Protein AF-0000000084524361 (afdb_homodimer)

Structure (mmCIF, N/CA/C/O backbone):
data_AF-0000000084524361-model_v1
#
loop_
_entity.id
_entity.type
_entity.pdbx_description
1 polymer '3-hydroxyisobutyrate dehydrogenase'
#
loop_
_atom_site.group_PDB
_atom_site.id
_atom_site.type_symbol
_atom_site.label_atom_id
_atom_site.label_alt_id
_atom_site.label_comp_id
_atom_site.label_asym_id
_atom_site.label_entity_id
_atom_site.label_seq_id
_atom_site.pdbx_PDB_ins_code
_atom_site.Cartn_x
_atom_site.Cartn_y
_atom_site.Cartn_z
_atom_site.occupancy
_atom_site.B_iso_or_equiv
_atom_site.auth_seq_id
_atom_site.auth_comp_id
_atom_site.auth_asym_id
_atom_site.auth_atom_id
_atom_site.pdbx_PDB_model_num
ATOM 1 N N . MET A 1 1 ? -5.477 44.906 -3.029 1 65.88 1 MET A N 1
ATOM 2 C CA . MET A 1 1 ? -4.055 44.781 -2.719 1 65.88 1 MET A CA 1
ATOM 3 C C . MET A 1 1 ? -3.68 43.344 -2.408 1 65.88 1 MET A C 1
ATOM 5 O O . MET A 1 1 ? -4.527 42.562 -1.981 1 65.88 1 MET A O 1
ATOM 9 N N . SER A 1 2 ? -2.488 43 -2.742 1 89.5 2 SER A N 1
ATOM 10 C CA . SER A 1 2 ? -2.045 41.625 -2.498 1 89.5 2 SER A CA 1
ATOM 11 C C . SER A 1 2 ? -1.944 41.312 -1.004 1 89.5 2 SER A C 1
ATOM 13 O O . SER A 1 2 ? -1.554 42.188 -0.223 1 89.5 2 SER A O 1
ATOM 15 N N . LYS A 1 3 ? -2.4 40.219 -0.544 1 96.31 3 LYS A N 1
ATOM 16 C CA . LYS A 1 3 ? -2.406 39.844 0.861 1 96.31 3 LYS A CA 1
ATOM 17 C C . LYS A 1 3 ? -0.987 39.75 1.418 1 96.31 3 LYS A C 1
ATOM 19 O O . LYS A 1 3 ? -0.05 39.406 0.701 1 96.31 3 LYS A O 1
ATOM 24 N N . ARG A 1 4 ? -0.879 40.25 2.619 1 98.31 4 ARG A N 1
ATOM 25 C CA . ARG A 1 4 ? 0.365 40.125 3.369 1 98.31 4 ARG A CA 1
ATOM 26 C C . ARG A 1 4 ? 0.366 38.844 4.207 1 98.31 4 ARG A C 1
ATOM 28 O O . ARG A 1 4 ? -0.544 38.625 5.008 1 98.31 4 ARG A O 1
ATOM 35 N N . ILE A 1 5 ? 1.413 38 3.963 1 98.75 5 ILE A N 1
ATOM 36 C CA . ILE A 1 5 ? 1.459 36.719 4.605 1 98.75 5 ILE A CA 1
ATOM 37 C C . ILE A 1 5 ? 2.721 36.594 5.457 1 98.75 5 ILE A C 1
ATOM 39 O O . ILE A 1 5 ? 3.824 36.875 4.984 1 98.75 5 ILE A O 1
ATOM 43 N N . GLY A 1 6 ? 2.566 36.312 6.758 1 98.81 6 GLY A N 1
ATOM 44 C CA . GLY A 1 6 ? 3.676 35.844 7.562 1 98.81 6 GLY A CA 1
ATOM 45 C C . GLY A 1 6 ? 3.82 34.344 7.523 1 98.81 6 GLY A C 1
ATOM 46 O O . GLY A 1 6 ? 2.871 33.594 7.824 1 98.81 6 GLY A O 1
ATOM 47 N N . PHE A 1 7 ? 4.984 33.781 7.141 1 98.88 7 PHE A N 1
ATOM 48 C CA . PHE A 1 7 ? 5.23 32.344 7.035 1 98.88 7 PHE A CA 1
ATOM 49 C C . PHE A 1 7 ? 6.285 31.906 8.039 1 98.88 7 PHE A C 1
ATOM 51 O O . PHE A 1 7 ? 7.449 32.312 7.945 1 98.88 7 PHE A O 1
ATOM 58 N N . ILE A 1 8 ? 5.848 31.062 8.977 1 98.69 8 ILE A N 1
ATOM 59 C CA . ILE A 1 8 ? 6.699 30.656 10.086 1 98.69 8 ILE A CA 1
ATOM 60 C C . ILE A 1 8 ? 7.082 29.188 9.93 1 98.69 8 ILE A C 1
ATOM 62 O O . ILE A 1 8 ? 6.219 28.312 9.961 1 98.69 8 ILE A O 1
ATOM 66 N N . GLY A 1 9 ? 8.367 28.859 9.891 1 97.94 9 GLY A N 1
ATOM 67 C CA . GLY A 1 9 ? 8.883 27.516 9.688 1 97.94 9 GLY A CA 1
ATOM 68 C C . GLY A 1 9 ? 9.422 27.297 8.281 1 97.94 9 GLY A C 1
ATOM 69 O O . GLY A 1 9 ? 8.656 27.234 7.32 1 97.94 9 GLY A O 1
ATOM 70 N N . LEU A 1 10 ? 10.758 27.109 8.211 1 96.81 10 LEU A N 1
ATOM 71 C CA . LEU A 1 10 ? 11.414 27.047 6.91 1 96.81 10 LEU A CA 1
ATOM 72 C C . LEU A 1 10 ? 12.242 25.766 6.773 1 96.81 10 LEU A C 1
ATOM 74 O O . LEU A 1 10 ? 13.445 25.828 6.516 1 96.81 10 LEU A O 1
ATOM 78 N N . GLY A 1 11 ? 11.57 24.656 6.863 1 93.44 11 GLY A N 1
ATOM 79 C CA . GLY A 1 11 ? 12.164 23.359 6.559 1 93.44 11 GLY A CA 1
ATOM 80 C C . GLY A 1 11 ? 12.008 22.969 5.102 1 93.44 11 GLY A C 1
ATOM 81 O O . GLY A 1 11 ? 11.812 23.812 4.238 1 93.44 11 GLY A O 1
ATOM 82 N N . ASN A 1 12 ? 12.109 21.703 4.863 1 92.25 12 ASN A N 1
ATOM 83 C CA . ASN A 1 12 ? 12.039 21.156 3.512 1 92.25 12 ASN A CA 1
ATOM 84 C C . ASN A 1 12 ? 10.727 21.516 2.828 1 92.25 12 ASN A C 1
ATOM 86 O O . ASN A 1 12 ? 10.688 21.719 1.612 1 92.25 12 ASN A O 1
ATOM 90 N N . MET A 1 13 ? 9.695 21.625 3.637 1 96 13 MET A N 1
ATOM 91 C CA . MET A 1 13 ? 8.375 21.938 3.096 1 96 13 MET A CA 1
ATOM 92 C C . MET A 1 13 ? 8.148 23.453 3.08 1 96 13 MET A C 1
ATOM 94 O O . MET A 1 13 ? 7.672 24 2.086 1 96 13 MET A O 1
ATOM 98 N N . GLY A 1 14 ? 8.539 24.109 4.176 1 97.56 14 GLY A N 1
ATOM 99 C CA . GLY A 1 14 ? 8.227 25.516 4.348 1 97.56 14 GLY A CA 1
ATOM 100 C C . GLY A 1 14 ? 8.883 26.406 3.305 1 97.56 14 GLY A C 1
ATOM 101 O O . GLY A 1 14 ? 8.258 27.344 2.803 1 97.56 14 GLY A O 1
ATOM 102 N N . VAL A 1 15 ? 10.078 26.125 2.936 1 97.31 15 VAL A N 1
ATOM 103 C CA . VAL A 1 15 ? 10.844 26.953 2.018 1 97.31 15 VAL A CA 1
ATOM 104 C C . VAL A 1 15 ? 10.148 27 0.657 1 97.31 15 VAL A C 1
ATOM 106 O O . VAL A 1 15 ? 9.773 28.078 0.181 1 97.31 15 VAL A O 1
ATOM 109 N N . PRO A 1 16 ? 9.938 25.859 0.014 1 98 16 PRO A N 1
ATOM 110 C CA . PRO A 1 16 ? 9.305 25.953 -1.303 1 98 16 PRO A CA 1
ATOM 111 C C . PRO A 1 16 ? 7.875 26.484 -1.234 1 98 16 PRO A C 1
ATOM 113 O O . PRO A 1 16 ? 7.422 27.156 -2.162 1 98 16 PRO A O 1
ATOM 116 N N . MET A 1 17 ? 7.148 26.25 -0.16 1 98.62 17 MET A N 1
ATOM 117 C CA . MET A 1 17 ? 5.789 26.766 -0.012 1 98.62 17 MET A CA 1
ATOM 118 C C . MET A 1 17 ? 5.797 28.297 0.059 1 98.62 17 MET A C 1
ATOM 120 O O . MET A 1 17 ? 5.02 28.953 -0.635 1 98.62 17 MET A O 1
ATOM 124 N N . ALA A 1 18 ? 6.684 28.859 0.838 1 98.62 18 ALA A N 1
ATOM 125 C CA . ALA A 1 18 ? 6.816 30.312 0.956 1 98.62 18 ALA A CA 1
ATOM 126 C C . ALA A 1 18 ? 7.203 30.938 -0.38 1 98.62 18 ALA A C 1
ATOM 128 O O . ALA A 1 18 ? 6.676 31.984 -0.759 1 98.62 18 ALA A O 1
ATOM 129 N N . LEU A 1 19 ? 8.109 30.312 -1.085 1 98.44 19 LEU A N 1
ATOM 130 C CA . LEU A 1 19 ? 8.555 30.797 -2.385 1 98.44 19 LEU A CA 1
ATOM 131 C C . LEU A 1 19 ? 7.398 30.812 -3.383 1 98.44 19 LEU A C 1
ATOM 133 O O . LEU A 1 19 ? 7.258 31.75 -4.16 1 98.44 19 LEU A O 1
ATOM 137 N N . ASN A 1 20 ? 6.578 29.781 -3.365 1 98.75 20 ASN A N 1
ATOM 138 C CA . ASN A 1 20 ? 5.441 29.703 -4.277 1 98.75 20 ASN A CA 1
ATOM 139 C C . ASN A 1 20 ? 4.414 30.797 -3.98 1 98.75 20 ASN A C 1
ATOM 141 O O . ASN A 1 20 ? 3.809 31.359 -4.898 1 98.75 20 ASN A O 1
ATOM 145 N N . LEU A 1 21 ? 4.238 31.062 -2.711 1 98.62 21 LEU A N 1
ATOM 146 C CA . LEU A 1 21 ? 3.355 32.156 -2.342 1 98.62 21 LEU A CA 1
ATOM 147 C C . LEU A 1 21 ? 3.873 33.5 -2.893 1 98.62 21 LEU A C 1
ATOM 149 O O . LEU A 1 21 ? 3.105 34.281 -3.445 1 98.62 21 LEU A O 1
ATOM 153 N N . HIS A 1 22 ? 5.141 33.688 -2.779 1 98.25 22 HIS A N 1
ATOM 154 C CA . HIS A 1 22 ? 5.758 34.906 -3.301 1 98.25 22 HIS A CA 1
ATOM 155 C C . HIS A 1 22 ? 5.609 35 -4.816 1 98.25 22 HIS A C 1
ATOM 157 O O . HIS A 1 22 ? 5.258 36.062 -5.348 1 98.25 22 HIS A O 1
ATOM 163 N N . LYS A 1 23 ? 5.867 33.938 -5.5 1 97.75 23 LYS A N 1
ATOM 164 C CA . LYS A 1 23 ? 5.754 33.875 -6.953 1 97.75 23 LYS A CA 1
ATOM 165 C C . LYS A 1 23 ? 4.332 34.188 -7.41 1 97.75 23 LYS A C 1
ATOM 167 O O . LYS A 1 23 ? 4.129 34.75 -8.477 1 97.75 23 LYS A O 1
ATOM 172 N N . ALA A 1 24 ? 3.406 33.812 -6.574 1 98 24 ALA A N 1
ATOM 173 C CA . ALA A 1 24 ? 1.998 34 -6.914 1 98 24 ALA A CA 1
ATOM 174 C C . ALA A 1 24 ? 1.567 35.438 -6.688 1 98 24 ALA A C 1
ATOM 176 O O . ALA A 1 24 ? 0.435 35.812 -7 1 98 24 ALA A O 1
ATOM 177 N N . GLY A 1 25 ? 2.445 36.25 -6.066 1 97.56 25 GLY A N 1
ATOM 178 C CA . GLY A 1 25 ? 2.164 37.688 -5.992 1 97.56 25 GLY A CA 1
ATOM 179 C C . GLY A 1 25 ? 1.849 38.156 -4.586 1 97.56 25 GLY A C 1
ATOM 180 O O . GLY A 1 25 ? 1.557 39.312 -4.375 1 97.56 25 GLY A O 1
ATOM 181 N N . PHE A 1 26 ? 1.963 37.312 -3.59 1 98.19 26 PHE A N 1
ATOM 182 C CA . PHE A 1 26 ? 1.718 37.719 -2.211 1 98.19 26 PHE A CA 1
ATOM 183 C C . PHE A 1 26 ? 2.947 38.375 -1.619 1 98.19 26 PHE A C 1
ATOM 185 O O . PHE A 1 26 ? 4.07 38.156 -2.07 1 98.19 26 PHE A O 1
ATOM 192 N N . TYR A 1 27 ? 2.713 39.281 -0.687 1 97.75 27 TYR A N 1
ATOM 193 C CA . TYR A 1 27 ? 3.803 39.812 0.123 1 97.75 27 TYR A CA 1
ATOM 194 C C . TYR A 1 27 ? 4.125 38.875 1.284 1 97.75 27 TYR A C 1
ATOM 196 O O . TYR A 1 27 ? 3.371 38.812 2.256 1 97.75 27 TYR A O 1
ATOM 204 N N . VAL A 1 28 ? 5.258 38.219 1.204 1 98.31 28 VAL A N 1
ATOM 205 C CA . VAL A 1 28 ? 5.551 37.156 2.16 1 98.31 28 VAL A CA 1
ATOM 206 C C . VAL A 1 28 ? 6.723 37.562 3.051 1 98.31 28 VAL A C 1
ATOM 208 O O . VAL A 1 28 ? 7.789 37.938 2.553 1 98.31 28 VAL A O 1
ATOM 211 N N . THR A 1 29 ? 6.523 37.594 4.324 1 98.38 29 THR A N 1
ATOM 212 C CA . THR A 1 29 ? 7.57 37.719 5.332 1 98.38 29 THR A CA 1
ATOM 213 C C . THR A 1 29 ? 7.82 36.406 6.02 1 98.38 29 THR A C 1
ATOM 215 O O . THR A 1 29 ? 6.895 35.781 6.551 1 98.38 29 THR A O 1
ATOM 218 N N . VAL A 1 30 ? 9.086 35.938 6.02 1 98.62 30 VAL A N 1
ATOM 219 C CA . VAL A 1 30 ? 9.375 34.594 6.547 1 98.62 30 VAL A CA 1
ATOM 220 C C . VAL A 1 30 ? 10.156 34.719 7.855 1 98.62 30 VAL A C 1
ATOM 222 O O . VAL A 1 30 ? 10.867 35.688 8.07 1 98.62 30 VAL A O 1
ATOM 225 N N . TYR A 1 31 ? 9.969 33.719 8.703 1 97.94 31 TYR A N 1
ATOM 226 C CA . TYR A 1 31 ? 10.68 33.625 9.977 1 97.94 31 TYR A CA 1
ATOM 227 C C . TYR A 1 31 ? 11.023 32.156 10.305 1 97.94 31 TYR A C 1
ATOM 229 O O . TYR A 1 31 ? 10.227 31.266 10.055 1 97.94 31 TYR A O 1
ATOM 237 N N . ASN A 1 32 ? 12.211 32 10.805 1 96.44 32 ASN A N 1
ATOM 238 C CA . ASN A 1 32 ? 12.68 30.75 11.375 1 96.44 32 ASN A CA 1
ATOM 239 C C . ASN A 1 32 ? 13.453 30.969 12.672 1 96.44 32 ASN A C 1
ATOM 241 O O . ASN A 1 32 ? 14.117 32 12.828 1 96.44 32 ASN A O 1
ATOM 245 N N . ARG A 1 33 ? 13.305 30.016 13.562 1 91.44 33 ARG A N 1
ATOM 246 C CA . ARG A 1 33 ? 14.008 30.141 14.828 1 91.44 33 ARG A CA 1
ATOM 247 C C . ARG A 1 33 ? 15.5 30.391 14.609 1 91.44 33 ARG A C 1
ATOM 249 O O . ARG A 1 33 ? 16.109 31.219 15.289 1 91.44 33 ARG A O 1
ATOM 256 N N . THR A 1 34 ? 16 29.578 13.648 1 91 34 THR A N 1
ATOM 257 C CA . THR A 1 34 ? 17.375 29.828 13.227 1 91 34 THR A CA 1
ATOM 258 C C . THR A 1 34 ? 17.422 30.797 12.047 1 91 34 THR A C 1
ATOM 260 O O . THR A 1 34 ? 17.219 30.391 10.898 1 91 34 THR A O 1
ATOM 263 N N . TYR A 1 35 ? 17.828 31.953 12.289 1 90.56 35 TYR A N 1
ATOM 264 C CA . TYR A 1 35 ? 17.75 33.062 11.352 1 90.56 35 TYR A CA 1
ATOM 265 C C . TYR A 1 35 ? 18.516 32.75 10.062 1 90.56 35 TYR A C 1
ATOM 267 O O . TYR A 1 35 ? 18.047 33.062 8.969 1 90.56 35 TYR A O 1
ATOM 275 N N . GLU A 1 36 ? 19.609 32.031 10.195 1 91.06 36 GLU A N 1
ATOM 276 C CA . GLU A 1 36 ? 20.516 31.766 9.078 1 91.06 36 GLU A CA 1
ATOM 277 C C . GLU A 1 36 ? 19.844 30.891 8.023 1 91.06 36 GLU A C 1
ATOM 279 O O . GLU A 1 36 ? 20.172 30.953 6.844 1 91.06 36 GLU A O 1
ATOM 284 N N . LYS A 1 37 ? 18.828 30.156 8.445 1 89.88 37 LYS A N 1
ATOM 285 C CA . LYS A 1 37 ? 18.125 29.281 7.527 1 89.88 37 LYS A CA 1
ATOM 286 C C . LYS A 1 37 ? 17.203 30.078 6.594 1 89.88 37 LYS A C 1
ATOM 288 O O . LYS A 1 37 ? 16.891 29.609 5.496 1 89.88 37 LYS A O 1
ATOM 293 N N . ALA A 1 38 ? 16.891 31.281 7.047 1 93.31 38 ALA A N 1
ATOM 294 C CA . ALA A 1 38 ? 15.945 32.094 6.285 1 93.31 38 ALA A CA 1
ATOM 295 C C . ALA A 1 38 ? 16.672 33.062 5.352 1 93.31 38 ALA A C 1
ATOM 297 O O . ALA A 1 38 ? 16.125 33.469 4.332 1 93.31 38 ALA A O 1
ATOM 298 N N . LEU A 1 39 ? 17.859 33.344 5.602 1 93.12 39 LEU A N 1
ATOM 299 C CA . LEU A 1 39 ? 18.609 34.406 4.949 1 93.12 39 LEU A CA 1
ATOM 300 C C . LEU A 1 39 ? 18.688 34.188 3.445 1 93.12 39 LEU A C 1
ATOM 302 O O . LEU A 1 39 ? 18.531 35.125 2.662 1 93.12 39 LEU A O 1
ATOM 306 N N . PRO A 1 40 ? 18.891 32.938 3.008 1 93.81 40 PRO A N 1
ATOM 307 C CA . PRO A 1 40 ? 19.016 32.719 1.565 1 93.81 40 PRO A CA 1
ATOM 308 C C . PRO A 1 40 ? 17.75 33.062 0.801 1 93.81 40 PRO A C 1
ATOM 310 O O . PRO A 1 40 ? 17.797 33.344 -0.404 1 93.81 40 PRO A O 1
ATOM 313 N N . LEU A 1 41 ? 16.672 33.156 1.475 1 96.44 41 LEU A N 1
ATOM 314 C CA . LEU A 1 41 ? 15.391 33.438 0.813 1 96.44 41 LEU A CA 1
ATOM 315 C C . LEU A 1 41 ? 15.273 34.906 0.416 1 96.44 41 LEU A C 1
ATOM 317 O O . LEU A 1 41 ? 14.422 35.25 -0.407 1 96.44 41 LEU A O 1
ATOM 321 N N . GLN A 1 42 ? 16.094 35.719 0.982 1 94.69 42 GLN A N 1
ATOM 322 C CA . GLN A 1 42 ? 16.141 37.125 0.598 1 94.69 42 GLN A CA 1
ATOM 323 C C . GLN A 1 42 ? 16.5 37.281 -0.874 1 94.69 42 GLN A C 1
ATOM 325 O O . GLN A 1 42 ? 16.031 38.188 -1.543 1 94.69 42 GLN A O 1
ATOM 330 N N . GLU A 1 43 ? 17.344 36.406 -1.276 1 94.88 43 GLU A N 1
ATOM 331 C CA . GLU A 1 43 ? 17.797 36.438 -2.66 1 94.88 43 GLU A CA 1
ATOM 332 C C . GLU A 1 43 ? 16.656 36.156 -3.631 1 94.88 43 GLU A C 1
ATOM 334 O O . GLU A 1 43 ? 16.734 36.5 -4.809 1 94.88 43 GLU A O 1
ATOM 339 N N . HIS A 1 44 ? 15.672 35.594 -3.119 1 94.81 44 HIS A N 1
ATOM 340 C CA . HIS A 1 44 ? 14.531 35.25 -3.961 1 94.81 44 HIS A CA 1
ATOM 341 C C . HIS A 1 44 ? 13.398 36.25 -3.797 1 94.81 44 HIS A C 1
ATOM 343 O O . HIS A 1 44 ? 12.289 36.031 -4.285 1 94.81 44 HIS A O 1
ATOM 349 N N . GLY A 1 45 ? 13.664 37.344 -2.973 1 93.56 45 GLY A N 1
ATOM 350 C CA . GLY A 1 45 ? 12.711 38.438 -2.891 1 93.56 45 GLY A CA 1
ATOM 351 C C . GLY A 1 45 ? 11.82 38.344 -1.66 1 93.56 45 GLY A C 1
ATOM 352 O O . GLY A 1 45 ? 10.953 39.219 -1.465 1 93.56 45 GLY A O 1
ATOM 353 N N . LEU A 1 46 ? 11.992 37.375 -0.835 1 96.5 46 LEU A N 1
ATOM 354 C CA . LEU A 1 46 ? 11.195 37.312 0.381 1 96.5 46 LEU A CA 1
ATOM 355 C C . LEU A 1 46 ? 11.773 38.188 1.473 1 96.5 46 LEU A C 1
ATOM 357 O O . LEU A 1 46 ? 12.984 38.406 1.539 1 96.5 46 LEU A O 1
ATOM 361 N N . GLU A 1 47 ? 10.945 38.75 2.199 1 97.12 47 GLU A N 1
ATOM 362 C CA . GLU A 1 47 ? 11.367 39.5 3.385 1 97.12 47 GLU A CA 1
ATOM 363 C C . GLU A 1 47 ? 11.648 38.562 4.551 1 97.12 47 GLU A C 1
ATOM 365 O O . GLU A 1 47 ? 10.82 37.719 4.891 1 97.12 47 GLU A O 1
ATOM 370 N N . VAL A 1 48 ? 12.828 38.719 5.156 1 97.75 48 VAL A N 1
ATOM 371 C CA . VAL A 1 48 ? 13.203 37.875 6.285 1 97.75 48 VAL A CA 1
ATOM 372 C C . VAL A 1 48 ? 13.094 38.688 7.586 1 97.75 48 VAL A C 1
ATOM 374 O O . VAL A 1 48 ? 13.758 39.688 7.754 1 97.75 48 VAL A O 1
ATOM 377 N N . ALA A 1 49 ? 12.266 38.188 8.43 1 97.5 49 ALA A N 1
ATOM 378 C CA . ALA A 1 49 ? 12.062 38.875 9.711 1 97.5 49 ALA A CA 1
ATOM 379 C C . ALA A 1 49 ? 13.094 38.438 10.742 1 97.5 49 ALA A C 1
ATOM 381 O O . ALA A 1 49 ? 13.484 37.25 10.781 1 97.5 49 ALA A O 1
ATOM 382 N N . GLN A 1 50 ? 13.445 39.281 11.664 1 94.94 50 GLN A N 1
ATOM 383 C CA . GLN A 1 50 ? 14.43 39 12.703 1 94.94 50 GLN A CA 1
ATOM 384 C C . GLN A 1 50 ? 13.75 38.531 13.984 1 94.94 50 GLN A C 1
ATOM 386 O O . GLN A 1 50 ? 14.406 37.969 14.875 1 94.94 50 GLN A O 1
ATOM 391 N N . SER A 1 51 ? 12.484 38.781 14.055 1 96.75 51 SER A N 1
ATOM 392 C CA . SER A 1 51 ? 11.703 38.344 15.203 1 96.75 51 SER A CA 1
ATOM 393 C C . SER A 1 51 ? 10.344 37.812 14.773 1 96.75 51 SER A C 1
ATOM 395 O O . SER A 1 51 ? 9.867 38.125 13.672 1 96.75 51 SER A O 1
ATOM 397 N N . LEU A 1 52 ? 9.758 37.062 15.68 1 98.12 52 LEU A N 1
ATOM 398 C CA . LEU A 1 52 ? 8.422 36.531 15.422 1 98.12 52 LEU A CA 1
ATOM 399 C C . LEU A 1 52 ? 7.414 37.688 15.297 1 98.12 52 LEU A C 1
ATOM 401 O O . LEU A 1 52 ? 6.551 37.656 14.414 1 98.12 52 LEU A O 1
ATOM 405 N N . ASP A 1 53 ? 7.543 38.656 16.109 1 97.69 53 ASP A N 1
ATOM 406 C CA . ASP A 1 53 ? 6.691 39.844 16.094 1 97.69 53 ASP A CA 1
ATOM 407 C C . ASP A 1 53 ? 6.703 40.5 14.719 1 97.69 53 ASP A C 1
ATOM 409 O O . ASP A 1 53 ? 5.648 40.719 14.117 1 97.69 53 ASP A O 1
ATOM 413 N N . ASP A 1 54 ? 7.883 40.719 14.18 1 97.06 54 ASP A N 1
ATOM 414 C CA . ASP A 1 54 ? 8.047 41.344 12.875 1 97.06 54 ASP A CA 1
ATOM 415 C C . ASP A 1 54 ? 7.422 40.5 11.773 1 97.06 54 ASP A C 1
ATOM 417 O O . ASP A 1 54 ? 6.922 41.031 10.773 1 97.06 54 ASP A O 1
ATOM 421 N N . ALA A 1 55 ? 7.426 39.25 11.984 1 98.31 55 ALA A N 1
ATOM 422 C CA . ALA A 1 55 ? 6.973 38.312 10.945 1 98.31 55 ALA A CA 1
ATOM 423 C C . ALA A 1 55 ? 5.445 38.281 10.875 1 98.31 55 ALA A C 1
ATOM 425 O O . ALA A 1 55 ? 4.879 38.031 9.805 1 98.31 55 ALA A O 1
ATOM 426 N N . VAL A 1 56 ? 4.766 38.594 12.039 1 98.56 56 VAL A N 1
ATOM 427 C CA . VAL A 1 56 ? 3.354 38.219 12.047 1 98.56 56 VAL A CA 1
ATOM 428 C C . VAL A 1 56 ? 2.498 39.469 12.227 1 98.56 56 VAL A C 1
ATOM 430 O O . VAL A 1 56 ? 1.297 39.438 11.938 1 98.56 56 VAL A O 1
ATOM 433 N N . ARG A 1 57 ? 3.057 40.594 12.695 1 97.56 57 ARG A N 1
ATOM 434 C CA . ARG A 1 57 ? 2.287 41.812 12.914 1 97.56 57 ARG A CA 1
ATOM 435 C C . ARG A 1 57 ? 1.8 42.375 11.594 1 97.56 57 ARG A C 1
ATOM 437 O O . ARG A 1 57 ? 2.551 42.438 10.617 1 97.56 57 ARG A O 1
ATOM 444 N N . GLU A 1 58 ? 0.552 42.844 11.562 1 96.75 58 GLU A N 1
ATOM 445 C CA . GLU A 1 58 ? -0.063 43.531 10.438 1 96.75 58 GLU A CA 1
ATOM 446 C C . GLU A 1 58 ? -0.091 42.656 9.188 1 96.75 58 GLU A C 1
ATOM 448 O O . GLU A 1 58 ? 0.251 43.125 8.094 1 96.75 58 GLU A O 1
ATOM 453 N N . LYS A 1 59 ? -0.315 41.375 9.367 1 98.5 59 LYS A N 1
ATOM 454 C CA . LYS A 1 59 ? -0.489 40.438 8.258 1 98.5 59 LYS A CA 1
ATOM 455 C C . LYS A 1 59 ? -1.957 40.062 8.078 1 98.5 59 LYS A C 1
ATOM 457 O O . LYS A 1 59 ? -2.73 40.094 9.039 1 98.5 59 LYS A O 1
ATOM 462 N N . ASP A 1 60 ? -2.324 39.812 6.871 1 98.62 60 ASP A N 1
ATOM 463 C CA . ASP A 1 60 ? -3.658 39.281 6.605 1 98.62 60 ASP A CA 1
ATOM 464 C C . ASP A 1 60 ? -3.758 37.812 7.023 1 98.62 60 ASP A C 1
ATOM 466 O O . ASP A 1 60 ? -4.805 37.375 7.492 1 98.62 60 ASP A O 1
ATOM 470 N N . ILE A 1 61 ? -2.693 37.094 6.809 1 98.81 61 ILE A N 1
ATOM 471 C CA . ILE A 1 61 ? -2.639 35.656 7.062 1 98.81 61 ILE A CA 1
ATOM 472 C C . ILE A 1 61 ? -1.296 35.281 7.695 1 98.81 61 ILE A C 1
ATOM 474 O O . ILE A 1 61 ? -0.251 35.812 7.285 1 98.81 61 ILE A O 1
ATOM 478 N N . VAL A 1 62 ? -1.305 34.438 8.672 1 98.94 62 VAL A N 1
ATOM 479 C CA . VAL A 1 62 ? -0.103 33.844 9.25 1 98.94 62 VAL A CA 1
ATOM 480 C C . VAL A 1 62 ? -0.146 32.344 9.094 1 98.94 62 VAL A C 1
ATOM 482 O O . VAL A 1 62 ? -1.12 31.688 9.484 1 98.94 62 VAL A O 1
ATOM 485 N N . ILE A 1 63 ? 0.924 31.75 8.484 1 98.94 63 ILE A N 1
ATOM 486 C CA . ILE A 1 63 ? 1 30.328 8.211 1 98.94 63 ILE A CA 1
ATOM 487 C C . ILE A 1 63 ? 2.145 29.703 9.016 1 98.94 63 ILE A C 1
ATOM 489 O O . ILE A 1 63 ? 3.246 30.266 9.062 1 98.94 63 ILE A O 1
ATOM 493 N N . THR A 1 64 ? 1.857 28.625 9.695 1 98.88 64 THR A N 1
ATOM 494 C CA . THR A 1 64 ? 2.902 27.875 10.375 1 98.88 64 THR A CA 1
ATOM 495 C C . THR A 1 64 ? 3.117 26.516 9.703 1 98.88 64 THR A C 1
ATOM 497 O O . THR A 1 64 ? 2.162 25.891 9.242 1 98.88 64 THR A O 1
ATOM 500 N N . MET A 1 65 ? 4.316 26.078 9.531 1 98.44 65 MET A N 1
ATOM 501 C CA . MET A 1 65 ? 4.777 24.781 9.039 1 98.44 65 MET A CA 1
ATOM 502 C C . MET A 1 65 ? 5.953 24.281 9.859 1 98.44 65 MET A C 1
ATOM 504 O O . MET A 1 65 ? 7.109 24.453 9.477 1 98.44 65 MET A O 1
ATOM 508 N N . LEU A 1 66 ? 5.59 23.547 10.961 1 97.81 66 LEU A N 1
ATOM 509 C CA . LEU A 1 66 ? 6.574 23.219 11.984 1 97.81 66 LEU A CA 1
ATOM 510 C C . LEU A 1 66 ? 6.629 21.703 12.211 1 97.81 66 LEU A C 1
ATOM 512 O O . LEU A 1 66 ? 5.84 20.969 11.625 1 97.81 66 LEU A O 1
ATOM 516 N N . ALA A 1 67 ? 7.48 21.203 13.086 1 95.31 67 ALA A N 1
ATOM 517 C CA . ALA A 1 67 ? 7.914 19.812 13.125 1 95.31 67 ALA A CA 1
ATOM 518 C C . ALA A 1 67 ? 6.906 18.938 13.875 1 95.31 67 ALA A C 1
ATOM 520 O O . ALA A 1 67 ? 6.715 17.766 13.547 1 95.31 67 ALA A O 1
ATOM 521 N N . ASN A 1 68 ? 6.371 19.516 14.945 1 97.56 68 ASN A N 1
ATOM 522 C CA . ASN A 1 68 ? 5.574 18.656 15.82 1 97.56 68 ASN A CA 1
ATOM 523 C C . ASN A 1 68 ? 4.676 19.5 16.734 1 97.56 68 ASN A C 1
ATOM 525 O O . ASN A 1 68 ? 4.645 20.719 16.641 1 97.56 68 ASN A O 1
ATOM 529 N N . ASP A 1 69 ? 3.922 18.828 17.594 1 98.62 69 ASP A N 1
ATOM 530 C CA . ASP A 1 69 ? 2.961 19.453 18.5 1 98.62 69 ASP A CA 1
ATOM 531 C C . ASP A 1 69 ? 3.637 20.5 19.375 1 98.62 69 ASP A C 1
ATOM 533 O O . ASP A 1 69 ? 3.158 21.641 19.484 1 98.62 69 ASP A O 1
ATOM 537 N N . GLU A 1 70 ? 4.734 20.156 19.953 1 98.06 70 GLU A N 1
ATOM 538 C CA . GLU A 1 70 ? 5.422 21.047 20.891 1 98.06 70 GLU A CA 1
ATOM 539 C C . GLU A 1 70 ? 5.852 22.344 20.203 1 98.06 70 GLU A C 1
ATOM 541 O O . GLU A 1 70 ? 5.668 23.422 20.75 1 98.06 70 GLU A O 1
ATOM 546 N N . ALA A 1 71 ? 6.375 22.172 19.062 1 97.75 71 ALA A N 1
ATOM 547 C CA . ALA A 1 71 ? 6.844 23.328 18.312 1 97.75 71 ALA A CA 1
ATOM 548 C C . ALA A 1 71 ? 5.68 24.25 17.953 1 97.75 71 ALA A C 1
ATOM 550 O O . ALA A 1 71 ? 5.781 25.484 18.094 1 97.75 71 ALA A O 1
ATOM 551 N N . VAL A 1 72 ? 4.586 23.734 17.531 1 98.69 72 VAL A N 1
ATOM 552 C CA . VAL A 1 72 ? 3.422 24.5 17.109 1 98.69 72 VAL A CA 1
ATOM 553 C C . VAL A 1 72 ? 2.789 25.188 18.328 1 98.69 72 VAL A C 1
ATOM 555 O O . VAL A 1 72 ? 2.438 26.375 18.266 1 98.69 72 VAL A O 1
ATOM 558 N N . GLU A 1 73 ? 2.656 24.453 19.406 1 98.75 73 GLU A N 1
ATOM 559 C CA . GLU A 1 73 ? 2.086 25.016 20.625 1 98.75 73 GLU A CA 1
ATOM 560 C C . GLU A 1 73 ? 2.918 26.188 21.141 1 98.75 73 GLU A C 1
ATOM 562 O O . GLU A 1 73 ? 2.369 27.234 21.5 1 98.75 73 GLU A O 1
ATOM 567 N N . GLU A 1 74 ? 4.191 25.984 21.125 1 98.31 74 GLU A N 1
ATOM 568 C CA . GLU A 1 74 ? 5.098 27.031 21.609 1 98.31 74 GLU A CA 1
ATOM 569 C C . GLU A 1 74 ? 5.039 28.266 20.734 1 98.31 74 GLU A C 1
ATOM 571 O O . GLU A 1 74 ? 4.906 29.391 21.234 1 98.31 74 GLU A O 1
ATOM 576 N N . ILE A 1 75 ? 5.07 28.109 19.453 1 98.44 75 ILE A N 1
ATOM 577 C CA . ILE A 1 75 ? 5.176 29.219 18.5 1 98.44 75 ILE A CA 1
ATOM 578 C C . ILE A 1 75 ? 3.846 29.969 18.438 1 98.44 75 ILE A C 1
ATOM 580 O O . ILE A 1 75 ? 3.822 31.188 18.281 1 98.44 75 ILE A O 1
ATOM 584 N N . ILE A 1 76 ? 2.764 29.312 18.594 1 98.69 76 ILE A N 1
ATOM 585 C CA . ILE A 1 76 ? 1.453 29.922 18.406 1 98.69 76 ILE A CA 1
ATOM 586 C C . ILE A 1 76 ? 0.968 30.5 19.734 1 98.69 76 ILE A C 1
ATOM 588 O O . ILE A 1 76 ? 0.559 31.672 19.797 1 98.69 76 ILE A O 1
ATOM 592 N N . ALA A 1 77 ? 1.094 29.766 20.844 1 98.38 77 ALA A N 1
ATOM 593 C CA . ALA A 1 77 ? 0.377 30.141 22.062 1 98.38 77 ALA A CA 1
ATOM 594 C C . ALA A 1 77 ? 1.334 30.281 23.234 1 98.38 77 ALA A C 1
ATOM 596 O O . ALA A 1 77 ? 0.913 30.594 24.359 1 98.38 77 ALA A O 1
ATOM 597 N N . GLY A 1 78 ? 2.57 30 23.078 1 97.75 78 GLY A N 1
ATOM 598 C CA . GLY A 1 78 ? 3.531 30.172 24.156 1 97.75 78 GLY A CA 1
ATOM 599 C C . GLY A 1 78 ? 3.76 31.641 24.5 1 97.75 78 GLY A C 1
ATOM 600 O O . GLY A 1 78 ? 3.086 32.531 23.969 1 97.75 78 GLY A O 1
ATOM 601 N N . ASP A 1 79 ? 4.781 31.844 25.406 1 96.56 79 ASP A N 1
ATOM 602 C CA . ASP A 1 79 ? 5.188 33.219 25.734 1 96.56 79 ASP A CA 1
ATOM 603 C C . ASP A 1 79 ? 5.77 33.906 24.5 1 96.56 79 ASP A C 1
ATOM 605 O O . ASP A 1 79 ? 6.688 33.375 23.859 1 96.56 79 ASP A O 1
ATOM 609 N N . ASP A 1 80 ? 5.234 35.094 24.219 1 96.69 80 ASP A N 1
ATOM 610 C CA . ASP A 1 80 ? 5.648 35.844 23.031 1 96.69 80 ASP A CA 1
ATOM 611 C C . ASP A 1 80 ? 5.375 35.062 21.75 1 96.69 80 ASP A C 1
ATOM 613 O O . ASP A 1 80 ? 6.18 35.094 20.828 1 96.69 80 ASP A O 1
ATOM 617 N N . GLY A 1 81 ? 4.266 34.25 21.828 1 98.25 81 GLY A N 1
ATOM 618 C CA . GLY A 1 81 ? 3.857 33.5 20.641 1 98.25 81 GLY A CA 1
ATOM 619 C C . GLY A 1 81 ? 3.068 34.344 19.656 1 98.25 81 GLY A C 1
ATOM 620 O O . GLY A 1 81 ? 2.824 35.531 19.891 1 98.25 81 GLY A O 1
ATOM 621 N N . ILE A 1 82 ? 2.684 33.781 18.594 1 98.81 82 ILE A N 1
ATOM 622 C CA . ILE A 1 82 ? 1.999 34.438 17.484 1 98.81 82 ILE A CA 1
ATOM 623 C C . ILE A 1 82 ? 0.756 35.156 18 1 98.81 82 ILE A C 1
ATOM 625 O O . ILE A 1 82 ? 0.493 36.281 17.609 1 98.81 82 ILE A O 1
ATOM 629 N N . LEU A 1 83 ? -0.018 34.531 18.906 1 98.56 83 LEU A N 1
ATOM 630 C CA . LEU A 1 83 ? -1.305 35.031 19.359 1 98.56 83 LEU A CA 1
ATOM 631 C C . LEU A 1 83 ? -1.124 36.312 20.156 1 98.56 83 LEU A C 1
ATOM 633 O O . LEU A 1 83 ? -2.068 37.094 20.297 1 98.56 83 LEU A O 1
ATOM 637 N N . ASP A 1 84 ? 0.091 36.562 20.641 1 97.88 84 ASP A N 1
ATOM 638 C CA . ASP A 1 84 ? 0.375 37.781 21.375 1 97.88 84 ASP A CA 1
ATOM 639 C C . ASP A 1 84 ? 0.513 39 20.438 1 97.88 84 ASP A C 1
ATOM 641 O O . ASP A 1 84 ? 0.467 40.125 20.875 1 97.88 84 ASP A O 1
ATOM 645 N N . TYR A 1 85 ? 0.634 38.688 19.141 1 98.31 85 TYR A N 1
ATOM 646 C CA . TYR A 1 85 ? 1.061 39.781 18.266 1 98.31 85 TYR A CA 1
ATOM 647 C C . TYR A 1 85 ? 0.023 40.031 17.172 1 98.31 85 TYR A C 1
ATOM 649 O O . TYR A 1 85 ? 0.061 41.062 16.516 1 98.31 85 TYR A O 1
ATOM 657 N N . ILE A 1 86 ? -0.976 39.125 16.969 1 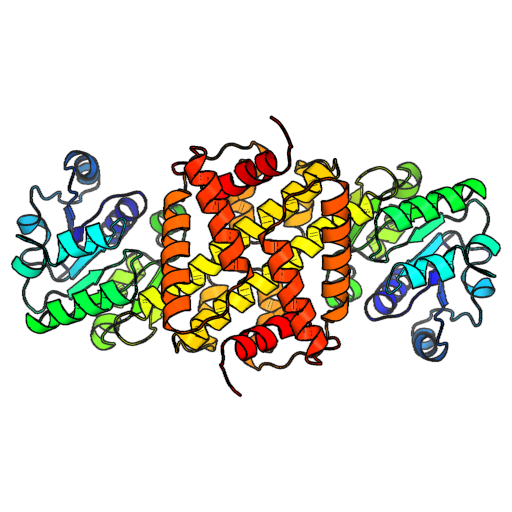98.06 86 ILE A N 1
ATOM 658 C CA . ILE A 1 86 ? -1.911 39.312 15.867 1 98.06 86 ILE A CA 1
ATOM 659 C C . ILE A 1 86 ? -3.299 39.625 16.422 1 98.06 86 ILE A C 1
ATOM 661 O O . ILE A 1 86 ? -3.58 39.406 17.594 1 98.06 86 ILE A O 1
ATOM 665 N N . GLU A 1 87 ? -4.102 40.25 15.586 1 96.5 87 GLU A N 1
ATOM 666 C CA . GLU A 1 87 ? -5.488 40.594 15.891 1 96.5 87 GLU A CA 1
ATOM 667 C C . GLU A 1 87 ? -6.395 40.344 14.688 1 96.5 87 GLU A C 1
ATOM 669 O O . GLU A 1 87 ? -5.922 40.25 13.555 1 96.5 87 GLU A O 1
ATOM 674 N N . ALA A 1 88 ? -7.617 40.156 15.023 1 95.38 88 ALA A N 1
ATOM 675 C CA . ALA A 1 88 ? -8.57 40.094 13.914 1 95.38 88 ALA A CA 1
ATOM 676 C C . ALA A 1 88 ? -8.383 41.281 12.969 1 95.38 88 ALA A C 1
ATOM 678 O O . ALA A 1 88 ? -8.062 42.375 13.398 1 95.38 88 ALA A O 1
ATOM 679 N N . PRO A 1 89 ? -8.523 41.062 11.711 1 96.88 89 PRO A N 1
ATOM 680 C CA . PRO A 1 89 ? -9.102 39.906 11.031 1 96.88 89 PRO A CA 1
ATOM 681 C C . PRO A 1 89 ? -8.031 38.938 10.523 1 96.88 89 PRO A C 1
ATOM 683 O O . PRO A 1 89 ? -8.297 38.125 9.617 1 96.88 89 PRO A O 1
ATOM 686 N N . THR A 1 90 ? -6.762 39.062 11.039 1 98.12 90 THR A N 1
ATOM 687 C CA . THR A 1 90 ? -5.707 38.156 10.609 1 98.12 90 THR A CA 1
ATOM 688 C C . THR A 1 90 ? -6.148 36.688 10.773 1 98.12 90 THR A C 1
ATOM 690 O O . THR A 1 90 ? -6.691 36.312 11.812 1 98.12 90 THR A O 1
ATOM 693 N N . LEU A 1 91 ? -5.996 35.875 9.719 1 98.69 91 LEU A N 1
ATOM 694 C CA . LEU A 1 91 ? -6.27 34.438 9.781 1 98.69 91 LEU A CA 1
ATOM 695 C C . LEU A 1 91 ? -5.008 33.656 10.133 1 98.69 91 LEU A C 1
ATOM 697 O O . LEU A 1 91 ? -3.93 33.969 9.602 1 98.69 91 LEU A O 1
ATOM 701 N N . LEU A 1 92 ? -5.145 32.781 11.078 1 98.88 92 LEU A N 1
ATOM 702 C CA . LEU A 1 92 ? -4.055 31.891 11.43 1 98.88 92 LEU A CA 1
ATOM 703 C C . LEU A 1 92 ? -4.266 30.5 10.812 1 98.88 92 LEU A C 1
ATOM 705 O O . LEU A 1 92 ? -5.324 29.906 10.984 1 98.88 92 LEU A O 1
ATOM 709 N N . VAL A 1 93 ? -3.273 30.016 10.016 1 98.94 93 VAL A N 1
ATOM 710 C CA . VAL A 1 93 ? -3.365 28.719 9.328 1 98.94 93 VAL A CA 1
ATOM 711 C C . VAL A 1 93 ? -2.184 27.844 9.727 1 98.94 93 VAL A C 1
ATOM 713 O O . VAL A 1 93 ? -1.038 28.125 9.367 1 98.94 93 VAL A O 1
ATOM 716 N N . ASP A 1 94 ? -2.422 26.797 10.414 1 98.94 94 ASP A N 1
ATOM 717 C CA . ASP A 1 94 ? -1.358 25.859 10.727 1 98.94 94 ASP A CA 1
ATOM 718 C C . ASP A 1 94 ? -1.336 24.703 9.727 1 98.94 94 ASP A C 1
ATOM 720 O O . ASP A 1 94 ? -2.285 23.922 9.648 1 98.94 94 ASP A O 1
ATOM 724 N N . MET A 1 95 ? -0.211 24.609 9.016 1 98.88 95 MET A N 1
ATOM 725 C CA . MET A 1 95 ? -0.11 23.594 7.965 1 98.88 95 MET A CA 1
ATOM 726 C C . MET A 1 95 ? 0.825 22.469 8.383 1 98.88 95 MET A C 1
ATOM 728 O O . MET A 1 95 ? 1.232 21.656 7.555 1 98.88 95 MET A O 1
ATOM 732 N N . SER A 1 96 ? 1.217 22.453 9.68 1 98.62 96 SER A N 1
ATOM 733 C CA . SER A 1 96 ? 2.037 21.391 10.25 1 98.62 96 SER A CA 1
ATOM 734 C C . SER A 1 96 ? 1.239 20.094 10.414 1 98.62 96 SER A C 1
ATOM 736 O O . SER A 1 96 ? 0.012 20.094 10.297 1 98.62 96 SER A O 1
ATOM 738 N N . THR A 1 97 ? 1.956 19 10.555 1 98.31 97 THR A N 1
ATOM 739 C CA . THR A 1 97 ? 1.326 17.75 10.953 1 98.31 97 THR A CA 1
ATOM 740 C C . THR A 1 97 ? 1.397 17.562 12.469 1 98.31 97 THR A C 1
ATOM 742 O O . THR A 1 97 ? 2.453 17.234 13.008 1 98.31 97 THR A O 1
ATOM 745 N N . VAL A 1 98 ? 0.28 17.812 13.156 1 98.69 98 VAL A N 1
ATOM 746 C CA . VAL A 1 98 ? 0.172 17.703 14.609 1 98.69 98 VAL A CA 1
ATOM 747 C C . VAL A 1 98 ? -1.086 16.922 14.977 1 98.69 98 VAL A C 1
ATOM 749 O O . VAL A 1 98 ? -1.854 16.516 14.102 1 98.69 98 VAL A O 1
ATOM 752 N N . SER A 1 99 ? -1.287 16.609 16.25 1 98.75 99 SER A N 1
ATOM 753 C CA . SER A 1 99 ? -2.482 15.891 16.672 1 98.75 99 SER A CA 1
ATOM 754 C C . SER A 1 99 ? -3.738 16.734 16.469 1 98.75 99 SER A C 1
ATOM 756 O O . SER A 1 99 ? -3.711 17.953 16.641 1 98.75 99 SER A O 1
ATOM 758 N N . PRO A 1 100 ? -4.832 16.094 16.109 1 98.81 100 PRO A N 1
ATOM 759 C CA . PRO A 1 100 ? -6.102 16.812 16.062 1 98.81 100 PRO A CA 1
ATOM 760 C C . PRO A 1 100 ? -6.402 17.547 17.359 1 98.81 100 PRO A C 1
ATOM 762 O O . PRO A 1 100 ? -6.945 18.656 17.344 1 98.81 100 PRO A O 1
ATOM 765 N N . ASP A 1 101 ? -6.023 17.016 18.484 1 98.69 101 ASP A N 1
ATOM 766 C CA . ASP A 1 101 ? -6.254 17.625 19.781 1 98.69 101 ASP A CA 1
ATOM 767 C C . ASP A 1 101 ? -5.496 18.953 19.922 1 98.69 101 ASP A C 1
ATOM 769 O O . ASP A 1 101 ? -6.043 19.938 20.422 1 98.69 101 ASP A O 1
ATOM 773 N N . THR A 1 102 ? -4.277 18.891 19.516 1 98.75 102 THR A N 1
ATOM 774 C CA . THR A 1 102 ? -3.463 20.109 19.547 1 98.75 102 THR A CA 1
ATOM 775 C C . THR A 1 102 ? -4.082 21.188 18.672 1 98.75 102 THR A C 1
ATOM 777 O O . THR A 1 102 ? -4.172 22.359 19.078 1 98.75 102 THR A O 1
ATOM 780 N N . SER A 1 103 ? -4.48 20.844 17.5 1 98.75 103 SER A N 1
ATOM 781 C CA . SER A 1 103 ? -5.09 21.797 16.578 1 98.75 103 SER A CA 1
ATOM 782 C C . SER A 1 103 ? -6.355 22.406 17.188 1 98.75 103 SER A C 1
ATOM 784 O O . SER A 1 103 ? -6.574 23.625 17.094 1 98.75 103 SER A O 1
ATOM 786 N N . CYS A 1 104 ? -7.219 21.578 17.75 1 98.81 104 CYS A N 1
ATOM 787 C CA . CYS A 1 104 ? -8.453 22.047 18.375 1 98.81 104 CYS A CA 1
ATOM 788 C C . CYS A 1 104 ? -8.164 22.969 19.547 1 98.81 104 CYS A C 1
ATOM 790 O O . CYS A 1 104 ? -8.789 24.016 19.688 1 98.81 104 CYS A O 1
ATOM 792 N N . MET A 1 105 ? -7.25 22.531 20.375 1 98.81 105 MET A N 1
ATOM 793 C CA . MET A 1 105 ? -6.883 23.344 21.531 1 98.81 105 MET A CA 1
ATOM 794 C C . MET A 1 105 ? -6.387 24.719 21.109 1 98.81 105 MET A C 1
ATOM 796 O O . MET A 1 105 ? -6.809 25.734 21.672 1 98.81 105 MET A O 1
ATOM 800 N N . LEU A 1 106 ? -5.555 24.781 20.141 1 98.88 106 LEU A N 1
ATOM 801 C CA . LEU A 1 106 ? -4.996 26.047 19.672 1 98.88 106 LEU A CA 1
ATOM 802 C C . LEU A 1 106 ? -6.074 26.906 19.016 1 98.88 106 LEU A C 1
ATOM 804 O O . LEU A 1 106 ? -6.078 28.125 19.156 1 98.88 106 LEU A O 1
ATOM 808 N N . ALA A 1 107 ? -6.945 26.281 18.25 1 98.88 107 ALA A N 1
ATOM 809 C CA . ALA A 1 107 ? -8.055 27.016 17.641 1 98.88 107 ALA A CA 1
ATOM 810 C C . ALA A 1 107 ? -8.945 27.641 18.688 1 98.88 107 ALA A C 1
ATOM 812 O O . ALA A 1 107 ? -9.398 28.781 18.531 1 98.88 107 ALA A O 1
ATOM 813 N N . ASP A 1 108 ? -9.258 26.891 19.75 1 98.75 108 ASP A N 1
ATOM 814 C CA . ASP A 1 108 ? -10.062 27.422 20.844 1 98.75 108 ASP A CA 1
ATOM 815 C C . ASP A 1 108 ? -9.375 28.609 21.516 1 98.75 108 ASP A C 1
ATOM 817 O O . ASP A 1 108 ? -10.016 29.609 21.812 1 98.75 108 ASP A O 1
ATOM 821 N N . THR A 1 109 ? -8.117 28.469 21.766 1 98.69 109 THR A N 1
ATOM 822 C CA . THR A 1 109 ? -7.34 29.547 22.359 1 98.69 109 THR A CA 1
ATOM 823 C C . THR A 1 109 ? -7.375 30.797 21.484 1 98.69 109 THR A C 1
ATOM 825 O O . THR A 1 109 ? -7.555 31.906 21.969 1 98.69 109 THR A O 1
ATOM 828 N N . ALA A 1 110 ? -7.168 30.625 20.203 1 98.81 110 ALA A N 1
ATOM 829 C CA . ALA A 1 110 ? -7.227 31.719 19.25 1 98.81 110 ALA A CA 1
ATOM 830 C C . ALA A 1 110 ? -8.602 32.406 19.25 1 98.81 110 ALA A C 1
ATOM 832 O O . ALA A 1 110 ? -8.703 33.625 19.234 1 98.81 110 ALA A O 1
ATOM 833 N N . LYS A 1 111 ? -9.586 31.562 19.281 1 98.31 111 LYS A N 1
ATOM 834 C CA . LYS A 1 111 ? -10.961 32.062 19.281 1 98.31 111 LYS A CA 1
ATOM 835 C C . LYS A 1 111 ? -11.227 32.969 20.484 1 98.31 111 LYS A C 1
ATOM 837 O O . LYS A 1 111 ? -11.93 33.969 20.375 1 98.31 111 LYS A O 1
ATOM 842 N N . GLU A 1 112 ? -10.695 32.562 21.609 1 97.81 112 GLU A N 1
ATOM 843 C CA . GLU A 1 112 ? -10.828 33.375 22.812 1 97.81 112 GLU A CA 1
ATOM 844 C C . GLU A 1 112 ? -10.242 34.75 22.609 1 97.81 112 GLU A C 1
ATOM 846 O O . GLU A 1 112 ? -10.672 35.719 23.266 1 97.81 112 GLU A O 1
ATOM 851 N N . MET A 1 113 ? -9.352 34.844 21.703 1 97 113 MET A N 1
ATOM 852 C CA . MET A 1 113 ? -8.695 36.125 21.422 1 97 113 MET A CA 1
ATOM 853 C C . MET A 1 113 ? -9.32 36.812 20.203 1 97 113 MET A C 1
ATOM 855 O O . MET A 1 113 ? -8.812 37.812 19.719 1 97 113 MET A O 1
ATOM 859 N N . GLY A 1 114 ? -10.359 36.156 19.656 1 97.69 114 GLY A N 1
ATOM 860 C CA . GLY A 1 114 ? -11.062 36.719 18.5 1 97.69 114 GLY A CA 1
ATOM 861 C C . GLY A 1 114 ? -10.391 36.375 17.188 1 97.69 114 GLY A C 1
ATOM 862 O O . GLY A 1 114 ? -10.703 36.969 16.156 1 97.69 114 GLY A O 1
ATOM 863 N N . ILE A 1 115 ? -9.445 35.469 17.219 1 98.5 115 ILE A N 1
ATOM 864 C CA . ILE A 1 115 ? -8.68 35.094 16.031 1 98.5 115 ILE A CA 1
ATOM 865 C C . ILE A 1 115 ? -9.227 33.781 15.453 1 98.5 115 ILE A C 1
ATOM 867 O O . ILE A 1 115 ? -9.492 32.844 16.188 1 98.5 115 ILE A O 1
ATOM 871 N N . THR A 1 116 ? -9.445 33.781 14.117 1 98.75 116 THR A N 1
ATOM 872 C CA . THR A 1 116 ? -9.852 32.562 13.43 1 98.75 116 THR A CA 1
ATOM 873 C C . THR A 1 116 ? -8.633 31.734 13.023 1 98.75 116 THR A C 1
ATOM 875 O O . THR A 1 116 ? -7.695 32.25 12.422 1 98.75 116 THR A O 1
ATOM 878 N N . MET A 1 117 ? -8.641 30.453 13.391 1 98.81 117 MET A N 1
ATOM 879 C CA . MET A 1 117 ? -7.555 29.547 13.039 1 98.81 117 MET A CA 1
ATOM 880 C C . MET A 1 117 ? -8.07 28.344 12.25 1 98.81 117 MET A C 1
ATOM 882 O O . MET A 1 117 ? -9.141 27.812 12.562 1 98.81 117 MET A O 1
ATOM 886 N N . LEU A 1 118 ? -7.297 27.953 11.211 1 98.88 118 LEU A N 1
ATOM 887 C CA . LEU A 1 118 ? -7.535 26.719 10.469 1 98.88 118 LEU A CA 1
ATOM 888 C C . LEU A 1 118 ? -6.359 25.75 10.625 1 98.88 118 LEU A C 1
ATOM 890 O O . LEU A 1 118 ? -5.203 26.188 10.688 1 98.88 118 LEU A O 1
ATOM 894 N N . ASP A 1 119 ? -6.664 24.484 10.789 1 98.88 119 ASP A N 1
ATOM 895 C CA . ASP A 1 119 ? -5.648 23.5 10.438 1 98.88 119 ASP A CA 1
ATOM 896 C C . ASP A 1 119 ? -5.746 23.109 8.961 1 98.88 119 ASP A C 1
ATOM 898 O O . ASP A 1 119 ? -6.84 22.844 8.453 1 98.88 119 ASP A O 1
ATOM 902 N N . ALA A 1 120 ? -4.559 23.078 8.289 1 98.88 120 ALA A N 1
ATOM 903 C CA . ALA A 1 120 ? -4.52 22.797 6.855 1 98.88 120 ALA A CA 1
ATOM 904 C C . ALA A 1 120 ? -3.252 22.031 6.48 1 98.88 120 ALA A C 1
ATOM 906 O O . ALA A 1 120 ? -2.523 22.438 5.57 1 98.88 120 ALA A O 1
ATOM 907 N N . PRO A 1 121 ? -3.039 20.891 7.137 1 98.81 121 PRO A N 1
ATOM 908 C CA . PRO A 1 121 ? -1.865 20.109 6.727 1 98.81 121 PRO A CA 1
ATOM 909 C C . PRO A 1 121 ? -1.888 19.75 5.242 1 98.81 121 PRO A C 1
ATOM 911 O O . PRO A 1 121 ? -2.877 20.016 4.555 1 98.81 121 PRO A O 1
ATOM 914 N N . VAL A 1 122 ? -0.697 19.219 4.789 1 98.31 122 VAL A N 1
ATOM 915 C CA . VAL A 1 122 ? -0.575 19.031 3.348 1 98.31 122 VAL A CA 1
ATOM 916 C C . VAL A 1 122 ? -0.183 17.578 3.049 1 98.31 122 VAL A C 1
ATOM 918 O O . VAL A 1 122 ? 0.433 16.922 3.883 1 98.31 122 VAL A O 1
ATOM 921 N N . SER A 1 123 ? -0.577 17.094 1.988 1 97.19 123 SER A N 1
ATOM 922 C CA . SER A 1 123 ? -0.119 15.836 1.416 1 97.19 123 SER A CA 1
ATOM 923 C C . SER A 1 123 ? 0.672 16.062 0.133 1 97.19 123 SER A C 1
ATOM 925 O O . SER A 1 123 ? 0.249 16.844 -0.734 1 97.19 123 SER A O 1
ATOM 927 N N . GLY A 1 124 ? 1.757 15.414 0.036 1 94.62 124 GLY A N 1
ATOM 928 C CA . GLY A 1 124 ? 2.678 15.562 -1.08 1 94.62 124 GLY A CA 1
ATOM 929 C C . GLY A 1 124 ? 4.133 15.609 -0.651 1 94.62 124 GLY A C 1
ATOM 930 O O . GLY A 1 124 ? 4.445 16.031 0.465 1 94.62 124 GLY A O 1
ATOM 931 N N . SER A 1 125 ? 5.039 15.312 -1.589 1 91.25 125 SER A N 1
ATOM 932 C CA . SER A 1 125 ? 6.477 15.32 -1.339 1 91.25 125 SER A CA 1
ATOM 933 C C . SER A 1 125 ? 7.047 16.734 -1.431 1 91.25 125 SER A C 1
ATOM 935 O O . SER A 1 125 ? 6.316 17.688 -1.717 1 91.25 125 SER A O 1
ATOM 937 N N . VAL A 1 126 ? 8.305 16.828 -1.119 1 93.25 126 VAL A N 1
ATOM 938 C CA . VAL A 1 126 ? 9.016 18.094 -1.29 1 93.25 126 VAL A CA 1
ATOM 939 C C . VAL A 1 126 ? 8.898 18.547 -2.74 1 93.25 126 VAL A C 1
ATOM 941 O O . VAL A 1 126 ? 8.734 19.75 -3.006 1 93.25 126 VAL A O 1
ATOM 944 N N . ASN A 1 127 ? 8.961 17.609 -3.646 1 93.38 127 ASN A N 1
ATOM 945 C CA . ASN A 1 127 ? 8.781 17.969 -5.051 1 93.38 127 ASN A CA 1
ATOM 946 C C . ASN A 1 127 ? 7.41 18.594 -5.305 1 93.38 127 ASN A C 1
ATOM 948 O O . ASN A 1 127 ? 7.289 19.547 -6.074 1 93.38 127 ASN A O 1
ATOM 952 N N . SER A 1 128 ? 6.383 18.031 -4.703 1 95.62 128 SER A N 1
ATOM 953 C CA . SER A 1 128 ? 5.047 18.594 -4.824 1 95.62 128 SER A CA 1
ATOM 954 C C . SER A 1 128 ? 4.996 20.016 -4.266 1 95.62 128 SER A C 1
ATOM 956 O O . SER A 1 128 ? 4.293 20.875 -4.797 1 95.62 128 SER A O 1
ATOM 958 N N . ALA A 1 129 ? 5.699 20.266 -3.182 1 97.31 129 ALA A N 1
ATOM 959 C CA . ALA A 1 129 ? 5.766 21.609 -2.598 1 97.31 129 ALA A CA 1
ATOM 960 C C . ALA A 1 129 ? 6.461 22.578 -3.539 1 97.31 129 ALA A C 1
ATOM 962 O O . ALA A 1 129 ? 6.02 23.719 -3.701 1 97.31 129 ALA A O 1
ATOM 963 N N . GLU A 1 130 ? 7.512 22.094 -4.176 1 97.44 130 GLU A N 1
ATOM 964 C CA . GLU A 1 130 ? 8.289 22.922 -5.09 1 97.44 130 GLU A CA 1
ATOM 965 C C . GLU A 1 130 ? 7.469 23.312 -6.32 1 97.44 130 GLU A C 1
ATOM 967 O O . GLU A 1 130 ? 7.57 24.422 -6.824 1 97.44 130 GLU A O 1
ATOM 972 N N . THR A 1 131 ? 6.629 22.406 -6.754 1 97.75 131 THR A N 1
ATOM 973 C CA . THR A 1 131 ? 5.922 22.578 -8.016 1 97.75 131 THR A CA 1
ATOM 974 C C . THR A 1 131 ? 4.492 23.047 -7.773 1 97.75 131 THR A C 1
ATOM 976 O O . THR A 1 131 ? 3.67 23.062 -8.695 1 97.75 131 THR A O 1
ATOM 979 N N . ALA A 1 132 ? 4.156 23.375 -6.551 1 98.38 132 ALA A N 1
ATOM 980 C CA . ALA A 1 132 ? 2.828 23.844 -6.168 1 98.38 132 ALA A CA 1
ATOM 981 C C . ALA A 1 132 ? 1.756 22.828 -6.516 1 98.38 132 ALA A C 1
ATOM 983 O O . ALA A 1 132 ? 0.736 23.156 -7.121 1 98.38 132 ALA A O 1
ATOM 984 N N . ASN A 1 133 ? 2.021 21.594 -6.148 1 97.62 133 ASN A N 1
ATOM 985 C CA . ASN A 1 133 ? 1.117 20.484 -6.473 1 97.62 133 ASN A CA 1
ATOM 986 C C . ASN A 1 133 ? 0.664 19.75 -5.219 1 97.62 133 ASN A C 1
ATOM 988 O O . ASN A 1 133 ? 0.31 18.578 -5.281 1 97.62 133 ASN A O 1
ATOM 992 N N . LEU A 1 134 ? 0.665 20.422 -4.094 1 98 134 LEU A N 1
ATOM 993 C CA . LEU A 1 134 ? 0.248 19.812 -2.832 1 98 134 LEU A CA 1
ATOM 994 C C . LEU A 1 134 ? -1.266 19.641 -2.793 1 98 134 LEU A C 1
ATOM 996 O O . LEU A 1 134 ? -1.993 20.266 -3.559 1 98 134 LEU A O 1
ATOM 1000 N N . VAL A 1 135 ? -1.679 18.703 -1.992 1 97.88 135 VAL A N 1
ATOM 1001 C CA . VAL A 1 135 ? -3.078 18.609 -1.589 1 97.88 135 VAL A CA 1
ATOM 1002 C C . VAL A 1 135 ? -3.244 19.156 -0.17 1 97.88 135 VAL A C 1
ATOM 1004 O O . VAL A 1 135 ? -2.648 18.625 0.774 1 97.88 135 VAL A O 1
ATOM 1007 N N . ILE A 1 136 ? -4.016 20.172 -0.05 1 98.62 136 ILE A N 1
ATOM 1008 C CA . ILE A 1 136 ? -4.199 20.844 1.236 1 98.62 136 ILE A CA 1
ATOM 1009 C C . ILE A 1 136 ? -5.48 20.328 1.897 1 98.62 136 ILE A C 1
ATOM 1011 O O . ILE A 1 136 ? -6.539 20.297 1.267 1 98.62 136 ILE A O 1
ATOM 1015 N N . LEU A 1 137 ? -5.402 19.891 3.131 1 98.75 137 LEU A N 1
ATOM 1016 C CA . LEU A 1 137 ? -6.508 19.328 3.902 1 98.75 137 LEU A CA 1
ATOM 1017 C C . LEU A 1 137 ? -6.918 20.281 5.027 1 98.75 137 LEU A C 1
ATOM 1019 O O . LEU A 1 137 ? -6.148 20.5 5.965 1 98.75 137 LEU A O 1
ATOM 1023 N N . ALA A 1 138 ? -8.164 20.719 4.949 1 98.75 138 ALA A N 1
ATOM 1024 C CA . ALA A 1 138 ? -8.453 21.844 5.832 1 98.75 138 ALA A CA 1
ATOM 1025 C C . ALA A 1 138 ? -9.594 21.516 6.793 1 98.75 138 ALA A C 1
ATOM 1027 O O . ALA A 1 138 ? -10.562 20.859 6.41 1 98.75 138 ALA A O 1
ATOM 1028 N N . GLY A 1 139 ? -9.43 21.906 8.031 1 98.75 139 GLY A N 1
ATOM 1029 C CA . GLY A 1 139 ? -10.469 21.953 9.047 1 98.75 139 GLY A CA 1
ATOM 1030 C C . GLY A 1 139 ? -10.586 23.297 9.734 1 98.75 139 GLY A C 1
ATOM 1031 O O . GLY A 1 139 ? -9.578 23.953 9.992 1 98.75 139 GLY A O 1
ATOM 1032 N N . GLY A 1 140 ? -11.734 23.75 10.062 1 98.75 140 GLY A N 1
ATOM 1033 C CA . GLY A 1 140 ? -12.039 25.047 10.648 1 98.75 140 GLY A CA 1
ATOM 1034 C C . GLY A 1 140 ? -13.266 25.703 10.039 1 98.75 140 GLY A C 1
ATOM 1035 O O . GLY A 1 140 ? -14.023 25.062 9.312 1 98.75 140 GLY A O 1
ATOM 1036 N N . PRO A 1 141 ? -13.508 26.969 10.312 1 98.62 141 PRO A N 1
ATOM 1037 C CA . PRO A 1 141 ? -14.68 27.656 9.766 1 98.62 141 PRO A CA 1
ATOM 1038 C C . PRO A 1 141 ? -14.68 27.688 8.234 1 98.62 141 PRO A C 1
ATOM 1040 O O . PRO A 1 141 ? -13.68 28.062 7.621 1 98.62 141 PRO A O 1
ATOM 1043 N N . LYS A 1 142 ? -15.805 27.375 7.656 1 98.62 142 LYS A N 1
ATOM 1044 C CA . LYS A 1 142 ? -15.961 27.266 6.211 1 98.62 142 LYS A CA 1
ATOM 1045 C C . LYS A 1 142 ? -15.664 28.594 5.52 1 98.62 142 LYS A C 1
ATOM 1047 O O . LYS A 1 142 ? -15.039 28.625 4.461 1 98.62 142 LYS A O 1
ATOM 1052 N N . GLU A 1 143 ? -16.078 29.656 6.109 1 98.38 143 GLU A N 1
ATOM 1053 C CA . GLU A 1 143 ? -15.875 30.969 5.523 1 98.38 143 GLU A CA 1
ATOM 1054 C C . GLU A 1 143 ? -14.391 31.297 5.398 1 98.38 143 GLU A C 1
ATOM 1056 O O . GLU A 1 143 ? -13.953 31.844 4.387 1 98.38 143 GLU A O 1
ATOM 1061 N N . ALA A 1 144 ? -13.68 31 6.449 1 98.56 144 ALA A N 1
ATOM 1062 C CA . ALA A 1 144 ? -12.234 31.219 6.41 1 98.56 144 ALA A CA 1
ATOM 1063 C C . ALA A 1 144 ? -11.578 30.359 5.328 1 98.56 144 ALA A C 1
ATOM 1065 O O . ALA A 1 144 ? -10.727 30.844 4.578 1 98.56 144 ALA A O 1
ATOM 1066 N N . PHE A 1 145 ? -12.016 29.141 5.234 1 98.75 145 PHE A N 1
ATOM 1067 C CA . PHE A 1 145 ? -11.516 28.25 4.191 1 98.75 145 PHE A CA 1
ATOM 1068 C C . PHE A 1 145 ? -11.766 28.844 2.811 1 98.75 145 PHE A C 1
ATOM 1070 O O . PHE A 1 145 ? -10.875 28.844 1.961 1 98.75 145 PHE A O 1
ATOM 1077 N N . ASP A 1 146 ? -12.914 29.344 2.598 1 98.5 146 ASP A N 1
ATOM 1078 C CA . ASP A 1 146 ? -13.297 29.891 1.302 1 98.5 146 ASP A CA 1
ATOM 1079 C C . ASP A 1 146 ? -12.453 31.125 0.961 1 98.5 146 ASP A C 1
ATOM 1081 O O . ASP A 1 146 ? -12.078 31.328 -0.197 1 98.5 146 ASP A O 1
ATOM 1085 N N . THR A 1 147 ? -12.102 31.922 1.935 1 97.56 147 THR A N 1
ATOM 1086 C CA . THR A 1 147 ? -11.352 33.156 1.723 1 97.56 147 THR A CA 1
ATOM 1087 C C . THR A 1 147 ? -9.891 32.844 1.431 1 97.56 147 THR A C 1
ATOM 1089 O O . THR A 1 147 ? -9.164 33.688 0.9 1 97.56 147 THR A O 1
ATOM 1092 N N . LEU A 1 148 ? -9.445 31.594 1.723 1 98.5 148 LEU A N 1
ATOM 1093 C CA . LEU A 1 148 ? -8.023 31.25 1.627 1 98.5 148 LEU A CA 1
ATOM 1094 C C . LEU A 1 148 ? -7.734 30.5 0.333 1 98.5 148 LEU A C 1
ATOM 1096 O O . LEU A 1 148 ? -6.617 30.016 0.129 1 98.5 148 LEU A O 1
ATOM 1100 N N . GLN A 1 149 ? -8.656 30.406 -0.617 1 98.56 149 GLN A N 1
ATOM 1101 C CA . GLN A 1 149 ? -8.508 29.562 -1.798 1 98.56 149 GLN A CA 1
ATOM 1102 C C . GLN A 1 149 ? -7.352 30.047 -2.674 1 98.56 149 GLN A C 1
ATOM 1104 O O . GLN A 1 149 ? -6.621 29.234 -3.244 1 98.56 149 GLN A O 1
ATOM 1109 N N .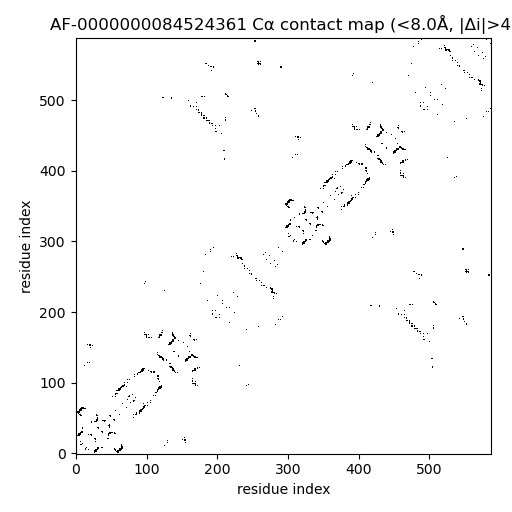 ASP A 1 150 ? -7.238 31.344 -2.846 1 98.38 150 ASP A N 1
ATOM 1110 C CA . ASP A 1 150 ? -6.137 31.859 -3.652 1 98.38 150 ASP A CA 1
ATOM 1111 C C . ASP A 1 150 ? -4.785 31.5 -3.029 1 98.38 150 ASP A C 1
ATOM 1113 O O . ASP A 1 150 ? -3.834 31.172 -3.742 1 98.38 150 ASP A O 1
ATOM 1117 N N . VAL A 1 151 ? -4.688 31.531 -1.676 1 98.75 151 VAL A N 1
ATOM 1118 C CA . VAL A 1 151 ? -3.475 31.172 -0.947 1 98.75 151 VAL A CA 1
ATOM 1119 C C . VAL A 1 151 ? -3.189 29.688 -1.129 1 98.75 151 VAL A C 1
ATOM 1121 O O . VAL A 1 151 ? -2.057 29.297 -1.421 1 98.75 151 VAL A O 1
ATOM 1124 N N . PHE A 1 152 ? -4.223 28.844 -1.012 1 98.81 152 PHE A N 1
ATOM 1125 C CA . PHE A 1 152 ? -4.066 27.406 -1.157 1 98.81 152 PHE A CA 1
ATOM 1126 C C . PHE A 1 152 ? -3.686 27.031 -2.586 1 98.81 152 PHE A C 1
ATOM 1128 O O . PHE A 1 152 ? -2.838 26.172 -2.807 1 98.81 152 PHE A O 1
ATOM 1135 N N . GLN A 1 153 ? -4.215 27.734 -3.566 1 98.56 153 GLN A N 1
ATOM 1136 C CA . GLN A 1 153 ? -3.947 27.469 -4.973 1 98.56 153 GLN A CA 1
ATOM 1137 C C . GLN A 1 153 ? -2.498 27.781 -5.328 1 98.56 153 GLN A C 1
ATOM 1139 O O . GLN A 1 153 ? -1.921 27.156 -6.223 1 98.56 153 GLN A O 1
ATOM 1144 N N . ALA A 1 154 ? -1.932 28.719 -4.613 1 98.75 154 ALA A N 1
ATOM 1145 C CA . ALA A 1 154 ? -0.544 29.109 -4.859 1 98.75 154 ALA A CA 1
ATOM 1146 C C . ALA A 1 154 ? 0.416 28 -4.445 1 98.75 154 ALA A C 1
ATOM 1148 O O . ALA A 1 154 ? 1.561 27.953 -4.902 1 98.75 154 ALA A O 1
ATOM 1149 N N . MET A 1 155 ? -0.069 27.031 -3.604 1 98.69 155 MET A N 1
ATOM 1150 C CA . MET A 1 155 ? 0.831 26.031 -3.039 1 98.69 155 MET A CA 1
ATOM 1151 C C . MET A 1 155 ? 0.423 24.625 -3.473 1 98.69 155 MET A C 1
ATOM 1153 O O . MET A 1 155 ? 1.193 23.672 -3.322 1 98.69 155 MET A O 1
ATOM 1157 N N . GLY A 1 156 ? -0.783 24.531 -3.904 1 98.06 156 GLY A N 1
ATOM 1158 C CA . GLY A 1 156 ? -1.269 23.172 -4.125 1 98.06 156 GLY A CA 1
ATOM 1159 C C . GLY A 1 156 ? -2.201 23.062 -5.316 1 98.06 156 GLY A C 1
ATOM 1160 O O . GLY A 1 156 ? -2.689 24.062 -5.824 1 98.06 156 GLY A O 1
ATOM 1161 N N . LYS A 1 157 ? -2.451 21.812 -5.766 1 97.19 157 LYS A N 1
ATOM 1162 C CA . LYS A 1 157 ? -3.318 21.516 -6.902 1 97.19 157 LYS A CA 1
ATOM 1163 C C . LYS A 1 157 ? -4.77 21.359 -6.461 1 97.19 157 LYS A C 1
ATOM 1165 O O . LYS A 1 157 ? -5.688 21.422 -7.281 1 97.19 157 LYS A O 1
ATOM 1170 N N . ALA A 1 158 ? -4.945 21.094 -5.16 1 97 158 ALA A N 1
ATOM 1171 C CA . ALA A 1 158 ? -6.289 20.906 -4.617 1 97 158 ALA A CA 1
ATOM 1172 C C . ALA A 1 158 ? -6.332 21.266 -3.135 1 97 158 ALA A C 1
ATOM 1174 O O . ALA A 1 158 ? -5.32 21.172 -2.434 1 97 158 ALA A O 1
ATOM 1175 N N . SER A 1 159 ? -7.441 21.766 -2.678 1 98.06 159 SER A N 1
ATOM 1176 C CA . SER A 1 159 ? -7.746 21.984 -1.267 1 98.06 159 SER A CA 1
ATOM 1177 C C . SER A 1 159 ? -9.094 21.375 -0.893 1 98.06 159 SER A C 1
ATOM 1179 O O . SER A 1 159 ? -10.109 21.656 -1.534 1 98.06 159 SER A O 1
ATOM 1181 N N . LEU A 1 160 ? -9.07 20.516 0.082 1 98.19 160 LEU A N 1
ATOM 1182 C CA . LEU A 1 160 ? -10.273 19.797 0.497 1 98.19 160 LEU A CA 1
ATOM 1183 C C . LEU A 1 160 ? -10.719 20.234 1.889 1 98.19 160 LEU A C 1
ATOM 1185 O O . LEU A 1 160 ? -9.883 20.406 2.785 1 98.19 160 LEU A O 1
ATOM 1189 N N . TYR A 1 161 ? -12 20.469 2.006 1 98.5 161 TYR A N 1
ATOM 1190 C CA . TYR A 1 161 ? -12.578 20.906 3.273 1 98.5 161 TYR A CA 1
ATOM 1191 C C . TYR A 1 161 ? -13.18 19.719 4.023 1 98.5 161 TYR A C 1
ATOM 1193 O O . TYR A 1 161 ? -14.016 18.984 3.48 1 98.5 161 TYR A O 1
ATOM 1201 N N . PHE A 1 162 ? -12.82 19.547 5.348 1 98.5 162 PHE A N 1
ATOM 1202 C CA . PHE A 1 162 ? -13.234 18.344 6.062 1 98.5 162 PHE A CA 1
ATOM 1203 C C . PHE A 1 162 ? -14.148 18.703 7.234 1 98.5 162 PHE A C 1
ATOM 1205 O O . PHE A 1 162 ? -14.672 17.812 7.91 1 98.5 162 PHE A O 1
ATOM 1212 N N . GLY A 1 163 ? -14.328 20.016 7.492 1 98.06 163 GLY A N 1
ATOM 1213 C CA . GLY A 1 163 ? -15.25 20.391 8.555 1 98.06 163 GLY A CA 1
ATOM 1214 C C . GLY A 1 163 ? -14.602 21.219 9.648 1 98.06 163 GLY A C 1
ATOM 1215 O O . GLY A 1 163 ? -13.852 22.156 9.359 1 98.06 163 GLY A O 1
ATOM 1216 N N . GLU A 1 164 ? -14.867 20.969 10.883 1 98.25 164 GLU A N 1
ATOM 1217 C CA . GLU A 1 164 ? -14.461 21.781 12.031 1 98.25 164 GLU A CA 1
ATOM 1218 C C . GLU A 1 164 ? -12.969 21.656 12.289 1 98.25 164 GLU A C 1
ATOM 1220 O O . GLU A 1 164 ? -12.289 20.828 11.672 1 98.25 164 GLU A O 1
ATOM 1225 N N . ASN A 1 165 ? -12.508 22.469 13.203 1 98.75 165 ASN A N 1
ATOM 1226 C CA . ASN A 1 165 ? -11.102 22.406 13.578 1 98.75 165 ASN A CA 1
ATOM 1227 C C . ASN A 1 165 ? -10.695 21 14 1 98.75 165 ASN A C 1
ATOM 1229 O O . ASN A 1 165 ? -11.438 20.312 14.703 1 98.75 165 ASN A O 1
ATOM 1233 N N . GLY A 1 166 ? -9.57 20.594 13.594 1 98.81 166 GLY A N 1
ATOM 1234 C CA . GLY A 1 166 ? -9.055 19.25 13.859 1 98.81 166 GLY A CA 1
ATOM 1235 C C . GLY A 1 166 ? -9.273 18.297 12.711 1 98.81 166 GLY A C 1
ATOM 1236 O O . GLY A 1 166 ? -8.547 17.312 12.57 1 98.81 166 GLY A O 1
ATOM 1237 N N . SER A 1 167 ? -10.211 18.578 11.859 1 98.81 167 SER A N 1
ATOM 1238 C CA . SER A 1 167 ? -10.594 17.641 10.812 1 98.81 167 SER A CA 1
ATOM 1239 C C . SER A 1 167 ? -9.539 17.578 9.711 1 98.81 167 SER A C 1
ATOM 1241 O O . SER A 1 167 ? -9.359 16.547 9.062 1 98.81 167 SER A O 1
ATOM 1243 N N . GLY A 1 168 ? -8.852 18.672 9.43 1 98.81 168 GLY A N 1
ATOM 1244 C CA . GLY A 1 168 ? -7.723 18.609 8.523 1 98.81 168 GLY A CA 1
ATOM 1245 C C . GLY A 1 168 ? -6.633 17.672 8.984 1 98.81 168 GLY A C 1
ATOM 1246 O O . GLY A 1 168 ? -6.102 16.891 8.195 1 98.81 168 GLY A O 1
ATOM 1247 N N . GLU A 1 169 ? -6.34 17.781 10.258 1 98.88 169 GLU A N 1
ATOM 1248 C CA . GLU A 1 169 ? -5.332 16.891 10.844 1 98.88 169 GLU A CA 1
ATOM 1249 C C . GLU A 1 169 ? -5.797 15.445 10.828 1 98.88 169 GLU A C 1
ATOM 1251 O O . GLU A 1 169 ? -4.996 14.531 10.602 1 98.88 169 GLU A O 1
ATOM 1256 N N . LYS A 1 170 ? -7.074 15.242 11.164 1 98.88 170 LYS A N 1
ATOM 1257 C CA . LYS A 1 170 ? -7.625 13.898 11.086 1 98.88 170 LYS A CA 1
ATOM 1258 C C . LYS A 1 170 ? -7.43 13.297 9.695 1 98.88 170 LYS A C 1
ATOM 1260 O O . LYS A 1 170 ? -6.973 12.164 9.562 1 98.88 170 LYS A O 1
ATOM 1265 N N . ALA A 1 171 ? -7.734 14.07 8.68 1 98.88 171 ALA A N 1
ATOM 1266 C CA . ALA A 1 171 ? -7.559 13.625 7.301 1 98.88 171 ALA A CA 1
ATOM 1267 C C . ALA A 1 171 ? -6.094 13.32 7.004 1 98.88 171 ALA A C 1
ATOM 1269 O O . ALA A 1 171 ? -5.781 12.32 6.348 1 98.88 171 ALA A O 1
ATOM 1270 N N . LYS A 1 172 ? -5.195 14.148 7.445 1 98.88 172 LYS A N 1
ATOM 1271 C CA . LYS A 1 172 ? -3.764 13.953 7.246 1 98.88 172 LYS A CA 1
ATOM 1272 C C . LYS A 1 172 ? -3.295 12.641 7.875 1 98.88 172 LYS A C 1
ATOM 1274 O O . LYS A 1 172 ? -2.502 11.914 7.277 1 98.88 172 LYS A O 1
ATOM 1279 N N . LEU A 1 173 ? -3.752 12.383 9.07 1 98.88 173 LEU A N 1
ATOM 1280 C CA . LEU A 1 173 ? -3.35 11.156 9.758 1 98.88 173 LEU A CA 1
ATOM 1281 C C . LEU A 1 173 ? -3.828 9.922 8.992 1 98.88 173 LEU A C 1
ATOM 1283 O O . LEU A 1 173 ? -3.154 8.891 8.984 1 98.88 173 LEU A O 1
ATOM 1287 N N . VAL A 1 174 ? -5.016 10 8.391 1 98.88 174 VAL A N 1
ATOM 1288 C CA . VAL A 1 174 ? -5.531 8.906 7.578 1 98.88 174 VAL A CA 1
ATOM 1289 C C . VAL A 1 174 ? -4.578 8.633 6.418 1 98.88 174 VAL A C 1
ATOM 1291 O O . VAL A 1 174 ? -4.207 7.48 6.164 1 98.88 174 VAL A O 1
ATOM 1294 N N . ILE A 1 175 ? -4.109 9.656 5.734 1 98.69 175 ILE A N 1
ATOM 1295 C CA . ILE A 1 175 ? -3.207 9.516 4.598 1 98.69 175 ILE A CA 1
ATOM 1296 C C . ILE A 1 175 ? -1.856 8.984 5.07 1 98.69 175 ILE A C 1
ATOM 1298 O O . ILE A 1 175 ? -1.262 8.117 4.426 1 98.69 175 ILE A O 1
ATOM 1302 N N . ASN A 1 176 ? -1.379 9.508 6.133 1 98.62 176 ASN A N 1
ATOM 1303 C CA . ASN A 1 176 ? -0.046 9.133 6.59 1 98.62 176 ASN A CA 1
ATOM 1304 C C . ASN A 1 176 ? -0.025 7.707 7.141 1 98.62 176 ASN A C 1
ATOM 1306 O O . ASN A 1 176 ? 0.989 7.016 7.047 1 98.62 176 ASN A O 1
ATOM 1310 N N . LEU A 1 177 ? -1.169 7.297 7.77 1 98.88 177 LEU A N 1
ATOM 1311 C CA . LEU A 1 177 ? -1.286 5.879 8.102 1 98.88 177 LEU A CA 1
ATOM 1312 C C . LEU A 1 177 ? -1.075 5.012 6.863 1 98.88 177 LEU A C 1
ATOM 1314 O O . LEU A 1 177 ? -0.254 4.094 6.875 1 98.88 177 LEU A O 1
ATOM 1318 N N . LEU A 1 178 ? -1.774 5.34 5.805 1 98.88 178 LEU A N 1
ATOM 1319 C CA . LEU A 1 178 ? -1.679 4.566 4.57 1 98.88 178 LEU A CA 1
ATOM 1320 C C . LEU A 1 178 ? -0.27 4.637 3.994 1 98.88 178 LEU A C 1
ATOM 1322 O O . LEU A 1 178 ? 0.241 3.646 3.469 1 98.88 178 LEU A O 1
ATOM 1326 N N . LEU A 1 179 ? 0.362 5.805 4.094 1 98.75 179 LEU A N 1
ATOM 1327 C CA . LEU A 1 179 ? 1.726 6.004 3.615 1 98.75 179 LEU A CA 1
ATOM 1328 C C . LEU A 1 179 ? 2.697 5.078 4.34 1 98.75 179 LEU A C 1
ATOM 1330 O O . LEU A 1 179 ? 3.486 4.379 3.705 1 98.75 179 LEU A O 1
ATOM 1334 N N . GLY A 1 180 ? 2.629 5.117 5.645 1 98.81 180 GLY A N 1
ATOM 1335 C CA . GLY A 1 180 ? 3.496 4.258 6.434 1 98.81 180 GLY A CA 1
ATOM 1336 C C . GLY A 1 180 ? 3.27 2.781 6.168 1 98.81 180 GLY A C 1
ATOM 1337 O O . GLY A 1 180 ? 4.227 2.008 6.074 1 98.81 180 GLY A O 1
ATOM 1338 N N . MET A 1 181 ? 1.992 2.408 6.043 1 98.94 181 MET A N 1
ATOM 1339 C CA . MET A 1 181 ? 1.645 1.014 5.781 1 98.94 181 MET A CA 1
ATOM 1340 C C . MET A 1 181 ? 2.094 0.593 4.387 1 98.94 181 MET A C 1
ATOM 1342 O O . MET A 1 181 ? 2.477 -0.559 4.172 1 98.94 181 MET A O 1
ATOM 1346 N N . THR A 1 182 ? 1.981 1.486 3.432 1 98.88 182 THR A N 1
ATOM 1347 C CA . THR A 1 182 ? 2.473 1.194 2.09 1 98.88 182 THR A CA 1
ATOM 1348 C C . THR A 1 182 ? 3.969 0.891 2.117 1 98.88 182 THR A C 1
ATOM 1350 O O . THR A 1 182 ? 4.414 -0.12 1.567 1 98.88 182 THR A O 1
ATOM 1353 N N . MET A 1 183 ? 4.754 1.699 2.791 1 98.88 183 MET A N 1
ATOM 1354 C CA . MET A 1 183 ? 6.191 1.474 2.877 1 98.88 183 MET A CA 1
ATOM 1355 C C . MET A 1 183 ? 6.496 0.172 3.609 1 98.88 183 MET A C 1
ATOM 1357 O O . MET A 1 183 ? 7.406 -0.565 3.225 1 98.88 183 MET A O 1
ATOM 1361 N N . GLN A 1 184 ? 5.746 -0.037 4.691 1 98.94 184 GLN A N 1
ATOM 1362 C CA . GLN A 1 184 ? 5.906 -1.279 5.441 1 98.94 184 GLN A CA 1
ATOM 1363 C C . GLN A 1 184 ? 5.648 -2.494 4.551 1 98.94 184 GLN A C 1
ATOM 1365 O O . GLN A 1 184 ? 6.418 -3.457 4.574 1 98.94 184 GLN A O 1
ATOM 1370 N N . GLY A 1 185 ? 4.516 -2.484 3.807 1 98.94 185 GLY A N 1
ATOM 1371 C CA . GLY A 1 185 ? 4.188 -3.578 2.906 1 98.94 185 GLY A CA 1
ATOM 1372 C C . GLY A 1 185 ? 5.246 -3.82 1.85 1 98.94 185 GLY A C 1
ATOM 1373 O O . GLY A 1 185 ? 5.637 -4.965 1.604 1 98.94 185 GLY A O 1
ATOM 1374 N N . ILE A 1 186 ? 5.73 -2.75 1.226 1 98.88 186 ILE A N 1
ATOM 1375 C CA . ILE A 1 186 ? 6.812 -2.84 0.249 1 98.88 186 ILE A CA 1
ATOM 1376 C C . ILE A 1 186 ? 8.039 -3.486 0.893 1 98.88 186 ILE A C 1
ATOM 1378 O O . ILE A 1 186 ? 8.633 -4.406 0.326 1 98.88 186 ILE A O 1
ATOM 1382 N N . SER A 1 187 ? 8.391 -3.023 2.045 1 98.94 187 SER A N 1
ATOM 1383 C CA . SER A 1 187 ? 9.594 -3.488 2.729 1 98.94 187 SER A CA 1
ATOM 1384 C C . SER A 1 187 ? 9.5 -4.973 3.068 1 98.94 187 SER A C 1
ATOM 1386 O O . SER A 1 187 ? 10.438 -5.734 2.816 1 98.94 187 SER A O 1
ATOM 1388 N N . GLU A 1 188 ? 8.375 -5.375 3.658 1 98.94 188 GLU A N 1
ATOM 1389 C CA . GLU A 1 188 ? 8.227 -6.781 4.016 1 98.94 188 GLU A CA 1
ATOM 1390 C C . GLU A 1 188 ? 8.219 -7.672 2.775 1 98.94 188 GLU A C 1
ATOM 1392 O O . GLU A 1 188 ? 8.742 -8.789 2.805 1 98.94 188 GLU A O 1
ATOM 1397 N N . SER A 1 189 ? 7.605 -7.215 1.709 1 98.88 189 SER A N 1
ATOM 1398 C CA . SER A 1 189 ? 7.637 -7.961 0.457 1 98.88 189 SER A CA 1
ATOM 1399 C C . SER A 1 189 ? 9.062 -8.148 -0.04 1 98.88 189 SER A C 1
ATOM 1401 O O . SER A 1 189 ? 9.445 -9.242 -0.462 1 98.88 189 SER A O 1
ATOM 1403 N N . LEU A 1 190 ? 9.867 -7.102 0.038 1 98.81 190 LEU A N 1
ATOM 1404 C CA . LEU A 1 190 ? 11.234 -7.156 -0.449 1 98.81 190 LEU A CA 1
ATOM 1405 C C . LEU A 1 190 ? 12.102 -8.023 0.46 1 98.81 190 LEU A C 1
ATOM 1407 O O . LEU A 1 190 ? 13.023 -8.703 -0.01 1 98.81 190 LEU A O 1
ATOM 1411 N N . VAL A 1 191 ? 11.844 -7.969 1.77 1 98.88 191 VAL A N 1
ATOM 1412 C CA . VAL A 1 191 ? 12.562 -8.844 2.691 1 98.88 191 VAL A CA 1
ATOM 1413 C C . VAL A 1 191 ? 12.297 -10.305 2.328 1 98.88 191 VAL A C 1
ATOM 1415 O O . VAL A 1 191 ? 13.227 -11.109 2.271 1 98.88 191 VAL A O 1
ATOM 1418 N N . LEU A 1 192 ? 11.039 -10.625 2.088 1 98.88 192 LEU A N 1
ATOM 1419 C CA . LEU A 1 192 ? 10.688 -11.984 1.684 1 98.88 192 LEU A CA 1
ATOM 1420 C C . LEU A 1 192 ? 11.422 -12.375 0.403 1 98.88 192 LEU A C 1
ATOM 1422 O O . LEU A 1 192 ? 11.953 -13.477 0.3 1 98.88 192 LEU A O 1
ATOM 1426 N N . ALA A 1 193 ? 11.422 -11.453 -0.572 1 98.81 193 ALA A N 1
ATOM 1427 C CA . ALA A 1 193 ? 12.094 -11.703 -1.845 1 98.81 193 ALA A CA 1
ATOM 1428 C C . ALA A 1 193 ? 13.586 -11.969 -1.636 1 98.81 193 ALA A C 1
ATOM 1430 O O . ALA A 1 193 ? 14.148 -12.883 -2.244 1 98.81 193 ALA A O 1
ATOM 1431 N N . GLU A 1 194 ? 14.234 -11.141 -0.771 1 98.56 194 GLU A N 1
ATOM 1432 C CA . GLU A 1 194 ? 15.648 -11.32 -0.456 1 98.56 194 GLU A CA 1
ATOM 1433 C C . GLU A 1 194 ? 15.906 -12.703 0.144 1 98.56 194 GLU A C 1
ATOM 1435 O O . GLU A 1 194 ? 16.859 -13.383 -0.247 1 98.56 194 GLU A O 1
ATOM 1440 N N . LYS A 1 195 ? 15.094 -13.055 1.055 1 98.62 195 LYS A N 1
ATOM 1441 C CA . LYS A 1 195 ? 15.258 -14.328 1.746 1 98.62 195 LYS A CA 1
ATOM 1442 C C . LYS A 1 195 ? 14.992 -15.5 0.805 1 98.62 195 LYS A C 1
ATOM 1444 O O . LYS A 1 195 ? 15.523 -16.594 1.008 1 98.62 195 LYS A O 1
ATOM 1449 N N . PHE A 1 196 ? 14.219 -15.289 -0.237 1 98.62 196 PHE A N 1
ATOM 1450 C CA . PHE A 1 196 ? 13.961 -16.281 -1.278 1 98.62 196 PHE A CA 1
ATOM 1451 C C . PHE A 1 196 ? 15.141 -16.375 -2.236 1 98.62 196 PHE A C 1
ATOM 1453 O O . PHE A 1 196 ? 15.203 -17.297 -3.053 1 98.62 196 PHE A O 1
ATOM 1460 N N . GLY A 1 197 ? 16.031 -15.398 -2.193 1 97.88 197 GLY A N 1
ATOM 1461 C CA . GLY A 1 197 ? 17.172 -15.367 -3.107 1 97.88 197 GLY A CA 1
ATOM 1462 C C . GLY A 1 197 ? 16.812 -14.805 -4.473 1 97.88 197 GLY A C 1
ATOM 1463 O O . GLY A 1 197 ? 17.516 -15.055 -5.453 1 97.88 197 GLY A O 1
ATOM 1464 N N . LEU A 1 198 ? 15.766 -14.109 -4.57 1 98.25 198 LEU A N 1
ATOM 1465 C CA . LEU A 1 198 ? 15.383 -13.5 -5.836 1 98.25 198 LEU A CA 1
ATOM 1466 C C . LEU A 1 198 ? 16.203 -12.25 -6.109 1 98.25 198 LEU A C 1
ATOM 1468 O O . LEU A 1 198 ? 16.594 -11.539 -5.18 1 98.25 198 LEU A O 1
ATOM 1472 N N . ASP A 1 199 ? 16.438 -11.961 -7.391 1 97.38 199 ASP A N 1
ATOM 1473 C CA . ASP A 1 199 ? 17.141 -10.742 -7.773 1 97.38 199 ASP A CA 1
ATOM 1474 C C . ASP A 1 199 ? 16.312 -9.5 -7.445 1 97.38 199 ASP A C 1
ATOM 1476 O O . ASP A 1 199 ? 15.18 -9.367 -7.918 1 97.38 199 ASP A O 1
ATOM 1480 N N . ARG A 1 200 ? 16.891 -8.617 -6.699 1 96.81 200 ARG A N 1
ATOM 1481 C CA . ARG A 1 200 ? 16.156 -7.465 -6.199 1 96.81 200 ARG A CA 1
ATOM 1482 C C . ARG A 1 200 ? 15.664 -6.59 -7.348 1 96.81 200 ARG A C 1
ATOM 1484 O O . ARG A 1 200 ? 14.539 -6.094 -7.324 1 96.81 200 ARG A O 1
ATOM 1491 N N . ASN A 1 201 ? 16.484 -6.371 -8.312 1 97.12 201 ASN A N 1
ATOM 1492 C CA . ASN A 1 201 ? 16.125 -5.5 -9.422 1 97.12 201 ASN A CA 1
ATOM 1493 C C . ASN A 1 201 ? 14.961 -6.082 -10.227 1 97.12 201 ASN A C 1
ATOM 1495 O O . ASN A 1 201 ? 14.078 -5.348 -10.68 1 97.12 201 ASN A O 1
ATOM 1499 N N . ILE A 1 202 ? 14.922 -7.387 -10.453 1 97.19 202 ILE A N 1
ATOM 1500 C CA . ILE A 1 202 ? 13.828 -8.039 -11.164 1 97.19 202 ILE A CA 1
ATOM 1501 C C . ILE A 1 202 ? 12.539 -7.918 -10.352 1 97.19 202 ILE A C 1
ATOM 1503 O O . ILE A 1 202 ? 11.461 -7.695 -10.906 1 97.19 202 ILE A O 1
ATOM 1507 N N . VAL A 1 203 ? 12.711 -8.039 -9.031 1 98.5 203 VAL A N 1
ATOM 1508 C CA . VAL A 1 203 ? 11.547 -7.938 -8.148 1 98.5 203 VAL A CA 1
ATOM 1509 C C . VAL A 1 203 ? 10.984 -6.52 -8.195 1 98.5 203 VAL A C 1
ATOM 1511 O O . VAL A 1 203 ? 9.766 -6.332 -8.266 1 98.5 203 VAL A O 1
ATOM 1514 N N . LEU A 1 204 ? 11.867 -5.5 -8.109 1 98.31 204 LEU A N 1
ATOM 1515 C CA . LEU A 1 204 ? 11.422 -4.109 -8.195 1 98.31 204 LEU A CA 1
ATOM 1516 C C . LEU A 1 204 ? 10.719 -3.844 -9.523 1 98.31 204 LEU A C 1
ATOM 1518 O O . LEU A 1 204 ? 9.695 -3.162 -9.562 1 98.31 204 LEU A O 1
ATOM 1522 N N . ASP A 1 205 ? 11.211 -4.406 -10.602 1 96.5 205 ASP A N 1
ATOM 1523 C CA . ASP A 1 205 ? 10.578 -4.289 -11.914 1 96.5 205 ASP A CA 1
ATOM 1524 C C . ASP A 1 205 ? 9.203 -4.961 -11.93 1 96.5 205 ASP A C 1
ATOM 1526 O O . ASP A 1 205 ? 8.25 -4.418 -12.492 1 96.5 205 ASP A O 1
ATOM 1530 N N . MET A 1 206 ? 9.18 -6.098 -11.383 1 97.56 206 MET A N 1
ATOM 1531 C CA . MET A 1 206 ? 7.938 -6.852 -11.289 1 97.56 206 MET A CA 1
ATOM 1532 C C . MET A 1 206 ? 6.863 -6.043 -10.562 1 97.56 206 MET A C 1
ATOM 1534 O O . MET A 1 206 ? 5.746 -5.898 -11.062 1 97.56 206 MET A O 1
ATOM 1538 N N . ILE A 1 207 ? 7.199 -5.461 -9.383 1 97.88 207 ILE A N 1
ATOM 1539 C CA . ILE A 1 207 ? 6.246 -4.703 -8.586 1 97.88 207 ILE A CA 1
ATOM 1540 C C . ILE A 1 207 ? 5.723 -3.518 -9.398 1 97.88 207 ILE A C 1
ATOM 1542 O O . ILE A 1 207 ? 4.527 -3.225 -9.375 1 97.88 207 ILE A O 1
ATOM 1546 N N . GLN A 1 208 ? 6.582 -2.908 -10.125 1 95.38 208 GLN A N 1
ATOM 1547 C CA . GLN A 1 208 ? 6.227 -1.734 -10.914 1 95.38 208 GLN A CA 1
ATOM 1548 C C . GLN A 1 208 ? 5.168 -2.076 -11.961 1 95.38 208 GLN A C 1
ATOM 1550 O O . GLN A 1 208 ? 4.426 -1.199 -12.406 1 95.38 208 GLN A O 1
ATOM 1555 N N . GLN A 1 209 ? 4.992 -3.336 -12.305 1 93.44 209 GLN A N 1
ATOM 1556 C CA . GLN A 1 209 ? 4.09 -3.758 -13.375 1 93.44 209 GLN A CA 1
ATOM 1557 C C . GLN A 1 209 ? 2.756 -4.238 -12.805 1 93.44 209 GLN A C 1
ATOM 1559 O O . GLN A 1 209 ? 1.856 -4.617 -13.562 1 93.44 209 GLN A O 1
ATOM 1564 N N . THR A 1 210 ? 2.594 -4.195 -11.586 1 95.19 210 THR A N 1
ATOM 1565 C CA . THR A 1 210 ? 1.404 -4.77 -10.969 1 95.19 210 THR A CA 1
ATOM 1566 C C . THR A 1 210 ? 0.424 -3.674 -10.562 1 95.19 210 THR A C 1
ATOM 1568 O O . THR A 1 210 ? 0.75 -2.486 -10.625 1 95.19 210 THR A O 1
ATOM 1571 N N . THR A 1 211 ? -0.73 -4.039 -10.125 1 94.94 211 THR A N 1
ATOM 1572 C CA . THR A 1 211 ? -1.789 -3.102 -9.766 1 94.94 211 THR A CA 1
ATOM 1573 C C . THR A 1 211 ? -1.527 -2.49 -8.391 1 94.94 211 THR A C 1
ATOM 1575 O O . THR A 1 211 ? -2.168 -1.507 -8.016 1 94.94 211 THR A O 1
ATOM 1578 N N . VAL A 1 212 ? -0.551 -3 -7.656 1 96.62 212 VAL A N 1
ATOM 1579 C CA . VAL A 1 212 ? -0.275 -2.457 -6.332 1 96.62 212 VAL A CA 1
ATOM 1580 C C . VAL A 1 212 ? 0.871 -1.451 -6.414 1 96.62 212 VAL A C 1
ATOM 1582 O O . VAL A 1 212 ? 1.334 -0.943 -5.391 1 96.62 212 VAL A O 1
ATOM 1585 N N . ALA A 1 213 ? 1.394 -1.223 -7.613 1 96 213 ALA A N 1
ATOM 1586 C CA . ALA A 1 213 ? 2.398 -0.176 -7.785 1 96 213 ALA A CA 1
ATOM 1587 C C . ALA A 1 213 ? 1.813 1.2 -7.48 1 96 213 ALA A C 1
ATOM 1589 O O . ALA A 1 213 ? 0.66 1.48 -7.812 1 96 213 ALA A O 1
ATOM 1590 N N . THR A 1 214 ? 2.557 2.018 -6.805 1 96.94 214 THR A N 1
ATOM 1591 C CA . THR A 1 214 ? 2.184 3.393 -6.492 1 96.94 214 THR A CA 1
ATOM 1592 C C . THR A 1 214 ? 3.236 4.371 -7.008 1 96.94 214 THR A C 1
ATOM 1594 O O . THR A 1 214 ? 4.395 3.998 -7.199 1 96.94 214 THR A O 1
ATOM 1597 N N . PRO A 1 215 ? 2.836 5.648 -7.297 1 95.12 215 PRO A N 1
ATOM 1598 C CA . PRO A 1 215 ? 3.871 6.66 -7.527 1 95.12 215 PRO A CA 1
ATOM 1599 C C . PRO A 1 215 ? 4.898 6.719 -6.398 1 95.12 215 PRO A C 1
ATOM 1601 O O . PRO A 1 215 ? 6.09 6.902 -6.656 1 95.12 215 PRO A O 1
ATOM 1604 N N . PHE A 1 216 ? 4.41 6.543 -5.227 1 97.12 216 PHE A N 1
ATOM 1605 C CA . PHE A 1 216 ? 5.277 6.512 -4.059 1 97.12 216 PHE A CA 1
ATOM 1606 C C . PHE A 1 216 ? 6.359 5.453 -4.215 1 97.12 216 PHE A C 1
ATOM 1608 O O . PHE A 1 216 ? 7.531 5.707 -3.928 1 97.12 216 PHE A O 1
ATOM 1615 N N . PHE A 1 217 ? 6.023 4.234 -4.641 1 97.88 217 PHE A N 1
ATOM 1616 C CA . PHE A 1 217 ? 6.988 3.176 -4.914 1 97.88 217 PHE A CA 1
ATOM 1617 C C . PHE A 1 217 ? 8.023 3.639 -5.93 1 97.88 217 PHE A C 1
ATOM 1619 O O . PHE A 1 217 ? 9.219 3.385 -5.766 1 97.88 217 PHE A O 1
ATOM 1626 N N . GLY A 1 218 ? 7.543 4.305 -6.984 1 96.12 218 GLY A N 1
ATOM 1627 C CA . GLY A 1 218 ? 8.453 4.84 -7.988 1 96.12 218 GLY A CA 1
ATOM 1628 C C . GLY A 1 218 ? 9.5 5.773 -7.406 1 96.12 218 GLY A C 1
ATOM 1629 O O . GLY A 1 218 ? 10.672 5.711 -7.781 1 96.12 218 GLY A O 1
ATOM 1630 N N . PHE A 1 219 ? 9.133 6.57 -6.453 1 94.81 219 PHE A N 1
ATOM 1631 C CA . PHE A 1 219 ? 10.023 7.547 -5.832 1 94.81 219 PHE A CA 1
ATOM 1632 C C . PHE A 1 219 ? 11.055 6.852 -4.957 1 94.81 219 PHE A C 1
ATOM 1634 O O . PHE A 1 219 ? 12.164 7.363 -4.77 1 94.81 219 PHE A O 1
ATOM 1641 N N . LYS A 1 220 ? 10.68 5.707 -4.41 1 97.25 220 LYS A N 1
ATOM 1642 C CA . LYS A 1 220 ? 11.539 5.039 -3.438 1 97.25 220 LYS A CA 1
ATOM 1643 C C . LYS A 1 220 ? 12.367 3.941 -4.102 1 97.25 220 LYS A C 1
ATOM 1645 O O . LYS A 1 220 ? 13.289 3.4 -3.494 1 97.25 220 LYS A O 1
ATOM 1650 N N . ARG A 1 221 ? 12.086 3.611 -5.359 1 97.56 221 ARG A N 1
ATOM 1651 C CA . ARG A 1 221 ? 12.641 2.445 -6.043 1 97.56 221 ARG A CA 1
ATOM 1652 C C . ARG A 1 221 ? 14.164 2.449 -5.988 1 97.56 221 ARG A C 1
ATOM 1654 O O . ARG A 1 221 ? 14.781 1.442 -5.629 1 97.56 221 ARG A O 1
ATOM 1661 N N . GLU A 1 222 ? 14.781 3.574 -6.324 1 96.94 222 GLU A N 1
ATOM 1662 C CA . GLU A 1 222 ? 16.25 3.648 -6.371 1 96.94 222 GLU A CA 1
ATOM 1663 C C . GLU A 1 222 ? 16.844 3.527 -4.977 1 96.94 222 GLU A C 1
ATOM 1665 O O . GLU A 1 222 ? 17.906 2.932 -4.805 1 96.94 222 GLU A O 1
ATOM 1670 N N . LEU A 1 223 ? 16.172 4.148 -3.969 1 97.5 223 LEU A N 1
ATOM 1671 C CA . LEU A 1 223 ? 16.641 4.023 -2.59 1 97.5 223 LEU A CA 1
ATOM 1672 C C . LEU A 1 223 ? 16.672 2.559 -2.162 1 97.5 223 LEU A C 1
ATOM 1674 O O . LEU A 1 223 ? 17.641 2.115 -1.533 1 97.5 223 LEU A O 1
ATOM 1678 N N . LEU A 1 224 ? 15.648 1.85 -2.523 1 98.25 224 LEU A N 1
ATOM 1679 C CA . LEU A 1 224 ? 15.516 0.441 -2.168 1 98.25 224 LEU A CA 1
ATOM 1680 C C . LEU A 1 224 ? 16.531 -0.407 -2.926 1 98.25 224 LEU A C 1
ATOM 1682 O O . LEU A 1 224 ? 17.125 -1.335 -2.363 1 98.25 224 LEU A O 1
ATOM 1686 N N . ALA A 1 225 ? 16.75 -0.072 -4.211 1 98.25 225 ALA A N 1
ATOM 1687 C CA . ALA A 1 225 ? 17.703 -0.817 -5.035 1 98.25 225 ALA A CA 1
ATOM 1688 C C . ALA A 1 225 ? 19.125 -0.693 -4.492 1 98.25 225 ALA A C 1
ATOM 1690 O O . ALA A 1 225 ? 19.859 -1.676 -4.453 1 98.25 225 ALA A O 1
ATOM 1691 N N . LYS A 1 226 ? 19.5 0.513 -4.004 1 97.44 226 LYS A N 1
ATOM 1692 C CA . LYS A 1 226 ? 20.891 0.813 -3.639 1 97.44 226 LYS A CA 1
ATOM 1693 C C . LYS A 1 226 ? 21.094 0.71 -2.129 1 97.44 226 LYS A C 1
ATOM 1695 O O . LYS A 1 226 ? 22.234 0.691 -1.651 1 97.44 226 LYS A O 1
ATOM 1700 N N . GLU A 1 227 ? 19.984 0.66 -1.369 1 97 227 GLU A N 1
ATOM 1701 C CA . GLU A 1 227 ? 20.016 0.703 0.09 1 97 227 GLU A CA 1
ATOM 1702 C C . GLU A 1 227 ? 20.719 1.962 0.594 1 97 227 GLU A C 1
ATOM 1704 O O . GLU A 1 227 ? 21.594 1.887 1.453 1 97 227 GLU A O 1
ATOM 1709 N N . GLU A 1 228 ? 20.406 3.047 -0.008 1 97.62 228 GLU A N 1
ATOM 1710 C CA . GLU A 1 228 ? 20.766 4.402 0.386 1 97.62 228 GLU A CA 1
ATOM 1711 C C . GLU A 1 228 ? 19.531 5.25 0.667 1 97.62 228 GLU A C 1
ATOM 1713 O O . GLU A 1 228 ? 18.609 5.309 -0.153 1 97.62 228 GLU A O 1
ATOM 1718 N N . TYR A 1 229 ? 19.562 5.895 1.854 1 97.38 229 TYR A N 1
ATOM 1719 C CA . TYR A 1 229 ? 18.297 6.453 2.307 1 97.38 229 TYR A CA 1
ATOM 1720 C C . TYR A 1 229 ? 18.453 7.922 2.682 1 97.38 229 TYR A C 1
ATOM 1722 O O . TYR A 1 229 ? 18.062 8.336 3.777 1 97.38 229 TYR A O 1
ATOM 1730 N N . PRO A 1 230 ? 19.016 8.695 1.752 1 96.19 230 PRO A N 1
ATOM 1731 C CA . PRO A 1 230 ? 18.938 10.125 2.061 1 96.19 230 PRO A CA 1
ATOM 1732 C C . PRO A 1 230 ? 17.5 10.586 2.33 1 96.19 230 PRO A C 1
ATOM 1734 O O . PRO A 1 230 ? 16.578 10.172 1.634 1 96.19 230 PRO A O 1
ATOM 1737 N N . ALA A 1 231 ? 17.281 11.438 3.279 1 93.94 231 ALA A N 1
ATOM 1738 C CA . ALA A 1 231 ? 15.953 11.734 3.809 1 93.94 231 ALA A CA 1
ATOM 1739 C C . ALA A 1 231 ? 15.188 12.672 2.877 1 93.94 231 ALA A C 1
ATOM 1741 O O . ALA A 1 231 ? 15.609 13.805 2.646 1 93.94 231 ALA A O 1
ATOM 1742 N N . ALA A 1 232 ? 14.195 12.164 2.309 1 91 232 ALA A N 1
ATOM 1743 C CA . ALA A 1 232 ? 13.141 13.031 1.779 1 91 232 ALA A CA 1
ATOM 1744 C C . ALA A 1 232 ? 12.039 13.234 2.807 1 91 232 ALA A C 1
ATOM 1746 O O . ALA A 1 232 ? 11.547 14.352 2.986 1 91 232 ALA A O 1
ATOM 1747 N N . PHE A 1 233 ? 11.672 12.266 3.426 1 95.06 233 PHE A N 1
ATOM 1748 C CA . PHE A 1 233 ? 10.805 12.211 4.594 1 95.06 233 PHE A CA 1
ATOM 1749 C C . PHE A 1 233 ? 11.406 11.328 5.68 1 95.06 233 PHE A C 1
ATOM 1751 O O . PHE A 1 233 ? 11.359 10.102 5.582 1 95.06 233 PHE A O 1
ATOM 1758 N N . ALA A 1 234 ? 11.898 11.953 6.691 1 97.12 234 ALA A N 1
ATOM 1759 C CA . ALA A 1 234 ? 12.695 11.25 7.691 1 97.12 234 ALA A CA 1
ATOM 1760 C C . ALA A 1 234 ? 11.852 10.227 8.445 1 97.12 234 ALA A C 1
ATOM 1762 O O . ALA A 1 234 ? 10.688 10.484 8.758 1 97.12 234 ALA A O 1
ATOM 1763 N N . LEU A 1 235 ? 12.461 9.125 8.797 1 98.62 235 LEU A N 1
ATOM 1764 C CA . LEU A 1 235 ? 11.82 8.023 9.5 1 98.62 235 LEU A CA 1
ATOM 1765 C C . LEU A 1 235 ? 11.25 8.484 10.836 1 98.62 235 LEU A C 1
ATOM 1767 O O . LEU A 1 235 ? 10.156 8.055 11.234 1 98.62 235 LEU A O 1
ATOM 1771 N N . LYS A 1 236 ? 11.883 9.398 11.531 1 98.12 236 LYS A N 1
ATOM 1772 C CA . LYS A 1 236 ? 11.398 9.891 12.82 1 98.12 236 LYS A CA 1
ATOM 1773 C C . LYS A 1 236 ? 10.062 10.617 12.664 1 98.12 236 LYS A C 1
ATOM 1775 O O . LYS A 1 236 ? 9.234 10.594 13.578 1 98.12 236 LYS A O 1
ATOM 1780 N N . HIS A 1 237 ? 9.859 11.273 11.539 1 97.5 237 HIS A N 1
ATOM 1781 C CA . HIS A 1 237 ? 8.594 11.953 11.297 1 97.5 237 HIS A CA 1
ATOM 1782 C C . HIS A 1 237 ? 7.465 10.953 11.07 1 97.5 237 HIS A C 1
ATOM 1784 O O . HIS A 1 237 ? 6.344 11.156 11.531 1 97.5 237 HIS A O 1
ATOM 1790 N N . MET A 1 238 ? 7.777 9.859 10.328 1 98.44 238 MET A N 1
ATOM 1791 C CA . MET A 1 238 ? 6.773 8.82 10.141 1 98.44 238 MET A CA 1
ATOM 1792 C C . MET A 1 238 ? 6.445 8.141 11.469 1 98.44 238 MET A C 1
ATOM 1794 O O . MET A 1 238 ? 5.285 7.812 11.734 1 98.44 238 MET A O 1
ATOM 1798 N N . LEU A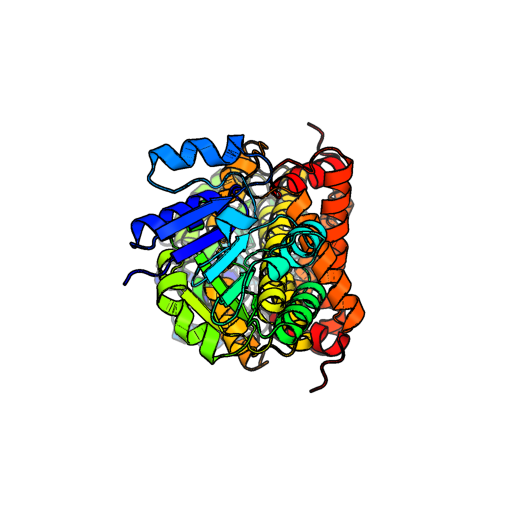 1 239 ? 7.488 7.941 12.25 1 98.75 239 LEU A N 1
ATOM 1799 C CA . LEU A 1 239 ? 7.289 7.371 13.578 1 98.75 239 LEU A CA 1
ATOM 1800 C C . LEU A 1 239 ? 6.387 8.266 14.422 1 98.75 239 LEU A C 1
ATOM 1802 O O . LEU A 1 239 ? 5.473 7.773 15.094 1 98.75 239 LEU A O 1
ATOM 1806 N N . LYS A 1 240 ? 6.609 9.539 14.383 1 98.25 240 LYS A N 1
ATOM 1807 C CA . LYS A 1 240 ? 5.75 10.5 15.07 1 98.25 240 LYS A CA 1
ATOM 1808 C C . LYS A 1 240 ? 4.312 10.406 14.57 1 98.25 240 LYS A C 1
ATOM 1810 O O . LYS A 1 240 ? 3.373 10.383 15.375 1 98.25 240 LYS A O 1
ATOM 1815 N N . ASP A 1 241 ? 4.133 10.352 13.273 1 98.5 241 ASP A N 1
ATOM 1816 C CA . ASP A 1 241 ? 2.797 10.305 12.695 1 98.5 241 ASP A CA 1
ATOM 1817 C C . ASP A 1 241 ? 2.07 9.023 13.078 1 98.5 241 ASP A C 1
ATOM 1819 O O . ASP A 1 241 ? 0.874 9.039 13.383 1 98.5 241 ASP A O 1
ATOM 1823 N N . PHE A 1 242 ? 2.809 7.863 13.031 1 98.81 242 PHE A N 1
ATOM 1824 C CA . PHE A 1 242 ? 2.219 6.621 13.516 1 98.81 242 PHE A CA 1
ATOM 1825 C C . PHE A 1 242 ? 1.816 6.746 14.977 1 98.81 242 PHE A C 1
ATOM 1827 O O . PHE A 1 242 ? 0.781 6.223 15.391 1 98.81 242 PHE A O 1
ATOM 1834 N N . GLY A 1 243 ? 2.691 7.387 15.734 1 98.81 243 GLY A N 1
ATOM 1835 C CA . GLY A 1 243 ? 2.344 7.633 17.125 1 98.81 243 GLY A CA 1
ATOM 1836 C C . GLY A 1 243 ? 1.049 8.406 17.281 1 98.81 243 GLY A C 1
ATOM 1837 O O . GLY A 1 243 ? 0.199 8.039 18.109 1 98.81 243 GLY A O 1
ATOM 1838 N N . LEU A 1 244 ? 0.872 9.477 16.547 1 98.81 244 LEU A N 1
ATOM 1839 C CA . LEU A 1 244 ? -0.358 10.258 16.562 1 98.81 244 LEU A CA 1
ATOM 1840 C C . LEU A 1 244 ? -1.556 9.406 16.172 1 98.81 244 LEU A C 1
ATOM 1842 O O . LEU A 1 244 ? -2.615 9.484 16.781 1 98.81 244 LEU A O 1
ATOM 1846 N N . VAL A 1 245 ? -1.389 8.578 15.133 1 98.88 245 VAL A N 1
ATOM 1847 C CA . VAL A 1 245 ? -2.443 7.695 14.648 1 98.88 245 VAL A CA 1
ATOM 1848 C C . VAL A 1 245 ? -2.893 6.758 15.773 1 98.88 245 VAL A C 1
ATOM 1850 O O . VAL A 1 245 ? -4.086 6.641 16.047 1 98.88 245 VAL A O 1
ATOM 1853 N N . LEU A 1 246 ? -1.938 6.117 16.406 1 98.81 246 LEU A N 1
ATOM 1854 C CA . LEU A 1 246 ? -2.26 5.098 17.391 1 98.81 246 LEU A CA 1
ATOM 1855 C C . LEU A 1 246 ? -2.83 5.727 18.656 1 98.81 246 LEU A C 1
ATOM 1857 O O . LEU A 1 246 ? -3.688 5.137 19.312 1 98.81 246 LEU A O 1
ATOM 1861 N N . GLU A 1 247 ? -2.369 6.902 18.969 1 98.69 247 GLU A N 1
ATOM 1862 C CA . GLU A 1 247 ? -2.98 7.641 20.078 1 98.69 247 GLU A CA 1
ATOM 1863 C C . GLU A 1 247 ? -4.457 7.922 19.797 1 98.69 247 GLU A C 1
ATOM 1865 O O . GLU A 1 247 ? -5.305 7.719 20.672 1 98.69 247 GLU A O 1
ATOM 1870 N N . GLN A 1 248 ? -4.75 8.414 18.625 1 98.75 248 GLN A N 1
ATOM 1871 C CA . GLN A 1 248 ? -6.133 8.695 18.25 1 98.75 248 GLN A CA 1
ATOM 1872 C C . GLN A 1 248 ? -6.957 7.41 18.188 1 98.75 248 GLN A C 1
ATOM 1874 O O . GLN A 1 248 ? -8.125 7.395 18.594 1 98.75 248 GLN A O 1
ATOM 1879 N N . ALA A 1 249 ? -6.355 6.367 17.688 1 98.75 249 ALA A N 1
ATOM 1880 C CA . ALA A 1 249 ? -7.039 5.078 17.609 1 98.75 249 ALA A CA 1
ATOM 1881 C C . ALA A 1 249 ? -7.422 4.582 19 1 98.75 249 ALA A C 1
ATOM 1883 O O . ALA A 1 249 ? -8.508 4.027 19.188 1 98.75 249 ALA A O 1
ATOM 1884 N N . HIS A 1 250 ? -6.512 4.723 19.906 1 98.25 250 HIS A N 1
ATOM 1885 C CA . HIS A 1 250 ? -6.805 4.355 21.281 1 98.25 250 HIS A CA 1
ATOM 1886 C C . HIS A 1 250 ? -7.992 5.145 21.812 1 98.25 250 HIS A C 1
ATOM 1888 O O . HIS A 1 250 ? -8.883 4.574 22.469 1 98.25 250 HIS A O 1
ATOM 1894 N N . LYS A 1 251 ? -8.039 6.395 21.547 1 97.94 251 LYS A N 1
ATOM 1895 C CA . LYS A 1 251 ? -9.086 7.285 22.047 1 97.94 251 LYS A CA 1
ATOM 1896 C C . LYS A 1 251 ? -10.445 6.938 21.453 1 97.94 251 LYS A C 1
ATOM 1898 O O . LYS A 1 251 ? -11.469 6.984 22.141 1 97.94 251 LYS A O 1
ATOM 1903 N N . ASN A 1 252 ? -10.445 6.613 20.188 1 97.94 252 ASN A N 1
ATOM 1904 C CA . ASN A 1 252 ? -11.742 6.477 19.531 1 97.94 252 ASN A CA 1
ATOM 1905 C C . ASN A 1 252 ? -12.117 5.012 19.328 1 97.94 252 ASN A C 1
ATOM 1907 O O . ASN A 1 252 ? -13.172 4.711 18.766 1 97.94 252 ASN A O 1
ATOM 1911 N N . GLY A 1 253 ? -11.203 4.066 19.688 1 98.25 253 GLY A N 1
ATOM 1912 C CA . GLY A 1 253 ? -11.5 2.645 19.641 1 98.25 253 GLY A CA 1
ATOM 1913 C C . GLY A 1 253 ? -11.289 2.031 18.281 1 98.25 253 GLY A C 1
ATOM 1914 O O . GLY A 1 253 ? -11.844 0.978 17.969 1 98.25 253 GLY A O 1
ATOM 1915 N N . SER A 1 254 ? -10.5 2.689 17.453 1 98.56 254 SER A N 1
ATOM 1916 C CA . SER A 1 254 ? -10.156 2.105 16.156 1 98.56 254 SER A CA 1
ATOM 1917 C C . SER A 1 254 ? -9.258 0.888 16.312 1 98.56 254 SER A C 1
ATOM 1919 O O . SER A 1 254 ? -8.273 0.933 17.062 1 98.56 254 SER A O 1
ATOM 1921 N N . VAL A 1 255 ? -9.555 -0.21 15.664 1 98.62 255 VAL A N 1
ATOM 1922 C CA . VAL A 1 255 ? -8.742 -1.422 15.664 1 98.62 255 VAL A CA 1
ATOM 1923 C C . VAL A 1 255 ? -7.824 -1.429 14.438 1 98.62 255 VAL A C 1
ATOM 1925 O O . VAL A 1 255 ? -8.289 -1.604 13.312 1 98.62 255 VAL A O 1
ATOM 1928 N N . LEU A 1 256 ? -6.535 -1.221 14.664 1 98.88 256 LEU A N 1
ATOM 1929 C CA . LEU A 1 256 ? -5.531 -1.087 13.617 1 98.88 256 LEU A CA 1
ATOM 1930 C C . LEU A 1 256 ? -4.379 -2.061 13.844 1 98.88 256 LEU A C 1
ATOM 1932 O O . LEU A 1 256 ? -3.242 -1.64 14.078 1 98.88 256 LEU A O 1
ATOM 1936 N N . PRO A 1 257 ? -4.586 -3.354 13.703 1 98.88 257 PRO A N 1
ATOM 1937 C CA . PRO A 1 257 ? -3.586 -4.336 14.125 1 98.88 257 PRO A CA 1
ATOM 1938 C C . PRO A 1 257 ? -2.299 -4.258 13.312 1 98.88 257 PRO A C 1
ATOM 1940 O O . PRO A 1 257 ? -1.202 -4.332 13.875 1 98.88 257 PRO A O 1
ATOM 1943 N N . ALA A 1 258 ? -2.363 -4.148 12 1 98.88 258 ALA A N 1
ATOM 1944 C CA . ALA A 1 258 ? -1.155 -4.105 11.18 1 98.88 258 ALA A CA 1
ATOM 1945 C C . ALA A 1 258 ? -0.385 -2.807 11.414 1 98.88 258 ALA A C 1
ATOM 1947 O O . ALA A 1 258 ? 0.848 -2.799 11.391 1 98.88 258 ALA A O 1
ATOM 1948 N N . THR A 1 259 ? -1.14 -1.66 11.578 1 98.94 259 THR A N 1
ATOM 1949 C CA . THR A 1 259 ? -0.5 -0.382 11.867 1 98.94 259 THR A CA 1
ATOM 1950 C C . THR A 1 259 ? 0.284 -0.451 13.172 1 98.94 259 THR A C 1
ATOM 1952 O O . THR A 1 259 ? 1.395 0.075 13.266 1 98.94 259 THR A O 1
ATOM 1955 N N . SER A 1 260 ? -0.304 -1.104 14.172 1 98.81 260 SER A N 1
ATOM 1956 C CA . SER A 1 260 ? 0.374 -1.269 15.453 1 98.81 260 SER A CA 1
ATOM 1957 C C . SER A 1 260 ? 1.679 -2.043 15.289 1 98.81 260 SER A C 1
ATOM 1959 O O . SER A 1 260 ? 2.693 -1.688 15.891 1 98.81 260 SER A O 1
ATOM 1961 N N . ALA A 1 261 ? 1.651 -3.088 14.5 1 98.88 261 ALA A N 1
ATOM 1962 C CA . ALA A 1 261 ? 2.859 -3.871 14.25 1 98.88 261 ALA A CA 1
ATOM 1963 C C . ALA A 1 261 ? 3.885 -3.059 13.469 1 98.88 261 ALA A C 1
ATOM 1965 O O . ALA A 1 261 ? 5.082 -3.117 13.75 1 98.88 261 ALA A O 1
ATOM 1966 N N . ALA A 1 262 ? 3.457 -2.316 12.469 1 98.88 262 ALA A N 1
ATOM 1967 C CA . ALA A 1 262 ? 4.352 -1.485 11.664 1 98.88 262 ALA A CA 1
ATOM 1968 C C . ALA A 1 262 ? 5.051 -0.439 12.531 1 98.88 262 ALA A C 1
ATOM 1970 O O . ALA A 1 262 ? 6.234 -0.16 12.336 1 98.88 262 ALA A O 1
ATOM 1971 N N . TYR A 1 263 ? 4.281 0.166 13.445 1 98.88 263 TYR A N 1
ATOM 1972 C CA . TYR A 1 263 ? 4.852 1.148 14.367 1 98.88 263 TYR A CA 1
ATOM 1973 C C . TYR A 1 263 ? 6.102 0.604 15.047 1 98.88 263 TYR A C 1
ATOM 1975 O O . TYR A 1 263 ? 7.102 1.312 15.172 1 98.88 263 TYR A O 1
ATOM 1983 N N . GLN A 1 264 ? 6.078 -0.63 15.461 1 98.75 264 GLN A N 1
ATOM 1984 C CA . GLN A 1 264 ? 7.211 -1.238 16.156 1 98.75 264 GLN A CA 1
ATOM 1985 C C . GLN A 1 264 ? 8.414 -1.38 15.227 1 98.75 264 GLN A C 1
ATOM 1987 O O . GLN A 1 264 ? 9.555 -1.267 15.664 1 98.75 264 GLN A O 1
ATOM 1992 N N . SER A 1 265 ? 8.188 -1.701 13.961 1 98.88 265 SER A N 1
ATOM 1993 C CA . SER A 1 265 ? 9.273 -1.762 12.992 1 98.88 265 SER A CA 1
ATOM 1994 C C . SER A 1 265 ? 9.984 -0.414 12.867 1 98.88 265 SER A C 1
ATOM 1996 O O . SER A 1 265 ? 11.211 -0.353 12.828 1 98.88 265 SER A O 1
ATOM 1998 N N . TYR A 1 266 ? 9.211 0.659 12.781 1 98.88 266 TYR A N 1
ATOM 1999 C CA . TYR A 1 266 ? 9.773 2 12.664 1 98.88 266 TYR A CA 1
ATOM 2000 C C . TYR A 1 266 ? 10.492 2.406 13.945 1 98.88 266 TYR A C 1
ATOM 2002 O O . TYR A 1 266 ? 11.547 3.041 13.898 1 98.88 266 TYR A O 1
ATOM 2010 N N . ALA A 1 267 ? 9.867 2.078 15.07 1 98.88 267 ALA A N 1
ATOM 2011 C CA . ALA A 1 267 ? 10.508 2.365 16.344 1 98.88 267 ALA A CA 1
ATOM 2012 C C . ALA A 1 267 ? 11.859 1.652 16.453 1 98.88 267 ALA A C 1
ATOM 2014 O O . ALA A 1 267 ? 12.844 2.244 16.891 1 98.88 267 ALA A O 1
ATOM 2015 N N . SER A 1 268 ? 11.891 0.378 16.094 1 98.88 268 SER A N 1
ATOM 2016 C CA . SER A 1 268 ? 13.133 -0.387 16.109 1 98.88 268 SER A CA 1
ATOM 2017 C C . SER A 1 268 ? 14.18 0.25 15.195 1 98.88 268 SER A C 1
ATOM 2019 O O . SER A 1 268 ? 15.344 0.387 15.578 1 98.88 268 SER A O 1
ATOM 2021 N N . ALA A 1 269 ? 13.766 0.625 13.984 1 98.81 269 ALA A N 1
ATOM 2022 C CA . ALA A 1 269 ? 14.672 1.275 13.039 1 98.81 269 ALA A CA 1
ATOM 2023 C C . ALA A 1 269 ? 15.258 2.553 13.641 1 98.81 269 ALA A C 1
ATOM 2025 O O . ALA A 1 269 ? 16.453 2.811 13.508 1 98.81 269 ALA A O 1
ATOM 2026 N N . ALA A 1 270 ? 14.383 3.357 14.258 1 98.75 270 ALA A N 1
ATOM 2027 C CA . ALA A 1 270 ? 14.836 4.59 14.891 1 98.75 270 ALA A CA 1
ATOM 2028 C C . ALA A 1 270 ? 15.875 4.305 15.969 1 98.75 270 ALA A C 1
ATOM 2030 O O . ALA A 1 270 ? 16.891 5 16.062 1 98.75 270 ALA A O 1
ATOM 2031 N N . ASN A 1 271 ? 15.625 3.285 16.766 1 98.38 271 ASN A N 1
ATOM 2032 C CA . ASN A 1 271 ? 16.516 2.918 17.859 1 98.38 271 ASN A CA 1
ATOM 2033 C C . ASN A 1 271 ? 17.844 2.371 17.344 1 98.38 271 ASN A C 1
ATOM 2035 O O . ASN A 1 271 ? 18.859 2.381 18.062 1 98.38 271 ASN A O 1
ATOM 2039 N N . HIS A 1 272 ? 17.891 1.912 16.141 1 98.31 272 HIS A N 1
ATOM 2040 C CA . HIS A 1 272 ? 19.094 1.369 15.547 1 98.31 272 HIS A CA 1
ATOM 2041 C C . HIS A 1 272 ? 19.797 2.41 14.688 1 98.31 272 HIS A C 1
ATOM 2043 O O . HIS A 1 272 ? 20.531 2.062 13.75 1 98.31 272 HIS A O 1
ATOM 2049 N N . GLY A 1 273 ? 19.453 3.678 14.891 1 98.19 273 GLY A N 1
ATOM 2050 C CA . GLY A 1 273 ? 20.234 4.777 14.344 1 98.19 273 GLY A CA 1
ATOM 2051 C C . GLY A 1 273 ? 19.734 5.238 12.984 1 98.19 273 GLY A C 1
ATOM 2052 O O . GLY A 1 273 ? 20.422 5.977 12.281 1 98.19 273 GLY A O 1
ATOM 2053 N N . LEU A 1 274 ? 18.516 4.848 12.594 1 98.56 274 LEU A N 1
ATOM 2054 C CA . LEU A 1 274 ? 18.047 5.164 11.25 1 98.56 274 LEU A CA 1
ATOM 2055 C C . LEU A 1 274 ? 17.031 6.301 11.289 1 98.56 274 LEU A C 1
ATOM 2057 O O . LEU A 1 274 ? 16.391 6.594 10.273 1 98.56 274 LEU A O 1
ATOM 2061 N N . LYS A 1 275 ? 16.844 6.953 12.445 1 98.31 275 LYS A N 1
ATOM 2062 C CA . LYS A 1 275 ? 15.727 7.879 12.641 1 98.31 275 LYS A CA 1
ATOM 2063 C C . LYS A 1 275 ? 15.828 9.07 11.688 1 98.31 275 LYS A C 1
ATOM 2065 O O . LYS A 1 275 ? 14.812 9.633 11.281 1 98.31 275 LYS A O 1
ATOM 2070 N N . ASP A 1 276 ? 17.062 9.484 11.289 1 97.75 276 ASP A N 1
ATOM 2071 C CA . ASP A 1 276 ? 17.25 10.672 10.461 1 97.75 276 ASP A CA 1
ATOM 2072 C C . ASP A 1 276 ? 17.344 10.305 8.984 1 97.75 276 ASP A C 1
ATOM 2074 O O . ASP A 1 276 ? 17.438 11.188 8.125 1 97.75 276 ASP A O 1
ATOM 2078 N N . MET A 1 277 ? 17.297 9.016 8.641 1 98.19 277 MET A N 1
ATOM 2079 C CA . MET A 1 277 ? 17.234 8.547 7.254 1 98.19 277 MET A CA 1
ATOM 2080 C C . MET A 1 277 ? 15.812 8.586 6.723 1 98.19 277 MET A C 1
ATOM 2082 O O . MET A 1 277 ? 14.875 8.859 7.473 1 98.19 277 MET A O 1
ATOM 2086 N N . ASP A 1 278 ? 15.711 8.391 5.434 1 98 278 ASP A N 1
ATOM 2087 C CA . ASP A 1 278 ? 14.375 8.312 4.84 1 98 278 ASP A CA 1
ATOM 2088 C C . ASP A 1 278 ? 13.555 7.199 5.484 1 98 278 ASP A C 1
ATOM 2090 O O . ASP A 1 278 ? 14.102 6.176 5.895 1 98 278 ASP A O 1
ATOM 2094 N N . MET A 1 279 ? 12.273 7.383 5.504 1 98.19 279 MET A N 1
ATOM 2095 C CA . MET A 1 279 ? 11.375 6.387 6.082 1 98.19 279 MET A CA 1
ATOM 2096 C C . MET A 1 279 ? 11.555 5.035 5.395 1 98.19 279 MET A C 1
ATOM 2098 O O . MET A 1 279 ? 11.273 3.99 5.988 1 98.19 279 MET A O 1
ATOM 2102 N N . ALA A 1 280 ? 12.047 4.973 4.148 1 98.56 280 ALA A N 1
ATOM 2103 C CA . ALA A 1 280 ? 12.289 3.73 3.422 1 98.56 280 ALA A CA 1
ATOM 2104 C C . ALA A 1 280 ? 13.336 2.877 4.133 1 98.56 280 ALA A C 1
ATOM 2106 O O . ALA A 1 280 ? 13.461 1.683 3.855 1 98.56 280 ALA A O 1
ATOM 2107 N N . ALA A 1 281 ? 14.055 3.463 5.082 1 98.75 281 ALA A N 1
ATOM 2108 C CA . ALA A 1 281 ? 15.102 2.76 5.82 1 98.75 281 ALA A CA 1
ATOM 2109 C C . ALA A 1 281 ? 14.508 1.677 6.715 1 98.75 281 ALA A C 1
ATOM 2111 O O . ALA A 1 281 ? 15.227 0.811 7.215 1 98.75 281 ALA A O 1
ATOM 2112 N N . VAL A 1 282 ? 13.18 1.701 6.902 1 98.88 282 VAL A N 1
ATOM 2113 C CA . VAL A 1 282 ? 12.539 0.609 7.629 1 98.88 282 VAL A CA 1
ATOM 2114 C C . VAL A 1 282 ? 12.852 -0.719 6.941 1 98.88 282 VAL A C 1
ATOM 2116 O O . VAL A 1 282 ? 12.938 -1.759 7.598 1 98.88 282 VAL A O 1
ATOM 2119 N N . PHE A 1 283 ? 13.086 -0.703 5.609 1 98.81 283 PHE A N 1
ATOM 2120 C CA . PHE A 1 283 ? 13.508 -1.885 4.863 1 98.81 283 PHE A CA 1
ATOM 2121 C C . PHE A 1 283 ? 14.82 -2.436 5.41 1 98.81 283 PHE A C 1
ATOM 2123 O O . PHE A 1 283 ? 14.938 -3.639 5.652 1 98.81 283 PHE A O 1
ATOM 2130 N N . ALA A 1 284 ? 15.789 -1.535 5.641 1 98.56 284 ALA A N 1
ATOM 2131 C CA . ALA A 1 284 ? 17.078 -1.947 6.195 1 98.56 284 ALA A CA 1
ATOM 2132 C C . ALA A 1 284 ? 16.906 -2.602 7.562 1 98.56 284 ALA A C 1
ATOM 2134 O O . ALA A 1 284 ? 17.578 -3.586 7.875 1 98.56 284 ALA A O 1
ATOM 2135 N N . GLU A 1 285 ? 16.016 -2.018 8.391 1 98.62 285 GLU A N 1
ATOM 2136 C CA . GLU A 1 285 ? 15.742 -2.576 9.703 1 98.62 285 GLU A CA 1
ATOM 2137 C C . GLU A 1 285 ? 15.18 -3.99 9.602 1 98.62 285 GLU A C 1
ATOM 2139 O O . GLU A 1 285 ? 15.594 -4.887 10.328 1 98.62 285 GLU A O 1
ATOM 2144 N N . LEU A 1 286 ? 14.25 -4.176 8.695 1 98.75 286 LEU A N 1
ATOM 2145 C CA . LEU A 1 286 ? 13.609 -5.477 8.547 1 98.75 286 LEU A CA 1
ATOM 2146 C C . LEU A 1 286 ? 14.57 -6.496 7.949 1 98.75 286 LEU A C 1
ATOM 2148 O O . LEU A 1 286 ? 14.516 -7.68 8.281 1 98.75 286 LEU A O 1
ATOM 2152 N N . LEU A 1 287 ? 15.453 -6.074 7.02 1 98.44 287 LEU A N 1
ATOM 2153 C CA . LEU A 1 287 ? 16.516 -6.941 6.523 1 98.44 287 LEU A CA 1
ATOM 2154 C C . LEU A 1 287 ? 17.406 -7.426 7.672 1 98.44 287 LEU A C 1
ATOM 2156 O O . LEU A 1 287 ? 17.703 -8.617 7.77 1 98.44 287 LEU A O 1
ATOM 2160 N N . HIS A 1 288 ? 17.797 -6.453 8.5 1 97.94 288 HIS A N 1
ATOM 2161 C CA . HIS A 1 288 ? 18.625 -6.773 9.648 1 97.94 288 HIS A CA 1
ATOM 2162 C C . HIS A 1 288 ? 17.938 -7.758 10.586 1 97.94 288 HIS A C 1
ATOM 2164 O O . HIS A 1 288 ? 18.547 -8.742 11.016 1 97.94 288 HIS A O 1
ATOM 2170 N N . ALA A 1 289 ? 16.703 -7.473 10.875 1 98.12 289 ALA A N 1
ATOM 2171 C CA . ALA A 1 289 ? 15.93 -8.328 11.758 1 98.12 289 ALA A CA 1
ATOM 2172 C C . ALA A 1 289 ? 15.789 -9.734 11.18 1 98.12 289 ALA A C 1
ATOM 2174 O O . ALA A 1 289 ? 15.641 -10.711 11.922 1 98.12 289 ALA A O 1
ATOM 2175 N N . SER A 1 290 ? 15.836 -9.844 9.867 1 98.38 290 SER A N 1
ATOM 2176 C CA . SER A 1 290 ? 15.656 -11.117 9.18 1 98.38 290 SER A CA 1
ATOM 2177 C C . SER A 1 290 ? 16.984 -11.812 8.945 1 98.38 290 SER A C 1
ATOM 2179 O O . SER A 1 290 ? 17.062 -12.805 8.219 1 98.38 290 SER A O 1
ATOM 2181 N N . GLY A 1 291 ? 18.031 -11.234 9.391 1 97.19 291 GLY A N 1
ATOM 2182 C CA . GLY A 1 291 ? 19.344 -11.875 9.336 1 97.19 291 GLY A CA 1
ATOM 2183 C C . GLY A 1 291 ? 20.047 -11.688 8.008 1 97.19 291 GLY A C 1
ATOM 2184 O O . GLY A 1 291 ? 20.953 -12.461 7.664 1 97.19 291 GLY A O 1
ATOM 2185 N N . VAL A 1 292 ? 19.5 -10.812 7.254 1 91.25 292 VAL A N 1
ATOM 2186 C CA . VAL A 1 292 ? 20.156 -10.562 5.977 1 91.25 292 VAL A CA 1
ATOM 2187 C C . VAL A 1 292 ? 21.344 -9.617 6.188 1 91.25 292 VAL A C 1
ATOM 2189 O O . VAL A 1 292 ? 21.172 -8.516 6.719 1 91.25 292 VAL A O 1
ATOM 2192 N N . LYS A 1 293 ? 22.438 -10.094 6.613 1 66.94 293 LYS A N 1
ATOM 2193 C CA . LYS A 1 293 ? 23.656 -9.336 6.922 1 66.94 293 LYS A CA 1
ATOM 2194 C C . LYS A 1 293 ? 24.109 -8.523 5.715 1 66.94 293 LYS A C 1
ATOM 2196 O O . LYS A 1 293 ? 24.062 -9 4.582 1 66.94 293 LYS A O 1
ATOM 2201 N N . LYS A 1 294 ? 24.344 -7.32 6.008 1 54.47 294 LYS A N 1
ATOM 2202 C CA . LYS A 1 294 ? 25.328 -6.762 5.082 1 54.47 294 LYS A CA 1
ATOM 2203 C C . LYS A 1 294 ? 26.734 -7.242 5.422 1 54.47 294 LYS A C 1
ATOM 2205 O O . LYS A 1 294 ? 27.047 -7.504 6.586 1 54.47 294 LYS A O 1
ATOM 2210 N N . MET B 1 1 ? 3.156 -26.234 -37.312 1 64.94 1 MET B N 1
ATOM 2211 C CA . MET B 1 1 ? 1.78 -26.453 -36.875 1 64.94 1 MET B CA 1
ATOM 2212 C C . MET B 1 1 ? 1.513 -25.797 -35.531 1 64.94 1 MET B C 1
ATOM 2214 O O . MET B 1 1 ? 2.438 -25.578 -34.75 1 64.94 1 MET B O 1
ATOM 2218 N N . SER B 1 2 ? 0.301 -25.359 -35.344 1 89.44 2 SER B N 1
ATOM 2219 C CA . SER B 1 2 ? -0.043 -24.703 -34.094 1 89.44 2 SER B CA 1
ATOM 2220 C C . SER B 1 2 ? 0.029 -25.688 -32.906 1 89.44 2 SER B C 1
ATOM 2222 O O . SER B 1 2 ? -0.317 -26.859 -33.062 1 89.44 2 SER B O 1
ATOM 2224 N N . LYS B 1 3 ? 0.592 -25.312 -31.812 1 96.38 3 LYS B N 1
ATOM 2225 C CA . LYS B 1 3 ? 0.765 -26.141 -30.625 1 96.38 3 LYS B CA 1
ATOM 2226 C C . LYS B 1 3 ? -0.582 -26.609 -30.078 1 96.38 3 LYS B C 1
ATOM 2228 O O . LYS B 1 3 ? -1.569 -25.875 -30.156 1 96.38 3 LYS B O 1
ATOM 2233 N N . ARG B 1 4 ? -0.59 -27.859 -29.703 1 98.31 4 ARG B N 1
ATOM 2234 C CA . ARG B 1 4 ? -1.74 -28.422 -29 1 98.31 4 ARG B CA 1
ATOM 2235 C C . ARG B 1 4 ? -1.594 -28.25 -27.5 1 98.31 4 ARG B C 1
ATOM 2237 O O . ARG B 1 4 ? -0.596 -28.688 -26.922 1 98.31 4 ARG B O 1
ATOM 2244 N N . ILE B 1 5 ? -2.617 -27.578 -26.906 1 98.75 5 ILE B N 1
ATOM 2245 C CA . ILE B 1 5 ? -2.535 -27.25 -25.484 1 98.75 5 ILE B CA 1
ATOM 2246 C C . ILE B 1 5 ? -3.695 -27.906 -24.734 1 98.75 5 ILE B C 1
ATOM 2248 O O . ILE B 1 5 ? -4.852 -27.781 -25.141 1 98.75 5 ILE B O 1
ATOM 2252 N N . GLY B 1 6 ? -3.393 -28.734 -23.734 1 98.81 6 GLY B N 1
ATOM 2253 C CA . GLY B 1 6 ? -4.387 -29.109 -22.734 1 98.81 6 GLY B CA 1
ATOM 2254 C C . GLY B 1 6 ? -4.469 -28.125 -21.578 1 98.81 6 GLY B C 1
ATOM 2255 O O . GLY B 1 6 ? -3.459 -27.844 -20.922 1 98.81 6 GLY B O 1
ATOM 2256 N N . PHE B 1 7 ? -5.641 -27.547 -21.281 1 98.88 7 PHE B N 1
ATOM 2257 C CA . PHE B 1 7 ? -5.828 -26.578 -20.219 1 98.88 7 PHE B CA 1
ATOM 2258 C C . PHE B 1 7 ? -6.75 -27.125 -19.125 1 98.88 7 PHE B C 1
ATOM 2260 O O . PHE B 1 7 ? -7.934 -27.359 -19.375 1 98.88 7 PHE B O 1
ATOM 2267 N N . ILE B 1 8 ? -6.176 -27.281 -17.938 1 98.69 8 ILE B N 1
ATOM 2268 C CA . ILE B 1 8 ? -6.887 -27.922 -16.844 1 98.69 8 ILE B CA 1
ATOM 2269 C C . ILE B 1 8 ? -7.215 -26.891 -15.766 1 98.69 8 ILE B C 1
ATOM 2271 O O . ILE B 1 8 ? -6.312 -26.312 -15.156 1 98.69 8 ILE B O 1
ATOM 2275 N N . GLY B 1 9 ? -8.484 -26.719 -15.406 1 97.94 9 GLY B N 1
ATOM 2276 C CA . GLY B 1 9 ? -8.945 -25.734 -14.445 1 97.94 9 GLY B CA 1
ATOM 2277 C C . GLY B 1 9 ? -9.625 -24.531 -15.094 1 97.94 9 GLY B C 1
ATOM 2278 O O . GLY B 1 9 ? -8.961 -23.703 -15.719 1 97.94 9 GLY B O 1
ATOM 2279 N N . LEU B 1 10 ? -10.953 -24.438 -14.859 1 96.88 10 LEU B N 1
ATOM 2280 C CA . LEU B 1 10 ? -11.742 -23.438 -15.562 1 96.88 10 LEU B CA 1
ATOM 2281 C C . LEU B 1 10 ? -12.516 -22.562 -14.57 1 96.88 10 LEU B C 1
ATOM 2283 O O . LEU B 1 10 ? -13.742 -22.469 -14.656 1 96.88 10 LEU B O 1
ATOM 2287 N N . GLY B 1 11 ? -11.781 -21.891 -13.727 1 93.44 11 GLY B N 1
ATOM 2288 C CA . GLY B 1 11 ? -12.344 -20.859 -12.859 1 93.44 11 GLY B CA 1
ATOM 2289 C C . GLY B 1 11 ? -12.328 -19.484 -13.484 1 93.44 11 GLY B C 1
ATOM 2290 O O . GLY B 1 11 ? -12.266 -19.344 -14.703 1 93.44 11 GLY B O 1
ATOM 2291 N N . ASN B 1 12 ? -12.406 -18.5 -12.656 1 92.25 12 ASN B N 1
ATOM 2292 C CA . ASN B 1 12 ? -12.461 -17.109 -13.094 1 92.25 12 ASN B CA 1
ATOM 2293 C C . ASN B 1 12 ? -11.242 -16.734 -13.93 1 92.25 12 ASN B C 1
ATOM 2295 O O . ASN B 1 12 ? -11.336 -15.922 -14.852 1 92.25 12 ASN B O 1
ATOM 2299 N N . MET B 1 13 ? -10.133 -17.375 -13.602 1 96 13 MET B N 1
ATOM 2300 C CA . MET B 1 13 ? -8.898 -17.094 -14.328 1 96 13 MET B CA 1
ATOM 2301 C C . MET B 1 13 ? -8.742 -18.031 -15.523 1 96 13 MET B C 1
ATOM 2303 O O . MET B 1 13 ? -8.406 -17.578 -16.625 1 96 13 MET B O 1
ATOM 2307 N N . GLY B 1 14 ? -9.039 -19.312 -15.297 1 97.56 14 GLY B N 1
ATOM 2308 C CA . GLY B 1 14 ? -8.773 -20.328 -16.312 1 97.56 14 GLY B CA 1
ATOM 2309 C C . GLY B 1 14 ? -9.57 -20.109 -17.578 1 97.56 14 GLY B C 1
ATOM 2310 O O . GLY B 1 14 ? -9.047 -20.281 -18.688 1 97.56 14 GLY B O 1
ATOM 2311 N N . VAL B 1 15 ? -10.789 -19.719 -17.469 1 97.38 15 VAL B N 1
ATOM 2312 C CA . VAL B 1 15 ? -11.688 -19.578 -18.625 1 97.38 15 VAL B CA 1
ATOM 2313 C C . VAL B 1 15 ? -11.141 -18.516 -19.578 1 97.38 15 VAL B C 1
ATOM 2315 O O . VAL B 1 15 ? -10.859 -18.812 -20.734 1 97.38 15 VAL B O 1
ATOM 2318 N N . PRO B 1 16 ? -10.945 -17.281 -19.125 1 98 16 PRO B N 1
ATOM 2319 C CA . PRO B 1 16 ? -10.453 -16.281 -20.078 1 98 16 PRO B CA 1
ATOM 2320 C C . PRO B 1 16 ? -9.055 -16.609 -20.609 1 98 16 PRO B C 1
ATOM 2322 O O . PRO B 1 16 ? -8.734 -16.297 -21.75 1 98 16 PRO B O 1
ATOM 2325 N N . MET B 1 17 ? -8.211 -17.25 -19.812 1 98.62 17 MET B N 1
ATOM 2326 C CA . MET B 1 17 ? -6.867 -17.625 -20.25 1 98.62 17 MET B CA 1
ATOM 2327 C C . MET B 1 17 ? -6.934 -18.641 -21.391 1 98.62 17 MET B C 1
ATOM 2329 O O . MET B 1 17 ? -6.266 -18.484 -22.406 1 98.62 17 MET B O 1
ATOM 2333 N N . ALA B 1 18 ? -7.762 -19.641 -21.25 1 98.62 18 ALA B N 1
ATOM 2334 C CA . ALA B 1 18 ? -7.945 -20.656 -22.281 1 98.62 18 ALA B CA 1
ATOM 2335 C C . ALA B 1 18 ? -8.5 -20.047 -23.562 1 98.62 18 ALA B C 1
ATOM 2337 O O . ALA B 1 18 ? -8.062 -20.391 -24.656 1 98.62 18 ALA B O 1
ATOM 2338 N N . LEU B 1 19 ? -9.445 -19.156 -23.438 1 98.44 19 LEU B N 1
ATOM 2339 C CA . LEU B 1 19 ? -10.047 -18.484 -24.578 1 98.44 19 LEU B CA 1
ATOM 2340 C C . LEU B 1 19 ? -9 -17.672 -25.328 1 98.44 19 LEU B C 1
ATOM 2342 O O . LEU B 1 19 ? -8.977 -17.672 -26.562 1 98.44 19 LEU B O 1
ATOM 2346 N N . ASN B 1 20 ? -8.133 -16.984 -24.609 1 98.75 20 ASN B N 1
ATOM 2347 C CA . ASN B 1 20 ? -7.098 -16.172 -25.234 1 98.75 20 ASN B CA 1
ATOM 2348 C C . ASN B 1 20 ? -6.094 -17.047 -26 1 98.75 20 ASN B C 1
ATOM 2350 O O . ASN B 1 20 ? -5.617 -16.656 -27.062 1 98.75 20 ASN B O 1
ATOM 2354 N N . LEU B 1 21 ? -5.805 -18.188 -25.422 1 98.62 21 LEU B N 1
ATOM 2355 C CA . LEU B 1 21 ? -4.934 -19.125 -26.141 1 98.62 21 LEU B CA 1
ATOM 2356 C C . LEU B 1 21 ? -5.566 -19.562 -27.453 1 98.62 21 LEU B C 1
ATOM 2358 O O . LEU B 1 21 ? -4.898 -19.594 -28.484 1 98.62 21 LEU B O 1
ATOM 2362 N N . HIS B 1 22 ? -6.82 -19.844 -27.406 1 98.31 22 HIS B N 1
ATOM 2363 C CA . HIS B 1 22 ? -7.543 -20.25 -28.609 1 98.31 22 HIS B CA 1
ATOM 2364 C C . HIS B 1 22 ? -7.562 -19.125 -29.641 1 98.31 22 HIS B C 1
ATOM 2366 O O . HIS B 1 22 ? -7.316 -19.359 -30.828 1 98.31 22 HIS B O 1
ATOM 2372 N N . LYS B 1 23 ? -7.844 -17.938 -29.219 1 97.75 23 LYS B N 1
ATOM 2373 C CA . LYS B 1 23 ? -7.879 -16.766 -30.094 1 97.75 23 LYS B CA 1
ATOM 2374 C C . LYS B 1 23 ? -6.531 -16.547 -30.781 1 97.75 23 LYS B C 1
ATOM 2376 O O . LYS B 1 23 ? -6.469 -16.078 -31.906 1 97.75 23 LYS B O 1
ATOM 2381 N N . ALA B 1 24 ? -5.508 -16.906 -30.062 1 98 24 ALA B N 1
ATOM 2382 C CA . ALA B 1 24 ? -4.152 -16.688 -30.562 1 98 24 ALA B CA 1
ATOM 2383 C C . ALA B 1 24 ? -3.77 -17.75 -31.578 1 98 24 ALA B C 1
ATOM 2385 O O . ALA B 1 24 ? -2.695 -17.688 -32.188 1 98 24 ALA B O 1
ATOM 2386 N N . GLY B 1 25 ? -4.617 -18.781 -31.719 1 97.56 25 GLY B N 1
ATOM 2387 C CA . GLY B 1 25 ? -4.398 -19.734 -32.812 1 97.56 25 GLY B CA 1
ATOM 2388 C C . GLY B 1 25 ? -3.961 -21.094 -32.312 1 97.56 25 GLY B C 1
ATOM 2389 O O . GLY B 1 25 ? -3.709 -22 -33.125 1 97.56 25 GLY B O 1
ATOM 2390 N N . PHE B 1 26 ? -3.92 -21.344 -31.031 1 98.25 26 PHE B N 1
ATOM 2391 C CA . PHE B 1 26 ? -3.553 -22.641 -30.5 1 98.25 26 PHE B CA 1
ATOM 2392 C C . PHE B 1 26 ? -4.742 -23.594 -30.531 1 98.25 26 PHE B C 1
ATOM 2394 O O . PHE B 1 26 ? -5.895 -23.156 -30.516 1 98.25 26 PHE B O 1
ATOM 2401 N N . TYR B 1 27 ? -4.445 -24.875 -30.656 1 97.75 27 TYR B N 1
ATOM 2402 C CA . TYR B 1 27 ? -5.469 -25.891 -30.453 1 97.75 27 TYR B CA 1
ATOM 2403 C C . TYR B 1 27 ? -5.625 -26.203 -28.969 1 97.75 27 TYR B C 1
ATOM 2405 O O . TYR B 1 27 ? -4.773 -26.875 -28.375 1 97.75 27 TYR B O 1
ATOM 2413 N N . VAL B 1 28 ? -6.73 -25.797 -28.406 1 98.31 28 VAL B N 1
ATOM 2414 C CA . VAL B 1 28 ? -6.875 -25.875 -26.953 1 98.31 28 VAL B CA 1
ATOM 2415 C C . VAL B 1 28 ? -7.961 -26.891 -26.594 1 98.31 28 VAL B C 1
ATOM 2417 O O . VAL B 1 28 ? -9.086 -26.797 -27.094 1 98.31 28 VAL B O 1
ATOM 2420 N N . THR B 1 29 ? -7.637 -27.875 -25.844 1 98.38 29 THR B N 1
ATOM 2421 C CA . THR B 1 29 ? -8.578 -28.781 -25.203 1 98.38 29 THR B CA 1
ATOM 2422 C C . THR B 1 29 ? -8.695 -28.484 -23.703 1 98.38 29 THR B C 1
ATOM 2424 O O . THR B 1 29 ? -7.691 -28.453 -23 1 98.38 29 THR B O 1
ATOM 2427 N N . VAL B 1 30 ? -9.93 -28.25 -23.219 1 98.69 30 VAL B N 1
ATOM 2428 C CA . VAL B 1 30 ? -10.102 -27.828 -21.844 1 98.69 30 VAL B CA 1
ATOM 2429 C C . VAL B 1 30 ? -10.742 -28.953 -21.031 1 98.69 30 VAL B C 1
ATOM 2431 O O . VAL B 1 30 ? -11.477 -29.781 -21.578 1 98.69 30 VAL B O 1
ATOM 2434 N N . TYR B 1 31 ? -10.422 -28.953 -19.734 1 97.94 31 TYR B N 1
ATOM 2435 C CA . TYR B 1 31 ? -10.992 -29.922 -18.797 1 97.94 31 TYR B CA 1
ATOM 2436 C C . TYR B 1 31 ? -11.234 -29.281 -17.438 1 97.94 31 TYR B C 1
ATOM 2438 O O . TYR B 1 31 ? -10.422 -28.469 -16.969 1 97.94 31 TYR B O 1
ATOM 2446 N N . ASN B 1 32 ? -12.359 -29.625 -16.875 1 96.5 32 ASN B N 1
ATOM 2447 C CA . ASN B 1 32 ? -12.711 -29.297 -15.492 1 96.5 32 ASN B CA 1
ATOM 2448 C C . ASN B 1 32 ? -13.359 -30.484 -14.781 1 96.5 32 ASN B C 1
ATOM 2450 O O . ASN B 1 32 ? -14.047 -31.297 -15.406 1 96.5 32 ASN B O 1
ATOM 2454 N N . ARG B 1 33 ? -13.062 -30.547 -13.5 1 91.44 33 ARG B N 1
ATOM 2455 C CA . ARG B 1 33 ? -13.633 -31.656 -12.727 1 91.44 33 ARG B CA 1
ATOM 2456 C C . ARG B 1 33 ? -15.141 -31.719 -12.906 1 91.44 33 ARG B C 1
ATOM 2458 O O . ARG B 1 33 ? -15.711 -32.812 -13.062 1 91.44 33 ARG B O 1
ATOM 2465 N N . THR B 1 34 ? -15.719 -30.484 -12.828 1 91.06 34 THR B N 1
ATOM 2466 C CA . THR B 1 34 ? -17.141 -30.391 -13.141 1 91.06 34 THR B CA 1
ATOM 2467 C C . THR B 1 34 ? -17.344 -30.094 -14.625 1 91.06 34 THR B C 1
ATOM 2469 O O . THR B 1 34 ? -17.266 -28.953 -15.055 1 91.06 34 THR B O 1
ATOM 2472 N N . TYR B 1 35 ? -17.781 -31.047 -15.328 1 90.75 35 TYR B N 1
ATOM 2473 C CA . TYR B 1 35 ? -17.859 -31.016 -16.781 1 90.75 35 TYR B CA 1
ATOM 2474 C C . TYR B 1 35 ? -18.719 -29.859 -17.266 1 90.75 35 TYR B C 1
ATOM 2476 O O . TYR B 1 35 ? -18.391 -29.188 -18.25 1 90.75 35 TYR B O 1
ATOM 2484 N N . GLU B 1 36 ? -19.766 -29.578 -16.531 1 91.19 36 GLU B N 1
ATOM 2485 C CA . GLU B 1 36 ? -20.766 -28.578 -16.938 1 91.19 36 GLU B CA 1
ATOM 2486 C C . GLU B 1 36 ? -20.172 -27.188 -16.984 1 91.19 36 GLU B C 1
ATOM 2488 O O . GLU B 1 36 ? -20.625 -26.328 -17.75 1 91.19 36 GLU B O 1
ATOM 2493 N N . LYS B 1 37 ? -19.109 -26.984 -16.266 1 90.12 37 LYS B N 1
ATOM 2494 C CA . LYS B 1 37 ? -18.453 -25.688 -16.219 1 90.12 37 LYS B CA 1
ATOM 2495 C C . LYS B 1 37 ? -17.672 -25.422 -17.516 1 90.12 37 LYS B C 1
ATOM 2497 O O . LYS B 1 37 ? -17.453 -24.266 -17.875 1 90.12 37 LYS B O 1
ATOM 2502 N N . ALA B 1 38 ? -17.375 -26.516 -18.188 1 93.5 38 ALA B N 1
ATOM 2503 C CA . ALA B 1 38 ? -16.547 -26.391 -19.391 1 93.5 38 ALA B CA 1
ATOM 2504 C C . ALA B 1 38 ? -17.406 -26.312 -20.641 1 93.5 38 ALA B C 1
ATOM 2506 O O . ALA B 1 38 ? -16.984 -25.781 -21.656 1 93.5 38 ALA B O 1
ATOM 2507 N N . LEU B 1 39 ? -18.578 -26.75 -20.578 1 93.25 39 LEU B N 1
ATOM 2508 C CA . LEU B 1 39 ? -19.438 -26.953 -21.734 1 93.25 39 LEU B CA 1
ATOM 2509 C C . LEU B 1 39 ? -19.656 -25.656 -22.5 1 93.25 39 LEU B C 1
ATOM 2511 O O . LEU B 1 39 ? -19.625 -25.641 -23.734 1 93.25 39 LEU B O 1
ATOM 2515 N N . PRO B 1 40 ? -19.844 -24.547 -21.797 1 93.94 40 PRO B N 1
ATOM 2516 C CA . PRO B 1 40 ? -20.109 -23.297 -22.516 1 93.94 40 PRO B CA 1
ATOM 2517 C C . PRO B 1 40 ? -18.938 -22.859 -23.406 1 93.94 40 PRO B C 1
ATOM 2519 O O . PRO B 1 40 ? -19.125 -22.094 -24.344 1 93.94 40 PRO B O 1
ATOM 2522 N N . LEU B 1 41 ? -17.797 -23.391 -23.172 1 96.44 41 LEU B N 1
ATOM 2523 C CA . LEU B 1 41 ? -16.609 -22.984 -23.922 1 96.44 41 LEU B CA 1
ATOM 2524 C C . LEU B 1 41 ? -16.609 -23.609 -25.312 1 96.44 41 LEU B C 1
ATOM 2526 O O . LEU B 1 41 ? -15.875 -23.156 -26.188 1 96.44 41 LEU B O 1
ATOM 2530 N N . GLN B 1 42 ? -17.422 -24.594 -25.5 1 94.69 42 GLN B N 1
ATOM 2531 C CA . GLN B 1 42 ? -17.562 -25.203 -26.828 1 94.69 42 GLN B CA 1
ATOM 2532 C C . GLN B 1 42 ? -18.094 -24.188 -27.828 1 94.69 42 GLN B C 1
ATOM 2534 O O . GLN B 1 42 ? -17.734 -24.219 -29 1 94.69 42 GLN B O 1
ATOM 2539 N N . GLU B 1 43 ? -18.922 -23.359 -27.312 1 94.88 43 GLU B N 1
ATOM 2540 C CA . GLU B 1 43 ? -19.531 -22.344 -28.172 1 94.88 43 GLU B CA 1
ATOM 2541 C C . GLU B 1 43 ? -18.484 -21.359 -28.672 1 94.88 43 GLU B C 1
ATOM 2543 O O . GLU B 1 43 ? -18.688 -20.688 -29.688 1 94.88 43 GLU B O 1
ATOM 2548 N N . HIS B 1 44 ? -17.422 -21.344 -28.031 1 94.88 44 HIS B N 1
ATOM 2549 C CA . HIS B 1 44 ? -16.359 -20.422 -28.406 1 94.88 44 HIS B CA 1
ATOM 2550 C C . HIS B 1 44 ? -15.266 -21.125 -29.203 1 94.88 44 HIS B C 1
ATOM 2552 O O . HIS B 1 44 ? -14.203 -20.547 -29.469 1 94.88 44 HIS B O 1
ATOM 2558 N N . GLY B 1 45 ? -15.492 -22.453 -29.484 1 93.62 45 GLY B N 1
ATOM 2559 C CA . GLY B 1 45 ? -14.586 -23.172 -30.375 1 93.62 45 GLY B CA 1
ATOM 2560 C C . GLY B 1 45 ? -13.578 -24.031 -29.641 1 93.62 45 GLY B C 1
ATOM 2561 O O . GLY B 1 45 ? -12.727 -24.672 -30.266 1 93.62 45 GLY B O 1
ATOM 2562 N N . LEU B 1 46 ? -13.617 -24.047 -28.359 1 96.62 46 LEU B N 1
ATOM 2563 C CA . LEU B 1 46 ? -12.68 -24.891 -27.609 1 96.62 46 LEU B CA 1
ATOM 2564 C C . LEU B 1 46 ? -13.188 -26.328 -27.562 1 96.62 46 LEU B C 1
ATOM 2566 O O . LEU B 1 46 ? -14.398 -26.578 -27.547 1 96.62 46 LEU B O 1
ATOM 2570 N N . GLU B 1 47 ? -12.305 -27.203 -27.625 1 97.12 47 GLU B N 1
ATOM 2571 C CA . GLU B 1 47 ? -12.641 -28.609 -27.406 1 97.12 47 GLU B CA 1
ATOM 2572 C C . GLU B 1 47 ? -12.758 -28.922 -25.922 1 97.12 47 GLU B C 1
ATOM 2574 O O . GLU B 1 47 ? -11.852 -28.594 -25.141 1 97.12 47 GLU B O 1
ATOM 2579 N N . VAL B 1 48 ? -13.867 -29.562 -25.562 1 97.75 48 VAL B N 1
ATOM 2580 C CA . VAL B 1 48 ? -14.086 -29.922 -24.156 1 97.75 48 VAL B CA 1
ATOM 2581 C C . VAL B 1 48 ? -13.875 -31.422 -23.969 1 97.75 48 VAL B C 1
ATOM 2583 O O . VAL B 1 48 ? -14.562 -32.219 -24.578 1 97.75 48 VAL B O 1
ATOM 2586 N N . ALA B 1 49 ? -12.93 -31.719 -23.125 1 97.56 49 ALA B N 1
ATOM 2587 C CA . ALA B 1 49 ? -12.625 -33.125 -22.875 1 97.56 49 ALA B CA 1
ATOM 2588 C C . ALA B 1 49 ? -13.523 -33.688 -21.781 1 97.56 49 ALA B C 1
ATOM 2590 O O . ALA B 1 49 ? -13.859 -33 -20.828 1 97.56 49 ALA B O 1
ATOM 2591 N N . GLN B 1 50 ? -13.828 -34.969 -21.828 1 95 50 GLN B N 1
ATOM 2592 C CA . GLN B 1 50 ? -14.688 -35.625 -20.859 1 95 50 GLN B CA 1
ATOM 2593 C C . GLN B 1 50 ? -13.859 -36.281 -19.75 1 95 50 GLN B C 1
ATOM 2595 O O . GLN B 1 50 ? -14.398 -36.656 -18.703 1 95 50 GLN B O 1
ATOM 2600 N N . SER B 1 51 ? -12.602 -36.438 -20.047 1 96.81 51 SER B N 1
ATOM 2601 C CA . SER B 1 51 ? -11.688 -37 -19.062 1 96.81 51 SER B CA 1
ATOM 2602 C C . SER B 1 51 ? -10.359 -36.25 -19.062 1 96.81 51 SER B C 1
ATOM 2604 O O . SER B 1 51 ? -10.016 -35.594 -20.031 1 96.81 51 SER B O 1
ATOM 2606 N N . LEU B 1 52 ? -9.648 -36.469 -17.969 1 98.12 52 LEU B N 1
ATOM 2607 C CA . LEU B 1 52 ? -8.32 -35.875 -17.859 1 98.12 52 LEU B CA 1
ATOM 2608 C C . LEU B 1 52 ? -7.391 -36.438 -18.922 1 98.12 52 LEU B C 1
ATOM 2610 O O . LEU B 1 52 ? -6.625 -35.688 -19.547 1 98.12 52 LEU B O 1
ATOM 2614 N N . ASP B 1 53 ? -7.473 -37.688 -19.141 1 97.75 53 ASP B N 1
ATOM 2615 C CA . ASP B 1 53 ? -6.684 -38.375 -20.141 1 97.75 53 ASP B CA 1
ATOM 2616 C C . ASP B 1 53 ? -6.871 -37.75 -21.516 1 97.75 53 ASP B C 1
ATOM 2618 O O . ASP B 1 53 ? -5.895 -37.375 -22.172 1 97.75 53 ASP B O 1
ATOM 2622 N N . ASP B 1 54 ? -8.102 -37.531 -21.906 1 97.06 54 ASP B N 1
ATOM 2623 C CA . ASP B 1 54 ? -8.43 -36.938 -23.188 1 97.06 54 ASP B CA 1
ATOM 2624 C C . ASP B 1 54 ? -7.887 -35.5 -23.297 1 97.06 54 ASP B C 1
ATOM 2626 O O . ASP B 1 54 ? -7.523 -35.062 -24.391 1 97.06 54 ASP B O 1
ATOM 2630 N N . ALA B 1 55 ? -7.816 -34.875 -22.203 1 98.31 55 ALA B N 1
ATOM 2631 C CA . ALA B 1 55 ? -7.426 -33.469 -22.188 1 98.31 55 ALA B CA 1
ATOM 2632 C C . ALA B 1 55 ? -5.918 -33.312 -22.359 1 98.31 55 ALA B C 1
ATOM 2634 O O . ALA B 1 55 ? -5.449 -32.312 -22.906 1 98.31 55 ALA B O 1
ATOM 2635 N N . VAL B 1 56 ? -5.133 -34.344 -21.922 1 98.56 56 VAL B N 1
ATOM 2636 C CA . VAL B 1 56 ? -3.711 -34.062 -21.781 1 98.56 56 VAL B CA 1
ATOM 2637 C C . VAL B 1 56 ? -2.902 -34.969 -22.719 1 98.56 56 VAL B C 1
ATOM 2639 O O . VAL B 1 56 ? -1.735 -34.656 -23 1 98.56 56 VAL B O 1
ATOM 2642 N N . ARG B 1 57 ? -3.463 -36.031 -23.219 1 97.56 57 ARG B N 1
ATOM 2643 C CA . ARG B 1 57 ? -2.736 -36.938 -24.109 1 97.56 57 ARG B CA 1
ATOM 2644 C C . ARG B 1 57 ? -2.418 -36.281 -25.438 1 97.56 57 ARG B C 1
ATOM 2646 O O . ARG B 1 57 ? -3.266 -35.594 -26.016 1 97.56 57 ARG B O 1
ATOM 2653 N N . GLU B 1 58 ? -1.192 -36.469 -25.938 1 96.75 58 GLU B N 1
ATOM 2654 C CA . GLU B 1 58 ? -0.733 -36.031 -27.25 1 96.75 58 GLU B CA 1
ATOM 2655 C C . GLU B 1 58 ? -0.795 -34.5 -27.359 1 96.75 58 GLU B C 1
ATOM 2657 O O . GLU B 1 58 ? -1.272 -33.969 -28.359 1 96.75 58 GLU B O 1
ATOM 2662 N N . LYS B 1 59 ? -0.505 -33.812 -26.281 1 98.5 59 LYS B N 1
ATOM 2663 C CA . LYS B 1 59 ? -0.402 -32.344 -26.281 1 98.5 59 LYS B CA 1
ATOM 2664 C C . LYS B 1 59 ? 1.057 -31.906 -26.266 1 98.5 59 LYS B C 1
ATOM 2666 O O . LYS B 1 59 ? 1.926 -32.625 -25.766 1 98.5 59 LYS B O 1
ATOM 2671 N N . ASP B 1 60 ? 1.316 -30.781 -26.859 1 98.62 60 ASP B N 1
ATOM 2672 C CA . ASP B 1 60 ? 2.639 -30.172 -26.75 1 98.62 60 ASP B CA 1
ATOM 2673 C C . ASP B 1 60 ? 2.85 -29.562 -25.359 1 98.62 60 ASP B C 1
ATOM 2675 O O . ASP B 1 60 ? 3.961 -29.594 -24.828 1 98.62 60 ASP B O 1
ATOM 2679 N N . ILE B 1 61 ? 1.806 -29 -24.812 1 98.81 61 ILE B N 1
ATOM 2680 C CA . ILE B 1 61 ? 1.845 -28.281 -23.547 1 98.81 61 ILE B CA 1
ATOM 2681 C C . ILE B 1 61 ? 0.594 -28.609 -22.734 1 98.81 61 ILE B C 1
ATOM 2683 O O . ILE B 1 61 ? -0.51 -28.672 -23.281 1 98.81 61 ILE B O 1
ATOM 2687 N N . VAL B 1 62 ? 0.745 -28.812 -21.469 1 98.94 62 VAL B N 1
ATOM 2688 C CA . VAL B 1 62 ? -0.362 -28.953 -20.531 1 98.94 62 VAL B CA 1
ATOM 2689 C C . VAL B 1 62 ? -0.264 -27.859 -19.469 1 98.94 62 VAL B C 1
ATOM 2691 O O . VAL B 1 62 ? 0.775 -27.719 -18.812 1 98.94 62 VAL B O 1
ATOM 2694 N N . ILE B 1 63 ? -1.371 -27.094 -19.281 1 98.94 63 ILE B N 1
ATOM 2695 C CA . ILE B 1 63 ? -1.409 -25.984 -18.344 1 98.94 63 ILE B CA 1
ATOM 2696 C C . ILE B 1 63 ? -2.436 -26.266 -17.25 1 98.94 63 ILE B C 1
ATOM 2698 O O . ILE B 1 63 ? -3.549 -26.719 -17.531 1 98.94 63 ILE B O 1
ATOM 2702 N N . THR B 1 64 ? -2.031 -26.078 -16.016 1 98.88 64 THR B N 1
ATOM 2703 C CA . THR B 1 64 ? -2.965 -26.188 -14.898 1 98.88 64 THR B CA 1
ATOM 2704 C C . THR B 1 64 ? -3.186 -24.828 -14.25 1 98.88 64 THR B C 1
ATOM 2706 O O . THR B 1 64 ? -2.254 -24.016 -14.141 1 98.88 64 THR B O 1
ATOM 2709 N N . MET B 1 65 ? -4.379 -24.484 -13.906 1 98.44 65 MET B N 1
ATOM 2710 C CA . MET B 1 65 ? -4.824 -23.297 -13.164 1 98.44 65 MET B CA 1
ATOM 2711 C C . MET B 1 65 ? -5.879 -23.672 -12.133 1 98.44 65 MET B C 1
ATOM 2713 O O . MET B 1 65 ? -7.078 -23.562 -12.391 1 98.44 65 MET B O 1
ATOM 2717 N N . LEU B 1 66 ? -5.375 -24.047 -10.906 1 97.88 66 LEU B N 1
ATOM 2718 C CA . LEU B 1 66 ? -6.23 -24.672 -9.898 1 97.88 66 LEU B CA 1
ATOM 2719 C C . LEU B 1 66 ? -6.184 -23.891 -8.594 1 97.88 66 LEU B C 1
ATOM 2721 O O . LEU B 1 66 ? -5.434 -22.922 -8.461 1 97.88 66 LEU B O 1
ATOM 2725 N N . ALA B 1 67 ? -6.918 -24.281 -7.57 1 95.38 67 ALA B N 1
ATOM 2726 C CA . ALA B 1 67 ? -7.281 -23.453 -6.426 1 95.38 67 ALA B CA 1
ATOM 2727 C C . ALA B 1 67 ? -6.164 -23.438 -5.387 1 95.38 67 ALA B C 1
ATOM 2729 O O . ALA B 1 67 ? -5.957 -22.422 -4.707 1 95.38 67 ALA B O 1
ATOM 2730 N N . ASN B 1 68 ? -5.543 -24.594 -5.211 1 97.5 68 ASN B N 1
ATOM 2731 C CA . ASN B 1 68 ? -4.617 -24.703 -4.086 1 97.5 68 ASN B CA 1
ATOM 2732 C C . ASN B 1 68 ? -3.67 -25.875 -4.25 1 97.5 68 ASN B C 1
ATOM 2734 O O . ASN B 1 68 ? -3.705 -26.578 -5.266 1 97.5 68 ASN B O 1
ATOM 2738 N N . ASP B 1 69 ? -2.797 -26.078 -3.277 1 98.62 69 ASP B N 1
ATOM 2739 C CA . ASP B 1 69 ? -1.779 -27.125 -3.285 1 98.62 69 ASP B CA 1
ATOM 2740 C C . ASP B 1 69 ? -2.41 -28.5 -3.473 1 98.62 69 ASP B C 1
ATOM 2742 O O . ASP B 1 69 ? -1.977 -29.281 -4.328 1 98.62 69 ASP B O 1
ATOM 2746 N N . GLU B 1 70 ? -3.422 -28.766 -2.736 1 98.12 70 GLU B N 1
ATOM 2747 C CA . GLU B 1 70 ? -4.051 -30.094 -2.766 1 98.12 70 GLU B CA 1
ATOM 2748 C C . GLU B 1 70 ? -4.605 -30.406 -4.148 1 98.12 70 GLU B C 1
ATOM 2750 O O . GLU B 1 70 ? -4.418 -31.516 -4.664 1 98.12 70 GLU B O 1
ATOM 2755 N N . ALA B 1 71 ? -5.242 -29.453 -4.684 1 97.75 71 ALA B N 1
ATOM 2756 C CA . ALA B 1 71 ? -5.84 -29.641 -6.004 1 97.75 71 ALA B CA 1
ATOM 2757 C C . ALA B 1 71 ? -4.766 -29.891 -7.059 1 97.75 71 ALA B C 1
ATOM 2759 O O . ALA B 1 71 ? -4.906 -30.766 -7.906 1 97.75 71 ALA B O 1
ATOM 2760 N N . VAL B 1 72 ? -3.693 -29.172 -7.031 1 98.62 72 VAL B N 1
ATOM 2761 C CA . VAL B 1 72 ? -2.621 -29.281 -8.016 1 98.62 72 VAL B CA 1
ATOM 2762 C C . VAL B 1 72 ? -1.896 -30.609 -7.848 1 98.62 72 VAL B C 1
ATOM 2764 O O . VAL B 1 72 ? -1.606 -31.297 -8.828 1 98.62 72 VAL B O 1
ATOM 2767 N N . GLU B 1 73 ? -1.613 -30.969 -6.609 1 98.75 73 GLU B N 1
ATOM 2768 C CA . GLU B 1 73 ? -0.945 -32.25 -6.336 1 98.75 73 GLU B CA 1
ATOM 2769 C C . GLU B 1 73 ? -1.772 -33.438 -6.84 1 98.75 73 GLU B C 1
ATOM 2771 O O . GLU B 1 73 ? -1.237 -34.344 -7.465 1 98.75 73 GLU B O 1
ATOM 2776 N N . GLU B 1 74 ? -3.033 -33.344 -6.559 1 98.31 74 GLU B N 1
ATOM 2777 C CA . GLU B 1 74 ? -3.928 -34.438 -6.961 1 98.31 74 GLU B CA 1
ATOM 2778 C C . GLU B 1 74 ? -4.02 -34.531 -8.477 1 98.31 74 GLU B C 1
ATOM 2780 O O . GLU B 1 74 ? -3.887 -35.625 -9.039 1 98.31 74 GLU B O 1
ATOM 2785 N N . ILE B 1 75 ? -4.188 -33.438 -9.164 1 98.44 75 ILE B N 1
ATOM 2786 C CA . ILE B 1 75 ? -4.441 -33.438 -10.602 1 98.44 75 ILE B CA 1
ATOM 2787 C C . ILE B 1 75 ? -3.162 -33.781 -11.352 1 98.44 75 ILE B C 1
ATOM 2789 O O . ILE B 1 75 ? -3.211 -34.438 -12.391 1 98.44 75 ILE B O 1
ATOM 2793 N N . ILE B 1 76 ? -2.027 -33.438 -10.859 1 98.69 76 ILE B N 1
ATOM 2794 C CA . ILE B 1 76 ? -0.775 -33.594 -11.586 1 98.69 76 ILE B CA 1
ATOM 2795 C C . ILE B 1 76 ? -0.183 -34.969 -11.25 1 98.69 76 ILE B C 1
ATOM 2797 O O . ILE B 1 76 ? 0.172 -35.75 -12.141 1 98.69 76 ILE B O 1
ATOM 2801 N N . ALA B 1 77 ? -0.156 -35.375 -9.961 1 98.38 77 ALA B N 1
ATOM 2802 C CA . ALA B 1 77 ? 0.664 -36.5 -9.562 1 98.38 77 ALA B CA 1
ATOM 2803 C C . ALA B 1 77 ? -0.173 -37.562 -8.836 1 98.38 77 ALA B C 1
ATOM 2805 O O . ALA B 1 77 ? 0.345 -38.594 -8.422 1 98.38 77 ALA B O 1
ATOM 2806 N N . GLY B 1 78 ? -1.41 -37.312 -8.594 1 97.69 78 GLY B N 1
ATOM 2807 C CA . GLY B 1 78 ? -2.262 -38.312 -7.961 1 97.69 78 GLY B CA 1
ATOM 2808 C C . GLY B 1 78 ? -2.52 -39.5 -8.844 1 97.69 78 GLY B C 1
ATOM 2809 O O . GLY B 1 78 ? -1.947 -39.625 -9.93 1 97.69 78 GLY B O 1
ATOM 2810 N N . ASP B 1 79 ? -3.443 -40.406 -8.328 1 96.56 79 ASP B N 1
ATOM 2811 C CA . ASP B 1 79 ? -3.877 -41.531 -9.141 1 96.56 79 ASP B CA 1
ATOM 2812 C C . ASP B 1 79 ? -4.613 -41.062 -10.391 1 96.56 79 ASP B C 1
ATOM 2814 O O . ASP B 1 79 ? -5.566 -40.281 -10.305 1 96.56 79 ASP B O 1
ATOM 2818 N N . ASP B 1 80 ? -4.164 -41.562 -11.531 1 96.69 80 ASP B N 1
ATOM 2819 C CA . ASP B 1 80 ? -4.73 -41.156 -12.812 1 96.69 80 ASP B CA 1
ATOM 2820 C C . ASP B 1 80 ? -4.559 -39.656 -13.039 1 96.69 80 ASP B C 1
ATOM 2822 O O . ASP B 1 80 ? -5.457 -39 -13.57 1 96.69 80 ASP B O 1
ATOM 2826 N N . GLY B 1 81 ? -3.418 -39.156 -12.508 1 98.25 81 GLY B N 1
ATOM 2827 C CA . GLY B 1 81 ? -3.102 -37.75 -12.711 1 98.25 81 GLY B CA 1
ATOM 2828 C C . GLY B 1 81 ? -2.461 -37.469 -14.055 1 98.25 81 GLY B C 1
ATOM 2829 O O . GLY B 1 81 ? -2.254 -38.375 -14.852 1 98.25 81 GLY B O 1
ATOM 2830 N N . ILE B 1 82 ? -2.154 -36.25 -14.32 1 98.81 82 ILE B N 1
ATOM 2831 C CA . ILE B 1 82 ? -1.619 -35.781 -15.594 1 98.81 82 ILE B CA 1
ATOM 2832 C C . ILE B 1 82 ? -0.363 -36.562 -15.953 1 98.81 82 ILE B C 1
ATOM 2834 O O . ILE B 1 82 ? -0.195 -37 -17.094 1 98.81 82 ILE B O 1
ATOM 2838 N N . LEU B 1 83 ? 0.529 -36.812 -14.969 1 98.56 83 LEU B N 1
ATOM 2839 C CA . LEU B 1 83 ? 1.831 -37.438 -15.211 1 98.56 83 LEU B CA 1
ATOM 2840 C C . LEU B 1 83 ? 1.676 -38.875 -15.688 1 98.56 83 LEU B C 1
ATOM 2842 O O . LEU B 1 83 ? 2.596 -39.438 -16.281 1 98.56 83 LEU B O 1
ATOM 2846 N N . ASP B 1 84 ? 0.502 -39.469 -15.445 1 97.88 84 ASP B N 1
ATOM 2847 C CA . ASP B 1 84 ? 0.24 -40.844 -15.898 1 97.88 84 ASP B CA 1
ATOM 2848 C C . ASP B 1 84 ? -0.053 -40.875 -17.391 1 97.88 84 ASP B C 1
ATOM 2850 O O . ASP B 1 84 ? -0.018 -41.938 -18.016 1 97.88 84 ASP B O 1
ATOM 2854 N N . TYR B 1 85 ? -0.292 -39.688 -17.969 1 98.31 85 TYR B N 1
ATOM 2855 C CA . TYR B 1 85 ? -0.86 -39.719 -19.312 1 98.31 85 TYR B CA 1
ATOM 2856 C C . TYR B 1 85 ? 0.043 -39 -20.297 1 98.31 85 TYR B C 1
ATOM 2858 O O . TYR B 1 85 ? -0.115 -39.125 -21.516 1 98.31 85 TYR B O 1
ATOM 2866 N N . ILE B 1 86 ? 1.048 -38.219 -19.844 1 98.06 86 ILE B N 1
ATOM 2867 C CA . ILE B 1 86 ? 1.854 -37.438 -20.766 1 98.06 86 ILE B CA 1
ATOM 2868 C C . ILE B 1 86 ? 3.273 -38 -20.812 1 98.06 86 ILE B C 1
ATOM 2870 O O . ILE B 1 86 ? 3.688 -38.719 -19.922 1 98.06 86 ILE B O 1
ATOM 2874 N N . GLU B 1 87 ? 3.953 -37.719 -21.906 1 96.56 87 GLU B N 1
ATOM 2875 C CA . GLU B 1 87 ? 5.348 -38.094 -22.109 1 96.56 87 GLU B CA 1
ATOM 2876 C C . GLU B 1 87 ? 6.137 -36.969 -22.766 1 96.56 87 GLU B C 1
ATOM 2878 O O . GLU B 1 87 ? 5.551 -36.031 -23.359 1 96.56 87 GLU B O 1
ATOM 2883 N N . ALA B 1 88 ? 7.406 -37.031 -22.531 1 95.44 88 ALA B N 1
ATOM 2884 C CA . ALA B 1 88 ? 8.234 -36.094 -23.281 1 95.44 88 ALA B CA 1
ATOM 2885 C C . ALA B 1 88 ? 7.895 -36.125 -24.766 1 95.44 88 ALA B C 1
ATOM 2887 O O . ALA B 1 88 ? 7.562 -37.188 -25.312 1 95.44 88 ALA B O 1
ATOM 2888 N N . PRO B 1 89 ? 7.918 -34.969 -25.406 1 96.81 89 PRO B N 1
ATOM 2889 C CA . PRO B 1 89 ? 8.469 -33.688 -24.984 1 96.81 89 PRO B CA 1
ATOM 2890 C C . PRO B 1 89 ? 7.402 -32.75 -24.453 1 96.81 89 PRO B C 1
ATOM 2892 O O . PRO B 1 89 ? 7.605 -31.531 -24.438 1 96.81 89 PRO B O 1
ATOM 2895 N N . THR B 1 90 ? 6.18 -33.312 -24.109 1 98.12 90 THR B N 1
ATOM 2896 C CA . THR B 1 90 ? 5.129 -32.438 -23.562 1 98.12 90 THR B CA 1
ATOM 2897 C C . THR B 1 90 ? 5.648 -31.625 -22.391 1 98.12 90 THR B C 1
ATOM 2899 O O . THR B 1 90 ? 6.312 -32.156 -21.5 1 98.12 90 THR B O 1
ATOM 2902 N N . LEU B 1 91 ? 5.441 -30.297 -22.406 1 98.69 91 LEU B N 1
ATOM 2903 C CA . LEU B 1 91 ? 5.789 -29.438 -21.297 1 98.69 91 LEU B CA 1
ATOM 2904 C C . LEU B 1 91 ? 4.605 -29.266 -20.344 1 98.69 91 LEU B C 1
ATOM 2906 O O . LEU B 1 91 ? 3.467 -29.094 -20.781 1 98.69 91 LEU B O 1
ATOM 2910 N N . LEU B 1 92 ? 4.875 -29.438 -19.078 1 98.88 92 LEU B N 1
ATOM 2911 C CA . LEU B 1 92 ? 3.871 -29.188 -18.047 1 98.88 92 LEU B CA 1
ATOM 2912 C C . LEU B 1 92 ? 4.082 -27.828 -17.391 1 98.88 92 LEU B C 1
ATOM 2914 O O . LEU B 1 92 ? 5.184 -27.531 -16.922 1 98.88 92 LEU B O 1
ATOM 2918 N N . VAL B 1 93 ? 3.039 -26.953 -17.391 1 98.94 93 VAL B N 1
ATOM 2919 C CA . VAL B 1 93 ? 3.119 -25.609 -16.844 1 98.94 93 VAL B CA 1
ATOM 2920 C C . VAL B 1 93 ? 2.025 -25.406 -15.797 1 98.94 93 VAL B C 1
ATOM 2922 O O . VAL B 1 93 ? 0.838 -25.359 -16.125 1 98.94 93 VAL B O 1
ATOM 2925 N N . ASP B 1 94 ? 2.387 -25.266 -14.578 1 98.94 94 ASP B N 1
ATOM 2926 C CA . ASP B 1 94 ? 1.408 -24.969 -13.539 1 98.94 94 ASP B CA 1
ATOM 2927 C C . ASP B 1 94 ? 1.335 -23.469 -13.281 1 98.94 94 ASP B C 1
ATOM 2929 O O . ASP B 1 94 ? 2.311 -22.859 -12.828 1 98.94 94 ASP B O 1
ATOM 2933 N N . MET B 1 95 ? 0.144 -22.922 -13.539 1 98.88 95 MET B N 1
ATOM 2934 C CA . MET B 1 95 ? -0.018 -21.469 -13.406 1 98.88 95 MET B CA 1
ATOM 2935 C C . MET B 1 95 ? -0.853 -21.125 -12.172 1 98.88 95 MET B C 1
ATOM 2937 O O . MET B 1 95 ? -1.306 -20 -12.023 1 98.88 95 MET B O 1
ATOM 2941 N N . SER B 1 96 ? -1.109 -22.141 -11.312 1 98.62 96 SER B N 1
ATOM 2942 C CA . SER B 1 96 ? -1.816 -21.953 -10.047 1 98.62 96 SER B CA 1
ATOM 2943 C C . SER B 1 96 ? -0.948 -21.219 -9.031 1 98.62 96 SER B C 1
ATOM 2945 O O . SER B 1 96 ? 0.262 -21.078 -9.227 1 98.62 96 SER B O 1
ATOM 2947 N N . THR B 1 97 ? -1.592 -20.672 -8.016 1 98.31 97 THR B N 1
ATOM 2948 C CA . THR B 1 97 ? -0.867 -20.141 -6.863 1 98.31 97 THR B CA 1
ATOM 2949 C C . THR B 1 97 ? -0.77 -21.203 -5.766 1 98.31 97 THR B C 1
ATOM 2951 O O . THR B 1 97 ? -1.746 -21.469 -5.059 1 98.31 97 THR B O 1
ATOM 2954 N N . VAL B 1 98 ? 0.398 -21.828 -5.641 1 98.69 98 VAL B N 1
ATOM 2955 C CA . VAL B 1 98 ? 0.665 -22.875 -4.66 1 98.69 98 VAL B CA 1
ATOM 2956 C C . VAL B 1 98 ? 1.989 -22.594 -3.955 1 98.69 98 VAL B C 1
ATOM 2958 O O . VAL B 1 98 ? 2.678 -21.625 -4.27 1 98.69 98 VAL B O 1
ATOM 2961 N N . SER B 1 99 ? 2.33 -23.359 -2.939 1 98.75 99 SER B N 1
ATOM 2962 C CA . SER B 1 99 ? 3.596 -23.172 -2.238 1 98.75 99 SER B CA 1
ATOM 2963 C C . SER B 1 99 ? 4.781 -23.484 -3.141 1 98.75 99 SER B C 1
ATOM 2965 O O . SER B 1 99 ? 4.719 -24.391 -3.967 1 98.75 99 SER B O 1
ATOM 2967 N N . PRO B 1 100 ? 5.863 -22.734 -2.99 1 98.81 100 PRO B N 1
ATOM 2968 C CA . PRO B 1 100 ? 7.09 -23.109 -3.705 1 98.81 100 PRO B CA 1
ATOM 2969 C C . PRO B 1 100 ? 7.484 -24.562 -3.484 1 98.81 100 PRO B C 1
ATOM 2971 O O . PRO B 1 100 ? 7.969 -25.219 -4.41 1 98.81 100 PRO B O 1
ATOM 2974 N N . ASP B 1 101 ? 7.254 -25.109 -2.33 1 98.69 101 ASP B N 1
ATOM 2975 C CA . ASP B 1 101 ? 7.59 -26.484 -2 1 98.69 101 ASP B CA 1
ATOM 2976 C C . ASP B 1 101 ? 6.789 -27.469 -2.859 1 98.69 101 ASP B C 1
ATOM 2978 O O . ASP B 1 101 ? 7.34 -28.453 -3.363 1 98.69 101 ASP B O 1
ATOM 2982 N N . THR B 1 102 ? 5.531 -27.172 -2.951 1 98.75 102 THR B N 1
ATOM 2983 C CA . THR B 1 102 ? 4.676 -28.016 -3.785 1 98.75 102 THR B CA 1
ATOM 2984 C C . THR B 1 102 ? 5.148 -28 -5.234 1 98.75 102 THR B C 1
ATOM 2986 O O . THR B 1 102 ? 5.23 -29.047 -5.879 1 98.75 102 THR B O 1
ATOM 2989 N N . SER B 1 103 ? 5.441 -26.844 -5.746 1 98.75 103 SER B N 1
ATOM 2990 C CA . SER B 1 103 ? 5.91 -26.734 -7.125 1 98.75 103 SER B CA 1
ATOM 2991 C C . SER B 1 103 ? 7.203 -27.516 -7.34 1 98.75 103 SER B C 1
ATOM 2993 O O . SER B 1 103 ? 7.355 -28.203 -8.352 1 98.75 103 SER B O 1
ATOM 2995 N N . CYS B 1 104 ? 8.164 -27.375 -6.426 1 98.81 104 CYS B N 1
ATOM 2996 C CA . CYS B 1 104 ? 9.43 -28.078 -6.531 1 98.81 104 CYS B CA 1
ATOM 2997 C C . CYS B 1 104 ? 9.227 -29.578 -6.473 1 98.81 104 CYS B C 1
ATOM 2999 O O . CYS B 1 104 ? 9.805 -30.328 -7.266 1 98.81 104 CYS B O 1
ATOM 3001 N N . MET B 1 105 ? 8.414 -30 -5.523 1 98.81 105 MET B N 1
ATOM 3002 C CA . MET B 1 105 ? 8.133 -31.422 -5.375 1 98.81 105 MET B CA 1
ATOM 3003 C C . MET B 1 105 ? 7.535 -32 -6.652 1 98.81 105 MET B C 1
ATOM 3005 O O . MET B 1 105 ? 7.961 -33.062 -7.125 1 98.81 105 MET B O 1
ATOM 3009 N N . LEU B 1 106 ? 6.602 -31.328 -7.234 1 98.88 106 LEU B N 1
ATOM 3010 C CA . LEU B 1 106 ? 5.938 -31.797 -8.453 1 98.88 106 LEU B CA 1
ATOM 3011 C C . LEU B 1 106 ? 6.902 -31.781 -9.633 1 98.88 106 LEU B C 1
ATOM 3013 O O . LEU B 1 106 ? 6.867 -32.656 -10.477 1 98.88 106 LEU B O 1
ATOM 3017 N N . ALA B 1 107 ? 7.715 -30.75 -9.719 1 98.88 107 ALA B N 1
ATOM 3018 C CA . ALA B 1 107 ? 8.719 -30.672 -10.781 1 98.88 107 ALA B CA 1
ATOM 3019 C C . ALA B 1 107 ? 9.688 -31.844 -10.703 1 98.88 107 ALA B C 1
ATOM 3021 O O . ALA B 1 107 ? 10.062 -32.438 -11.727 1 98.88 107 ALA B O 1
ATOM 3022 N N . ASP B 1 108 ? 10.141 -32.188 -9.477 1 98.75 108 ASP B N 1
ATOM 3023 C CA . ASP B 1 108 ? 11.023 -33.312 -9.273 1 98.75 108 ASP B CA 1
ATOM 3024 C C . ASP B 1 108 ? 10.359 -34.625 -9.711 1 98.75 108 ASP B C 1
ATOM 3026 O O . ASP B 1 108 ? 10.984 -35.469 -10.359 1 98.75 108 ASP B O 1
ATOM 3030 N N . THR B 1 109 ? 9.141 -34.781 -9.32 1 98.69 109 THR B N 1
ATOM 3031 C CA . THR B 1 109 ? 8.383 -35.969 -9.703 1 98.69 109 THR B CA 1
ATOM 3032 C C . THR B 1 109 ? 8.266 -36.094 -11.219 1 98.69 109 THR B C 1
ATOM 3034 O O . THR B 1 109 ? 8.445 -37.156 -11.789 1 98.69 109 THR B O 1
ATOM 3037 N N . ALA B 1 110 ? 7.938 -35 -11.875 1 98.81 110 ALA B N 1
ATOM 3038 C CA . ALA B 1 110 ? 7.848 -34.969 -13.336 1 98.81 110 ALA B CA 1
ATOM 3039 C C . ALA B 1 110 ? 9.18 -35.312 -13.977 1 98.81 110 ALA B C 1
ATOM 3041 O O . ALA B 1 110 ? 9.219 -36.094 -14.953 1 98.81 110 ALA B O 1
ATOM 3042 N N . LYS B 1 111 ? 10.203 -34.75 -13.438 1 98.25 111 LYS B N 1
ATOM 3043 C CA . LYS B 1 111 ? 11.547 -35 -13.953 1 98.25 111 LYS B CA 1
ATOM 3044 C C . LYS B 1 111 ? 11.891 -36.5 -13.922 1 98.25 111 LYS B C 1
ATOM 3046 O O . LYS B 1 111 ? 12.531 -37 -14.836 1 98.25 111 LYS B O 1
ATOM 3051 N N . GLU B 1 112 ? 11.5 -37.125 -12.844 1 97.81 112 GLU B N 1
ATOM 3052 C CA . GLU B 1 112 ? 11.719 -38.562 -12.727 1 97.81 112 GLU B CA 1
ATOM 3053 C C . GLU B 1 112 ? 11.055 -39.344 -13.867 1 97.81 112 GLU B C 1
ATOM 3055 O O . GLU B 1 112 ? 11.5 -40.406 -14.242 1 97.81 112 GLU B O 1
ATOM 3060 N N . MET B 1 113 ? 10.062 -38.75 -14.422 1 97 113 MET B N 1
ATOM 3061 C CA . MET B 1 113 ? 9.328 -39.344 -15.516 1 97 113 MET B CA 1
ATOM 3062 C C . MET B 1 113 ? 9.789 -38.812 -16.859 1 97 113 MET B C 1
ATOM 3064 O O . MET B 1 113 ? 9.188 -39.094 -17.891 1 97 113 MET B O 1
ATOM 3068 N N . GLY B 1 114 ? 10.805 -37.938 -16.828 1 97.69 114 GLY B N 1
ATOM 3069 C CA . GLY B 1 114 ? 11.352 -37.344 -18.031 1 97.69 114 GLY B CA 1
ATOM 3070 C C . GLY B 1 114 ? 10.562 -36.156 -18.531 1 97.69 114 GLY B C 1
ATOM 3071 O O . GLY B 1 114 ? 10.734 -35.719 -19.672 1 97.69 114 GLY B O 1
ATOM 3072 N N . ILE B 1 115 ? 9.672 -35.656 -17.719 1 98.5 115 ILE B N 1
ATOM 3073 C CA . ILE B 1 115 ? 8.805 -34.531 -18.094 1 98.5 115 ILE B CA 1
ATOM 3074 C C . ILE B 1 115 ? 9.344 -33.25 -17.516 1 98.5 115 ILE B C 1
ATOM 3076 O O . ILE B 1 115 ? 9.727 -33.188 -16.344 1 98.5 115 ILE B O 1
ATOM 3080 N N . THR B 1 116 ? 9.414 -32.188 -18.359 1 98.75 116 THR B N 1
ATOM 3081 C CA . THR B 1 116 ? 9.812 -30.859 -17.891 1 98.75 116 THR B CA 1
ATOM 3082 C C . THR B 1 116 ? 8.602 -30.094 -17.391 1 98.75 116 THR B C 1
ATOM 3084 O O . THR B 1 116 ? 7.578 -30 -18.062 1 98.75 116 THR B O 1
ATOM 3087 N N . MET B 1 117 ? 8.703 -29.562 -16.172 1 98.81 117 MET B N 1
ATOM 3088 C CA . MET B 1 117 ? 7.625 -28.766 -15.578 1 98.81 117 MET B CA 1
ATOM 3089 C C . MET B 1 117 ? 8.117 -27.375 -15.188 1 98.81 117 MET B C 1
ATOM 3091 O O . MET B 1 117 ? 9.234 -27.219 -14.695 1 98.81 117 MET B O 1
ATOM 3095 N N . LEU B 1 118 ? 7.254 -26.359 -15.461 1 98.88 118 LEU B N 1
ATOM 3096 C CA . LEU B 1 118 ? 7.473 -25 -14.992 1 98.88 118 LEU B CA 1
ATOM 3097 C C . LEU B 1 118 ? 6.367 -24.562 -14.031 1 98.88 118 LEU B C 1
ATOM 3099 O O . LEU B 1 118 ? 5.207 -24.953 -14.203 1 98.88 118 LEU B O 1
ATOM 3103 N N . ASP B 1 119 ? 6.742 -23.875 -12.984 1 98.88 119 ASP B N 1
ATOM 3104 C CA . ASP B 1 119 ? 5.742 -23.031 -12.336 1 98.88 119 ASP B CA 1
ATOM 3105 C C . ASP B 1 119 ? 5.707 -21.641 -12.977 1 98.88 119 ASP B C 1
ATOM 3107 O O . ASP B 1 119 ? 6.754 -21.031 -13.195 1 98.88 119 ASP B O 1
ATOM 3111 N N . ALA B 1 120 ? 4.461 -21.172 -13.25 1 98.88 120 ALA B N 1
ATOM 3112 C CA . ALA B 1 120 ? 4.285 -19.891 -13.93 1 98.88 120 ALA B CA 1
ATOM 3113 C C . ALA B 1 120 ? 3.023 -19.188 -13.445 1 98.88 120 ALA B C 1
ATOM 3115 O O . ALA B 1 120 ? 2.188 -18.766 -14.258 1 98.88 120 ALA B O 1
ATOM 3116 N N . PRO B 1 121 ? 2.934 -18.969 -12.133 1 98.81 121 PRO B N 1
ATOM 3117 C CA . PRO B 1 121 ? 1.761 -18.219 -11.672 1 98.81 121 PRO B CA 1
ATOM 3118 C C . PRO B 1 121 ? 1.646 -16.844 -12.328 1 98.81 121 PRO B C 1
ATOM 3120 O O . PRO B 1 121 ? 2.539 -16.438 -13.078 1 98.81 121 PRO B O 1
ATOM 3123 N N . VAL B 1 122 ? 0.443 -16.203 -12.078 1 98.31 122 VAL B N 1
ATOM 3124 C CA . VAL B 1 122 ? 0.181 -14.984 -12.828 1 98.31 122 VAL B CA 1
ATOM 3125 C C . VAL B 1 122 ? -0.169 -13.852 -11.859 1 98.31 122 VAL B C 1
ATOM 3127 O O . VAL B 1 122 ? -0.662 -14.102 -10.758 1 98.31 122 VAL B O 1
ATOM 3130 N N . SER B 1 123 ? 0.139 -12.711 -12.195 1 97.19 123 SER B N 1
ATOM 3131 C CA . SER B 1 123 ? -0.319 -11.492 -11.531 1 97.19 123 SER B CA 1
ATOM 3132 C C . SER B 1 123 ? -1.254 -10.695 -12.438 1 97.19 123 SER B C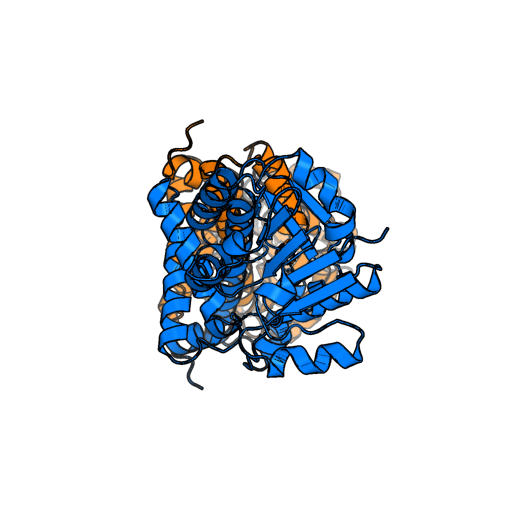 1
ATOM 3134 O O . SER B 1 123 ? -0.965 -10.5 -13.617 1 97.19 123 SER B O 1
ATOM 3136 N N . GLY B 1 124 ? -2.307 -10.258 -11.883 1 94.62 124 GLY B N 1
ATOM 3137 C CA . GLY B 1 124 ? -3.348 -9.547 -12.602 1 94.62 124 GLY B CA 1
ATOM 3138 C C . GLY B 1 124 ? -4.746 -9.984 -12.219 1 94.62 124 GLY B C 1
ATOM 3139 O O . GLY B 1 124 ? -4.957 -11.125 -11.812 1 94.62 124 GLY B O 1
ATOM 3140 N N . SER B 1 125 ? -5.73 -9.117 -12.477 1 91.31 125 SER B N 1
ATOM 3141 C CA . SER B 1 125 ? -7.133 -9.391 -12.172 1 91.31 125 SER B CA 1
ATOM 3142 C C . SER B 1 125 ? -7.773 -10.242 -13.266 1 91.31 125 SER B C 1
ATOM 3144 O O . SER B 1 125 ? -7.125 -10.594 -14.25 1 91.31 125 SER B O 1
ATOM 3146 N N . VAL B 1 126 ? -9.008 -10.609 -13.008 1 93.19 126 VAL B N 1
ATOM 3147 C CA . VAL B 1 126 ? -9.789 -11.32 -14.016 1 93.19 126 VAL B CA 1
ATOM 3148 C C . VAL B 1 126 ? -9.852 -10.484 -15.297 1 93.19 126 VAL B C 1
ATOM 3150 O O . VAL B 1 126 ? -9.773 -11.031 -16.406 1 93.19 126 VAL B O 1
ATOM 3153 N N . ASN B 1 127 ? -9.953 -9.188 -15.133 1 93.31 127 ASN B N 1
ATOM 3154 C CA . ASN B 1 127 ? -9.945 -8.32 -16.312 1 93.31 127 ASN B CA 1
ATOM 3155 C C . ASN B 1 127 ? -8.641 -8.445 -17.094 1 93.31 127 ASN B C 1
ATOM 3157 O O . ASN B 1 127 ? -8.648 -8.453 -18.312 1 93.31 127 ASN B O 1
ATOM 3161 N N . SER B 1 128 ? -7.531 -8.5 -16.391 1 95.69 128 SER B N 1
ATOM 3162 C CA . SER B 1 128 ? -6.242 -8.703 -17.047 1 95.69 128 SER B CA 1
ATOM 3163 C C . SER B 1 128 ? -6.203 -10.031 -17.797 1 95.69 128 SER B C 1
ATOM 3165 O O . SER B 1 128 ? -5.605 -10.125 -18.859 1 95.69 128 SER B O 1
ATOM 3167 N N . ALA B 1 129 ? -6.793 -11.062 -17.234 1 97.25 129 ALA B N 1
ATOM 3168 C CA . ALA B 1 129 ? -6.863 -12.367 -17.891 1 97.25 129 ALA B CA 1
ATOM 3169 C C . ALA B 1 129 ? -7.703 -12.289 -19.172 1 97.25 129 ALA B C 1
ATOM 3171 O O . ALA B 1 129 ? -7.336 -12.867 -20.188 1 97.25 129 ALA B O 1
ATOM 3172 N N . GLU B 1 130 ? -8.789 -11.547 -19.078 1 97.38 130 GLU B N 1
ATOM 3173 C CA . GLU B 1 130 ? -9.695 -11.398 -20.219 1 97.38 130 GLU B CA 1
ATOM 3174 C C . GLU B 1 130 ? -9.031 -10.648 -21.359 1 97.38 130 GLU B C 1
ATOM 3176 O O . GLU B 1 130 ? -9.234 -10.977 -22.531 1 97.38 130 GLU B O 1
ATOM 3181 N N . THR B 1 131 ? -8.195 -9.695 -21.016 1 97.81 131 THR B N 1
ATOM 3182 C CA . THR B 1 131 ? -7.637 -8.805 -22.031 1 97.81 131 THR B CA 1
ATOM 3183 C C . THR B 1 131 ? -6.211 -9.219 -22.391 1 97.81 131 THR B C 1
ATOM 3185 O O . THR B 1 131 ? -5.492 -8.469 -23.062 1 97.81 131 THR B O 1
ATOM 3188 N N . ALA B 1 132 ? -5.77 -10.344 -21.906 1 98.38 132 ALA B N 1
ATOM 3189 C CA . ALA B 1 132 ? -4.434 -10.875 -22.172 1 98.38 132 ALA B CA 1
ATOM 3190 C C . ALA B 1 132 ? -3.357 -9.898 -21.703 1 98.38 132 ALA B C 1
ATOM 3192 O O . ALA B 1 132 ? -2.424 -9.594 -22.453 1 98.38 132 ALA B O 1
ATOM 3193 N N . ASN B 1 133 ? -3.52 -9.414 -20.5 1 97.69 133 ASN B N 1
ATOM 3194 C CA . ASN B 1 133 ? -2.604 -8.422 -19.953 1 97.69 133 ASN B CA 1
ATOM 3195 C C . ASN B 1 133 ? -1.983 -8.898 -18.641 1 97.69 133 ASN B C 1
ATOM 3197 O O . ASN B 1 133 ? -1.58 -8.086 -17.797 1 97.69 133 ASN B O 1
ATOM 3201 N N . LEU B 1 134 ? -1.902 -10.195 -18.453 1 98 134 LEU B N 1
ATOM 3202 C CA . LEU B 1 134 ? -1.325 -10.766 -17.234 1 98 134 LEU B CA 1
ATOM 3203 C C . LEU B 1 134 ? 0.191 -10.602 -17.234 1 98 134 LEU B C 1
ATOM 3205 O O . LEU B 1 134 ? 0.801 -10.375 -18.281 1 98 134 LEU B O 1
ATOM 3209 N N . VAL B 1 135 ? 0.74 -10.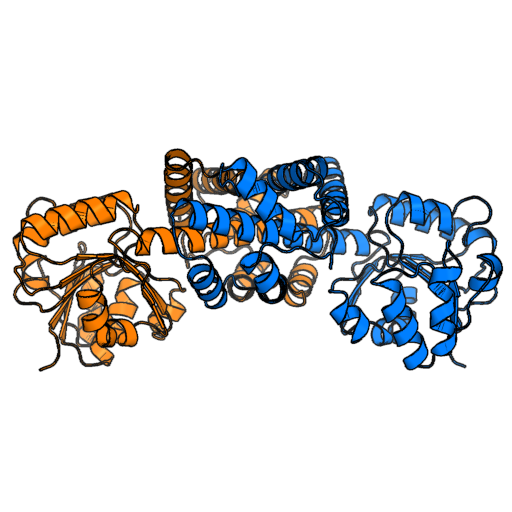609 -16.047 1 97.88 135 VAL B N 1
ATOM 3210 C CA . VAL B 1 135 ? 2.178 -10.789 -15.875 1 97.88 135 VAL B CA 1
ATOM 3211 C C . VAL B 1 135 ? 2.469 -12.211 -15.414 1 97.88 135 VAL B C 1
ATOM 3213 O O . VAL B 1 135 ? 2.016 -12.633 -14.352 1 97.88 135 VAL B O 1
ATOM 3216 N N . ILE B 1 136 ? 3.182 -12.922 -16.219 1 98.62 136 ILE B N 1
ATOM 3217 C CA . ILE B 1 136 ? 3.473 -14.328 -15.93 1 98.62 136 ILE B CA 1
ATOM 3218 C C . ILE B 1 136 ? 4.832 -14.438 -15.25 1 98.62 136 ILE B C 1
ATOM 3220 O O . ILE B 1 136 ? 5.82 -13.867 -15.719 1 98.62 136 ILE B O 1
ATOM 3224 N N . LEU B 1 137 ? 4.91 -15.109 -14.125 1 98.75 137 LEU B N 1
ATOM 3225 C CA . LEU B 1 137 ? 6.109 -15.297 -13.32 1 98.75 137 LEU B CA 1
ATOM 3226 C C . LEU B 1 137 ? 6.59 -16.734 -13.375 1 98.75 137 LEU B C 1
ATOM 3228 O O . LEU B 1 137 ? 5.918 -17.641 -12.875 1 98.75 137 LEU B O 1
ATOM 3232 N N . ALA B 1 138 ? 7.789 -16.906 -13.898 1 98.75 138 ALA B N 1
ATOM 3233 C CA . ALA B 1 138 ? 8.117 -18.281 -14.242 1 98.75 138 ALA B CA 1
ATOM 3234 C C . ALA B 1 138 ? 9.359 -18.75 -13.492 1 98.75 138 ALA B C 1
ATOM 3236 O O . ALA B 1 138 ? 10.32 -18 -13.328 1 98.75 138 ALA B O 1
ATOM 3237 N N . GLY B 1 139 ? 9.32 -19.969 -13.008 1 98.75 139 GLY B N 1
ATOM 3238 C CA . GLY B 1 139 ? 10.453 -20.734 -12.516 1 98.75 139 GLY B CA 1
ATOM 3239 C C . GLY B 1 139 ? 10.578 -22.109 -13.141 1 98.75 139 GLY B C 1
ATOM 3240 O O . GLY B 1 139 ? 9.57 -22.766 -13.391 1 98.75 139 GLY B O 1
ATOM 3241 N N . GLY B 1 140 ? 11.742 -22.594 -13.398 1 98.75 140 GLY B N 1
ATOM 3242 C CA . GLY B 1 140 ? 12.039 -23.844 -14.07 1 98.75 140 GLY B CA 1
ATOM 3243 C C . GLY B 1 140 ? 13.172 -23.719 -15.078 1 98.75 140 GLY B C 1
ATOM 3244 O O . GLY B 1 140 ? 13.883 -22.719 -15.102 1 98.75 140 GLY B O 1
ATOM 3245 N N . PRO B 1 141 ? 13.375 -24.719 -15.906 1 98.62 141 PRO B N 1
ATOM 3246 C CA . PRO B 1 141 ? 14.453 -24.672 -16.891 1 98.62 141 PRO B CA 1
ATOM 3247 C C . PRO B 1 141 ? 14.297 -23.516 -17.875 1 98.62 141 PRO B C 1
ATOM 3249 O O . PRO B 1 141 ? 13.219 -23.328 -18.453 1 98.62 141 PRO B O 1
ATOM 3252 N N . LYS B 1 142 ? 15.367 -22.812 -18.109 1 98.62 142 LYS B N 1
ATOM 3253 C CA . LYS B 1 142 ? 15.367 -21.625 -18.953 1 98.62 142 LYS B CA 1
ATOM 3254 C C . LYS B 1 142 ? 14.953 -21.938 -20.375 1 98.62 142 LYS B C 1
ATOM 3256 O O . LYS B 1 142 ? 14.219 -21.172 -21 1 98.62 142 LYS B O 1
ATOM 3261 N N . GLU B 1 143 ? 15.383 -23.047 -20.875 1 98.38 143 GLU B N 1
ATOM 3262 C CA . GLU B 1 143 ? 15.055 -23.438 -22.234 1 98.38 143 GLU B CA 1
ATOM 3263 C C . GLU B 1 143 ? 13.555 -23.625 -22.422 1 98.38 143 GLU B C 1
ATOM 3265 O O . GLU B 1 143 ? 12.984 -23.219 -23.438 1 98.38 143 GLU B O 1
ATOM 3270 N N . ALA B 1 144 ? 12.969 -24.297 -21.453 1 98.56 144 ALA B N 1
ATOM 3271 C CA . ALA B 1 144 ? 11.523 -24.469 -21.5 1 98.56 144 ALA B CA 1
ATOM 3272 C C . ALA B 1 144 ? 10.797 -23.141 -21.453 1 98.56 144 ALA B C 1
ATOM 3274 O O . ALA B 1 144 ? 9.852 -22.906 -22.219 1 98.56 144 ALA B O 1
ATOM 3275 N N . PHE B 1 145 ? 11.273 -22.266 -20.609 1 98.75 145 PHE B N 1
ATOM 3276 C CA . PHE B 1 145 ? 10.719 -20.922 -20.516 1 98.75 145 PHE B CA 1
ATOM 3277 C C . PHE B 1 145 ? 10.797 -20.219 -21.875 1 98.75 145 PHE B C 1
ATOM 3279 O O . PHE B 1 145 ? 9.812 -19.609 -22.312 1 98.75 145 PHE B O 1
ATOM 3286 N N . ASP B 1 146 ? 11.891 -20.297 -22.516 1 98.56 146 ASP B N 1
ATOM 3287 C CA . ASP B 1 146 ? 12.109 -19.625 -23.781 1 98.56 146 ASP B CA 1
ATOM 3288 C C . ASP B 1 146 ? 11.18 -20.188 -24.859 1 98.56 146 ASP B C 1
ATOM 3290 O O . ASP B 1 146 ? 10.68 -19.438 -25.703 1 98.56 146 ASP B O 1
ATOM 3294 N N . THR B 1 147 ? 10.883 -21.469 -24.844 1 97.56 147 THR B N 1
ATOM 3295 C CA . THR B 1 147 ? 10.062 -22.109 -25.859 1 97.56 147 THR B CA 1
ATOM 3296 C C . THR B 1 147 ? 8.586 -21.781 -25.656 1 97.56 147 THR B C 1
ATOM 3298 O O . THR B 1 147 ? 7.777 -21.938 -26.562 1 97.56 147 THR B O 1
ATOM 3301 N N . LEU B 1 148 ? 8.242 -21.219 -24.453 1 98.56 148 LEU B N 1
ATOM 3302 C CA . LEU B 1 148 ? 6.84 -21.016 -24.109 1 98.56 148 LEU B CA 1
ATOM 3303 C C . LEU B 1 148 ? 6.449 -19.547 -24.312 1 98.56 148 LEU B C 1
ATOM 3305 O O . LEU B 1 148 ? 5.34 -19.141 -23.953 1 98.56 148 LEU B O 1
ATOM 3309 N N . GLN B 1 149 ? 7.266 -18.719 -24.922 1 98.56 149 GLN B N 1
ATOM 3310 C CA . GLN B 1 149 ? 7.031 -17.281 -25 1 98.56 149 GLN B CA 1
ATOM 3311 C C . GLN B 1 149 ? 5.77 -16.969 -25.797 1 98.56 149 GLN B C 1
ATOM 3313 O O . GLN B 1 149 ? 5.02 -16.047 -25.453 1 98.56 149 GLN B O 1
ATOM 3318 N N . ASP B 1 150 ? 5.582 -17.656 -26.891 1 98.38 150 ASP B N 1
ATOM 3319 C CA . ASP B 1 150 ? 4.379 -17.422 -27.688 1 98.38 150 ASP B CA 1
ATOM 3320 C C . ASP B 1 150 ? 3.119 -17.75 -26.875 1 98.38 150 ASP B C 1
ATOM 3322 O O . ASP B 1 150 ? 2.113 -17.047 -26.984 1 98.38 150 ASP B O 1
ATOM 3326 N N . VAL B 1 151 ? 3.162 -18.828 -26.047 1 98.75 151 VAL B N 1
ATOM 3327 C CA . VAL B 1 151 ? 2.053 -19.219 -25.188 1 98.75 151 VAL B CA 1
ATOM 3328 C C . VAL B 1 151 ? 1.818 -18.141 -24.125 1 98.75 151 VAL B C 1
ATOM 3330 O O . VAL B 1 151 ? 0.681 -17.734 -23.891 1 98.75 151 VAL B O 1
ATOM 3333 N N . PHE B 1 152 ? 2.893 -17.656 -23.516 1 98.81 152 PHE B N 1
ATOM 3334 C CA . PHE B 1 152 ? 2.791 -16.641 -22.469 1 98.81 152 PHE B CA 1
ATOM 3335 C C . PHE B 1 152 ? 2.277 -15.32 -23.047 1 98.81 152 PHE B C 1
ATOM 3337 O O . PHE B 1 152 ? 1.453 -14.648 -22.422 1 98.81 152 PHE B O 1
ATOM 3344 N N . GLN B 1 153 ? 2.672 -14.984 -24.266 1 98.5 153 GLN B N 1
ATOM 3345 C CA . GLN B 1 153 ? 2.27 -13.742 -24.906 1 98.5 153 GLN B CA 1
ATOM 3346 C C . GLN B 1 153 ? 0.779 -13.75 -25.234 1 98.5 153 GLN B C 1
ATOM 3348 O O . GLN B 1 153 ? 0.139 -12.695 -25.25 1 98.5 153 GLN B O 1
ATOM 3353 N N . ALA B 1 154 ? 0.238 -14.922 -25.438 1 98.75 154 ALA B N 1
ATOM 3354 C CA . ALA B 1 154 ? -1.183 -15.047 -25.75 1 98.75 154 ALA B CA 1
ATOM 3355 C C . ALA B 1 154 ? -2.045 -14.711 -24.547 1 98.75 154 ALA B C 1
ATOM 3357 O O . ALA B 1 154 ? -3.229 -14.398 -24.672 1 98.75 154 ALA B O 1
ATOM 3358 N N . MET B 1 155 ? -1.435 -14.727 -23.328 1 98.69 155 MET B N 1
ATOM 3359 C CA . MET B 1 155 ? -2.223 -14.57 -22.109 1 98.69 155 MET B CA 1
ATOM 3360 C C . MET B 1 155 ? -1.8 -13.328 -21.328 1 98.69 155 MET B C 1
ATOM 3362 O O . MET B 1 155 ? -2.504 -12.883 -20.422 1 98.69 155 MET B O 1
ATOM 3366 N N . GLY B 1 156 ? -0.637 -12.859 -21.656 1 98.06 156 GLY B N 1
ATOM 3367 C CA . GLY B 1 156 ? -0.113 -11.805 -20.797 1 98.06 156 GLY B CA 1
ATOM 3368 C C . GLY B 1 156 ? 0.7 -10.773 -21.547 1 98.06 156 GLY B C 1
ATOM 3369 O O . GLY B 1 156 ? 1.089 -11 -22.703 1 98.06 156 GLY B O 1
ATOM 3370 N N . LYS B 1 157 ? 0.957 -9.617 -20.891 1 97.25 157 LYS B N 1
ATOM 3371 C CA . LYS B 1 157 ? 1.717 -8.516 -21.469 1 97.25 157 LYS B CA 1
ATOM 3372 C C . LYS B 1 157 ? 3.211 -8.68 -21.219 1 97.25 157 LYS B C 1
ATOM 3374 O O . LYS B 1 157 ? 4.035 -8.039 -21.875 1 97.25 157 LYS B O 1
ATOM 3379 N N . ALA B 1 158 ? 3.535 -9.5 -20.219 1 97.06 158 ALA B N 1
ATOM 3380 C CA . ALA B 1 158 ? 4.934 -9.742 -19.875 1 97.06 158 ALA B CA 1
ATOM 3381 C C . ALA B 1 158 ? 5.113 -11.109 -19.219 1 97.06 158 ALA B C 1
ATOM 3383 O O . ALA B 1 158 ? 4.188 -11.633 -18.594 1 97.06 158 ALA B O 1
ATOM 3384 N N . SER B 1 159 ? 6.234 -11.727 -19.438 1 98.12 159 SER B N 1
ATOM 3385 C CA . SER B 1 159 ? 6.672 -12.93 -18.75 1 98.12 159 SER B CA 1
ATOM 3386 C C . SER B 1 159 ? 8.078 -12.766 -18.172 1 98.12 159 SER B C 1
ATOM 3388 O O . SER B 1 159 ? 9.008 -12.398 -18.906 1 98.12 159 SER B O 1
ATOM 3390 N N . LEU B 1 160 ? 8.203 -12.961 -16.891 1 98.25 160 LEU B N 1
ATOM 3391 C CA . LEU B 1 160 ? 9.469 -12.766 -16.203 1 98.25 160 LEU B CA 1
ATOM 3392 C C . LEU B 1 160 ? 10.031 -14.094 -15.711 1 98.25 160 LEU B C 1
ATOM 3394 O O . LEU B 1 160 ? 9.297 -14.93 -15.188 1 98.25 160 LEU B O 1
ATOM 3398 N N . TYR B 1 161 ? 11.305 -14.273 -15.945 1 98.56 161 TYR B N 1
ATOM 3399 C CA . TYR B 1 161 ? 11.992 -15.492 -15.539 1 98.56 161 TYR B CA 1
ATOM 3400 C C . TYR B 1 161 ? 12.727 -15.289 -14.219 1 98.56 161 TYR B C 1
ATOM 3402 O O . TYR B 1 161 ? 13.531 -14.367 -14.078 1 98.56 161 TYR B O 1
ATOM 3410 N N . PHE B 1 162 ? 12.516 -16.219 -13.211 1 98.56 162 PHE B N 1
ATOM 3411 C CA . PHE B 1 162 ? 13.062 -15.992 -11.883 1 98.56 162 PHE B CA 1
ATOM 3412 C C . PHE B 1 162 ? 14.062 -17.078 -11.508 1 98.56 162 PHE B C 1
ATOM 3414 O O . PHE B 1 162 ? 14.695 -17.016 -10.453 1 98.56 162 PHE B O 1
ATOM 3421 N N . GLY B 1 163 ? 14.211 -18.094 -12.391 1 98.06 163 GLY B N 1
ATOM 3422 C CA . GLY B 1 163 ? 15.219 -19.109 -12.094 1 98.06 163 GLY B CA 1
ATOM 3423 C C . GLY B 1 163 ? 14.648 -20.5 -11.992 1 98.06 163 GLY B C 1
ATOM 3424 O O . GLY B 1 163 ? 13.836 -20.906 -12.82 1 98.06 163 GLY B O 1
ATOM 3425 N N . GLU B 1 164 ? 15.07 -21.297 -11.062 1 98.31 164 GLU B N 1
ATOM 3426 C CA . GLU B 1 164 ? 14.75 -22.719 -10.93 1 98.31 164 GLU B CA 1
ATOM 3427 C C . GLU B 1 164 ? 13.297 -22.922 -10.516 1 98.31 164 GLU B C 1
ATOM 3429 O O . GLU B 1 164 ? 12.594 -21.953 -10.195 1 98.31 164 GLU B O 1
ATOM 3434 N N . ASN B 1 165 ? 12.898 -24.156 -10.516 1 98.75 165 ASN B N 1
ATOM 3435 C CA . ASN B 1 165 ? 11.539 -24.484 -10.094 1 98.75 165 ASN B CA 1
ATOM 3436 C C . ASN B 1 165 ? 11.242 -23.938 -8.695 1 98.75 165 ASN B C 1
ATOM 3438 O O . ASN B 1 165 ? 12.086 -24 -7.805 1 98.75 165 ASN B O 1
ATOM 3442 N N . GLY B 1 166 ? 10.094 -23.422 -8.523 1 98.81 166 GLY B N 1
ATOM 3443 C CA . GLY B 1 166 ? 9.68 -22.812 -7.273 1 98.81 166 GLY B CA 1
ATOM 3444 C C . GLY B 1 166 ? 9.828 -21.297 -7.273 1 98.81 166 GLY B C 1
ATOM 3445 O O . GLY B 1 166 ? 9.133 -20.609 -6.523 1 98.81 166 GLY B O 1
ATOM 3446 N N . SER B 1 167 ? 10.648 -20.781 -8.125 1 98.81 167 SER B N 1
ATOM 3447 C CA . SER B 1 167 ? 10.961 -19.344 -8.102 1 98.81 167 SER B CA 1
ATOM 3448 C C . SER B 1 167 ? 9.805 -18.516 -8.641 1 98.81 167 SER B C 1
ATOM 3450 O O . SER B 1 167 ? 9.609 -17.375 -8.227 1 98.81 167 SER B O 1
ATOM 3452 N N . GLY B 1 168 ? 9.039 -19.047 -9.586 1 98.88 168 GLY B N 1
ATOM 3453 C CA . GLY B 1 168 ? 7.828 -18.359 -9.992 1 98.88 168 GLY B CA 1
ATOM 3454 C C . GLY B 1 168 ? 6.84 -18.172 -8.859 1 98.88 168 GLY B C 1
ATOM 3455 O O . GLY B 1 168 ? 6.266 -17.094 -8.695 1 98.88 168 GLY B O 1
ATOM 3456 N N . GLU B 1 169 ? 6.676 -19.234 -8.117 1 98.88 169 GLU B N 1
ATOM 3457 C CA . GLU B 1 169 ? 5.773 -19.172 -6.969 1 98.88 169 GLU B CA 1
ATOM 3458 C C . GLU B 1 169 ? 6.305 -18.219 -5.898 1 98.88 169 GLU B C 1
ATOM 3460 O O . GLU B 1 169 ? 5.527 -17.516 -5.258 1 98.88 169 GLU B O 1
ATOM 3465 N N . LYS B 1 170 ? 7.617 -18.281 -5.672 1 98.88 170 LYS B N 1
ATOM 3466 C CA . LYS B 1 170 ? 8.219 -17.344 -4.734 1 98.88 170 LYS B CA 1
ATOM 3467 C C . LYS B 1 170 ? 7.906 -15.898 -5.125 1 98.88 170 LYS B C 1
ATOM 3469 O O . LYS B 1 170 ? 7.492 -15.102 -4.285 1 98.88 170 LYS B O 1
ATOM 3474 N N . ALA B 1 171 ? 8.062 -15.594 -6.395 1 98.88 171 ALA B N 1
ATOM 3475 C CA . ALA B 1 171 ? 7.766 -14.25 -6.895 1 98.88 171 ALA B CA 1
ATOM 3476 C C . ALA B 1 171 ? 6.293 -13.906 -6.695 1 98.88 171 ALA B C 1
ATOM 3478 O O . ALA B 1 171 ? 5.961 -12.781 -6.301 1 98.88 171 ALA B O 1
ATOM 3479 N N . LYS B 1 172 ? 5.41 -14.82 -6.965 1 98.88 172 LYS B N 1
ATOM 3480 C CA . LYS B 1 172 ? 3.975 -14.617 -6.793 1 98.88 172 LYS B CA 1
ATOM 3481 C C . LYS B 1 172 ? 3.637 -14.297 -5.34 1 98.88 172 LYS B C 1
ATOM 3483 O O . LYS B 1 172 ? 2.82 -13.414 -5.066 1 98.88 172 LYS B O 1
ATOM 3488 N N . LEU B 1 173 ? 4.23 -15.023 -4.438 1 98.88 173 LEU B N 1
ATOM 3489 C CA . LEU B 1 173 ? 3.963 -14.797 -3.02 1 98.88 173 LEU B CA 1
ATOM 3490 C C . LEU B 1 173 ? 4.422 -13.406 -2.594 1 98.88 173 LEU B C 1
ATOM 3492 O O . LEU B 1 173 ? 3.799 -12.781 -1.732 1 98.88 173 LEU B O 1
ATOM 3496 N N . VAL B 1 174 ? 5.535 -12.93 -3.143 1 98.88 174 VAL B N 1
ATOM 3497 C CA . VAL B 1 174 ? 6.02 -11.578 -2.865 1 98.88 174 VAL B CA 1
ATOM 3498 C C . VAL B 1 174 ? 4.965 -10.555 -3.283 1 98.88 174 VAL B C 1
ATOM 3500 O O . VAL B 1 174 ? 4.629 -9.648 -2.516 1 98.88 174 VAL B O 1
ATOM 3503 N N . ILE B 1 175 ? 4.375 -10.703 -4.449 1 98.69 175 ILE B N 1
ATOM 3504 C CA . ILE B 1 175 ? 3.371 -9.773 -4.965 1 98.69 175 ILE B CA 1
ATOM 3505 C C . ILE B 1 175 ? 2.102 -9.867 -4.121 1 98.69 175 ILE B C 1
ATOM 3507 O O . ILE B 1 175 ? 1.484 -8.852 -3.799 1 98.69 175 ILE B O 1
ATOM 3511 N N . ASN B 1 176 ? 1.713 -11.047 -3.812 1 98.62 176 ASN B N 1
ATOM 3512 C CA . ASN B 1 176 ? 0.453 -11.227 -3.098 1 98.62 176 ASN B CA 1
ATOM 3513 C C . ASN B 1 176 ? 0.56 -10.75 -1.65 1 98.62 176 ASN B C 1
ATOM 3515 O O . ASN B 1 176 ? -0.423 -10.289 -1.071 1 98.62 176 ASN B O 1
ATOM 3519 N N . LEU B 1 177 ? 1.777 -10.922 -1.053 1 98.88 177 LEU B N 1
ATOM 3520 C CA . LEU B 1 177 ? 1.999 -10.273 0.236 1 98.88 177 LEU B CA 1
ATOM 3521 C C . LEU B 1 177 ? 1.706 -8.781 0.152 1 98.88 177 LEU B C 1
ATOM 3523 O O . LEU B 1 177 ? 0.938 -8.25 0.958 1 98.88 177 LEU B O 1
ATOM 3527 N N . LEU B 1 178 ? 2.268 -8.133 -0.844 1 98.88 178 LEU B N 1
ATOM 3528 C CA . LEU B 1 178 ? 2.086 -6.699 -1.012 1 98.88 178 LEU B CA 1
ATOM 3529 C C . LEU B 1 178 ? 0.623 -6.363 -1.285 1 98.88 178 LEU B C 1
ATOM 3531 O O . LEU B 1 178 ? 0.109 -5.355 -0.794 1 98.88 178 LEU B O 1
ATOM 3535 N N . LEU B 1 179 ? -0.048 -7.207 -2.049 1 98.75 179 LEU B N 1
ATOM 3536 C CA . LEU B 1 179 ? -1.462 -7.031 -2.363 1 98.75 179 LEU B CA 1
ATOM 3537 C C . LEU B 1 179 ? -2.307 -7.059 -1.095 1 98.75 179 LEU B C 1
ATOM 3539 O O . LEU B 1 179 ? -3.127 -6.164 -0.872 1 98.75 179 LEU B O 1
ATOM 3543 N N . GLY B 1 180 ? -2.111 -8.086 -0.316 1 98.81 180 GLY B N 1
ATOM 3544 C CA . GLY B 1 180 ? -2.85 -8.188 0.933 1 98.81 180 GLY B CA 1
ATOM 3545 C C . GLY B 1 180 ? -2.582 -7.039 1.884 1 98.81 180 GLY B C 1
ATOM 3546 O O . GLY B 1 180 ? -3.504 -6.523 2.518 1 98.81 180 GLY B O 1
ATOM 3547 N N . MET B 1 181 ? -1.3 -6.648 1.969 1 98.94 181 MET B N 1
ATOM 3548 C CA . MET B 1 181 ? -0.913 -5.547 2.844 1 98.94 181 MET B CA 1
ATOM 3549 C C . MET B 1 181 ? -1.486 -4.227 2.34 1 98.94 181 MET B C 1
ATOM 3551 O O . MET B 1 181 ? -1.831 -3.35 3.135 1 98.94 181 MET B O 1
ATOM 3555 N N . THR B 1 182 ? -1.519 -4.051 1.041 1 98.88 182 THR B N 1
ATOM 3556 C CA . THR B 1 182 ? -2.133 -2.854 0.474 1 98.88 182 THR B CA 1
ATOM 3557 C C . THR B 1 182 ? -3.6 -2.756 0.879 1 98.88 182 THR B C 1
ATOM 3559 O O . THR B 1 182 ? -4.047 -1.713 1.361 1 98.88 182 THR B O 1
ATOM 3562 N N . MET B 1 183 ? -4.348 -3.822 0.761 1 98.88 183 MET B N 1
ATOM 3563 C CA . MET B 1 183 ? -5.758 -3.816 1.136 1 98.88 183 MET B CA 1
ATOM 3564 C C . MET B 1 183 ? -5.922 -3.572 2.633 1 98.88 183 MET B C 1
ATOM 3566 O O . MET B 1 183 ? -6.832 -2.854 3.053 1 98.88 183 MET B O 1
ATOM 3570 N N . GLN B 1 184 ? -5.059 -4.242 3.395 1 98.94 184 GLN B N 1
ATOM 3571 C CA . GLN B 1 184 ? -5.078 -4.039 4.84 1 98.94 184 GLN B CA 1
ATOM 3572 C C . GLN B 1 184 ? -4.852 -2.57 5.191 1 98.94 184 GLN B C 1
ATOM 3574 O O . GLN B 1 184 ? -5.566 -2.012 6.027 1 98.94 184 GLN B O 1
ATOM 3579 N N . GLY B 1 185 ? -3.805 -1.946 4.598 1 98.94 185 GLY B N 1
ATOM 3580 C CA . GLY B 1 185 ? -3.514 -0.542 4.84 1 98.94 185 GLY B CA 1
ATOM 3581 C C . GLY B 1 185 ? -4.664 0.377 4.477 1 98.94 185 GLY B C 1
ATOM 3582 O O . GLY B 1 185 ? -5.016 1.275 5.242 1 98.94 185 GLY B O 1
ATOM 3583 N N . ILE B 1 186 ? -5.266 0.154 3.314 1 98.88 186 ILE B N 1
ATOM 3584 C CA . ILE B 1 186 ? -6.434 0.913 2.881 1 98.88 186 ILE B CA 1
ATOM 3585 C C . ILE B 1 186 ? -7.555 0.767 3.908 1 98.88 186 ILE B C 1
ATOM 3587 O O . ILE B 1 186 ? -8.156 1.759 4.324 1 98.88 186 ILE B O 1
ATOM 3591 N N . SER B 1 187 ? -7.805 -0.432 4.312 1 98.94 187 SER B N 1
ATOM 3592 C CA . SER B 1 187 ? -8.906 -0.723 5.223 1 98.94 187 SER B CA 1
ATOM 3593 C C . SER B 1 187 ? -8.703 -0.04 6.574 1 98.94 187 SER B C 1
ATOM 3595 O O . SER B 1 187 ? -9.625 0.593 7.098 1 98.94 187 SER B O 1
ATOM 3597 N N . GLU B 1 188 ? -7.508 -0.183 7.133 1 98.94 188 GLU B N 1
ATOM 3598 C CA . GLU B 1 188 ? -7.25 0.441 8.43 1 98.94 188 GLU B CA 1
ATOM 3599 C C . GLU B 1 188 ? -7.332 1.962 8.336 1 98.94 188 GLU B C 1
ATOM 3601 O O . GLU B 1 188 ? -7.797 2.623 9.266 1 98.94 188 GLU B O 1
ATOM 3606 N N . SER B 1 189 ? -6.855 2.525 7.25 1 98.88 189 SER B N 1
ATOM 3607 C CA . SER B 1 189 ? -6.977 3.965 7.043 1 98.88 189 SER B CA 1
ATOM 3608 C C . SER B 1 189 ? -8.438 4.398 7.023 1 98.88 189 SER B C 1
ATOM 3610 O O . SER B 1 189 ? -8.805 5.402 7.641 1 98.88 189 SER B O 1
ATOM 3612 N N . LEU B 1 190 ? -9.273 3.637 6.348 1 98.81 190 LEU B N 1
ATOM 3613 C CA . LEU B 1 190 ? -10.688 3.982 6.227 1 98.81 190 LEU B CA 1
ATOM 3614 C C . LEU B 1 190 ? -11.406 3.789 7.559 1 98.81 190 LEU B C 1
ATOM 3616 O O . LEU B 1 190 ? -12.336 4.535 7.879 1 98.81 190 LEU B O 1
ATOM 3620 N N . VAL B 1 191 ? -11.016 2.758 8.305 1 98.88 191 VAL B N 1
ATOM 3621 C CA . VAL B 1 191 ? -11.594 2.566 9.633 1 98.88 191 VAL B CA 1
ATOM 3622 C C . VAL B 1 191 ? -11.297 3.781 10.508 1 98.88 191 VAL B C 1
ATOM 3624 O O . VAL B 1 191 ? -12.18 4.293 11.195 1 98.88 191 VAL B O 1
ATOM 3627 N N . LEU B 1 192 ? -10.055 4.234 10.469 1 98.88 192 LEU B N 1
ATOM 3628 C CA . LEU B 1 192 ? -9.68 5.422 11.227 1 98.88 192 LEU B CA 1
ATOM 3629 C C . LEU B 1 192 ? -10.523 6.621 10.805 1 98.88 192 LEU B C 1
ATOM 3631 O O . LEU B 1 192 ? -11.008 7.375 11.648 1 98.88 192 LEU B O 1
ATOM 3635 N N . ALA B 1 193 ? -10.672 6.793 9.492 1 98.81 193 ALA B N 1
ATOM 3636 C CA . ALA B 1 193 ? -11.461 7.898 8.953 1 98.81 193 ALA B CA 1
ATOM 3637 C C . ALA B 1 193 ? -12.906 7.832 9.445 1 98.81 193 ALA B C 1
ATOM 3639 O O . ALA B 1 193 ? -13.484 8.852 9.82 1 98.81 193 ALA B O 1
ATOM 3640 N N . GLU B 1 194 ? -13.492 6.605 9.422 1 98.56 194 GLU B N 1
ATOM 3641 C CA . GLU B 1 194 ? -14.859 6.402 9.906 1 98.56 194 GLU B CA 1
ATOM 3642 C C . GLU B 1 194 ? -14.984 6.805 11.367 1 98.56 194 GLU B C 1
ATOM 3644 O O . GLU B 1 194 ? -15.938 7.492 11.75 1 98.56 194 GLU B O 1
ATOM 3649 N N . LYS B 1 195 ? -14.07 6.371 12.125 1 98.69 195 LYS B N 1
ATOM 3650 C CA . LYS B 1 195 ? -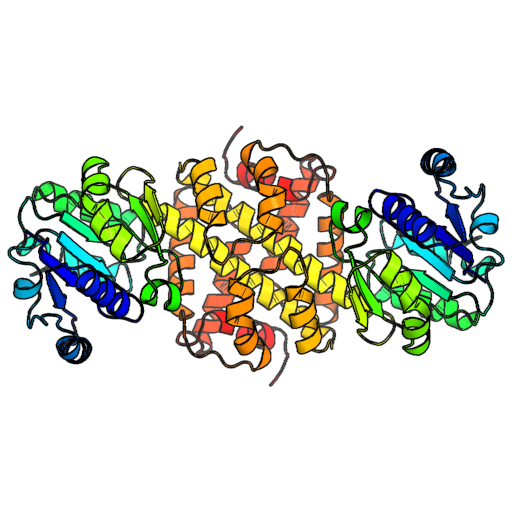14.102 6.641 13.562 1 98.69 195 LYS B CA 1
ATOM 3651 C C . LYS B 1 195 ? -13.875 8.125 13.844 1 98.69 195 LYS B C 1
ATOM 3653 O O . LYS B 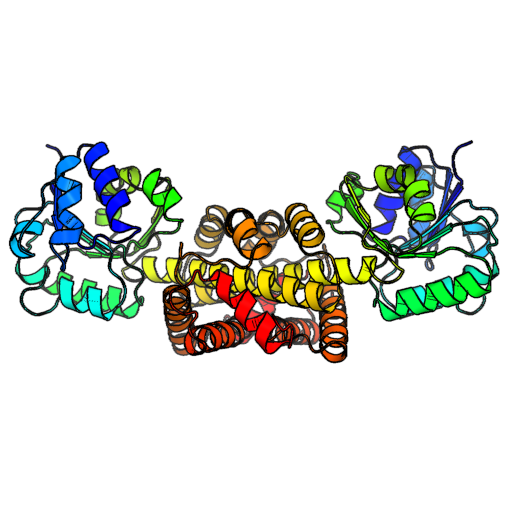1 195 ? -14.328 8.641 14.867 1 98.69 195 LYS B O 1
ATOM 3658 N N . PHE B 1 196 ? -13.227 8.828 12.945 1 98.62 196 PHE B N 1
ATOM 3659 C CA . PHE B 1 196 ? -13.031 10.273 13.031 1 98.62 196 PHE B CA 1
ATOM 3660 C C . PHE B 1 196 ? -14.297 11.016 12.625 1 98.62 196 PHE B C 1
ATOM 3662 O O . PHE B 1 196 ? -14.398 12.227 12.828 1 98.62 196 PHE B O 1
ATOM 3669 N N . GLY B 1 197 ? -15.227 10.312 11.992 1 97.81 197 GLY B N 1
ATOM 3670 C CA . GLY B 1 197 ? -16.453 10.945 11.508 1 97.81 197 GLY B CA 1
ATOM 3671 C C . GLY B 1 197 ? -16.266 11.656 10.18 1 97.81 197 GLY B C 1
ATOM 3672 O O . GLY B 1 197 ? -17.062 12.539 9.836 1 97.81 197 GLY B O 1
ATOM 3673 N N . LEU B 1 198 ? -15.273 11.344 9.477 1 98.25 198 LEU B N 1
ATOM 3674 C CA . LEU B 1 198 ? -15.055 11.953 8.164 1 98.25 198 LEU B CA 1
ATOM 3675 C C . LEU B 1 198 ? -15.961 11.328 7.113 1 98.25 198 LEU B C 1
ATOM 3677 O O . LEU B 1 198 ? -16.281 10.141 7.191 1 98.25 198 LEU B O 1
ATOM 3681 N N . ASP B 1 199 ? -16.344 12.117 6.121 1 97.31 199 ASP B N 1
ATOM 3682 C CA . ASP B 1 199 ? -17.141 11.602 5.016 1 97.31 199 ASP B CA 1
ATOM 3683 C C . ASP B 1 199 ? -16.344 10.609 4.176 1 97.31 199 ASP B C 1
ATOM 3685 O O . ASP B 1 199 ? -15.273 10.945 3.66 1 97.31 199 ASP B O 1
ATOM 3689 N N . ARG B 1 200 ? -16.906 9.438 4.023 1 96.81 200 ARG B N 1
ATOM 3690 C CA . ARG B 1 200 ? -16.172 8.359 3.367 1 96.81 200 ARG B CA 1
ATOM 3691 C C . ARG B 1 200 ? -15.852 8.719 1.92 1 96.81 200 ARG B C 1
ATOM 3693 O O . ARG B 1 200 ? -14.75 8.438 1.437 1 96.81 200 ARG B O 1
ATOM 3700 N N . ASN B 1 201 ? -16.766 9.281 1.229 1 97.06 201 ASN B N 1
ATOM 3701 C CA . ASN B 1 201 ? -16.562 9.602 -0.178 1 97.06 201 ASN B CA 1
ATOM 3702 C C . ASN B 1 201 ? -15.461 10.648 -0.352 1 97.06 201 ASN B C 1
ATOM 3704 O O . ASN B 1 201 ? -14.672 10.578 -1.293 1 97.06 201 ASN B O 1
ATOM 3708 N N . ILE B 1 202 ? -15.383 11.648 0.509 1 97.12 202 ILE B N 1
ATOM 3709 C CA . ILE B 1 202 ? -14.336 12.664 0.458 1 97.12 202 ILE B CA 1
ATOM 3710 C C . ILE B 1 202 ? -12.977 12.023 0.738 1 97.12 202 ILE B C 1
ATOM 3712 O O . ILE B 1 202 ? -11.977 12.367 0.102 1 97.12 202 ILE B O 1
ATOM 3716 N N . VAL B 1 203 ? -13.008 11.078 1.676 1 98.5 203 VAL B N 1
ATOM 3717 C CA . VAL B 1 203 ? -11.773 10.398 2.033 1 98.5 203 VAL B CA 1
ATOM 3718 C C . VAL B 1 203 ? -11.281 9.562 0.851 1 98.5 203 VAL B C 1
ATOM 3720 O O . VAL B 1 203 ? -10.086 9.562 0.538 1 98.5 203 VAL B O 1
ATOM 3723 N N . LEU B 1 204 ? -12.195 8.812 0.206 1 98.25 204 LEU B N 1
ATOM 3724 C CA . LEU B 1 204 ? -11.828 8.023 -0.964 1 98.25 204 LEU B CA 1
ATOM 3725 C C . LEU B 1 204 ? -11.281 8.906 -2.074 1 98.25 204 LEU B C 1
ATOM 3727 O O . LEU B 1 204 ? -10.297 8.555 -2.729 1 98.25 204 LEU B O 1
ATOM 3731 N N . ASP B 1 205 ? -11.859 10.07 -2.271 1 96.44 205 ASP B N 1
ATOM 3732 C CA . ASP B 1 205 ? -11.375 11.039 -3.25 1 96.44 205 ASP B CA 1
ATOM 3733 C C . ASP B 1 205 ? -9.977 11.547 -2.883 1 96.44 205 ASP B C 1
ATOM 3735 O O . ASP B 1 205 ? -9.117 11.68 -3.75 1 96.44 205 ASP B O 1
ATOM 3739 N N . MET B 1 206 ? -9.844 11.844 -1.665 1 97.5 206 MET B N 1
ATOM 3740 C CA . MET B 1 206 ? -8.555 12.312 -1.153 1 97.5 206 MET B CA 1
ATOM 3741 C C . MET B 1 206 ? -7.457 11.289 -1.434 1 97.5 206 MET B C 1
ATOM 3743 O O . MET B 1 206 ? -6.406 11.641 -1.973 1 97.5 206 MET B O 1
ATOM 3747 N N . ILE B 1 207 ? -7.695 10 -1.104 1 97.81 207 ILE B N 1
ATOM 3748 C CA . ILE B 1 207 ? -6.699 8.953 -1.286 1 97.81 207 ILE B CA 1
ATOM 3749 C C . ILE B 1 207 ? -6.32 8.852 -2.762 1 97.81 207 ILE B C 1
ATOM 3751 O O . ILE B 1 207 ? -5.145 8.703 -3.1 1 97.81 207 ILE B O 1
ATOM 3755 N N . GLN B 1 208 ? -7.285 8.984 -3.6 1 95.31 208 GLN B N 1
ATOM 3756 C CA . GLN B 1 208 ? -7.066 8.867 -5.035 1 95.31 208 GLN B CA 1
ATOM 3757 C C . GLN B 1 208 ? -6.102 9.938 -5.535 1 95.31 208 GLN B C 1
ATOM 3759 O O . GLN B 1 208 ? -5.445 9.758 -6.566 1 95.31 208 GLN B O 1
ATOM 3764 N N . GLN B 1 209 ? -5.906 11.008 -4.793 1 93.38 209 GLN B N 1
ATOM 3765 C CA . GLN B 1 209 ? -5.098 12.141 -5.23 1 93.38 209 GLN B CA 1
ATOM 3766 C C . GLN B 1 209 ? -3.691 12.07 -4.645 1 93.38 209 GLN B C 1
ATOM 3768 O O . GLN B 1 209 ? -2.855 12.938 -4.918 1 93.38 209 GLN B O 1
ATOM 3773 N N . THR B 1 210 ? -3.4 11.109 -3.93 1 95.06 210 THR B N 1
ATOM 3774 C CA . THR B 1 210 ? -2.127 11.055 -3.221 1 95.06 210 THR B CA 1
ATOM 3775 C C . THR B 1 210 ? -1.163 10.094 -3.92 1 95.06 210 THR B C 1
ATOM 3777 O O . THR B 1 210 ? -1.554 9.375 -4.844 1 95.06 210 THR B O 1
ATOM 3780 N N . THR B 1 211 ? 0.047 10.055 -3.492 1 94.81 211 THR B N 1
ATOM 3781 C CA . THR B 1 211 ? 1.09 9.242 -4.105 1 94.81 211 THR B CA 1
ATOM 3782 C C . THR B 1 211 ? 0.953 7.781 -3.689 1 94.81 211 THR B C 1
ATOM 3784 O O . THR B 1 211 ? 1.586 6.902 -4.273 1 94.81 211 THR B O 1
ATOM 3787 N N . VAL B 1 212 ? 0.084 7.484 -2.725 1 96.62 212 VAL B N 1
ATOM 3788 C CA . VAL B 1 212 ? -0.07 6.102 -2.285 1 96.62 212 VAL B CA 1
ATOM 3789 C C . VAL B 1 212 ? -1.272 5.469 -2.982 1 96.62 212 VAL B C 1
ATOM 3791 O O . VAL B 1 212 ? -1.648 4.336 -2.678 1 96.62 212 VAL B O 1
ATOM 3794 N N . ALA B 1 213 ? -1.933 6.223 -3.852 1 96.06 213 ALA B N 1
ATOM 3795 C CA . ALA B 1 213 ? -3.006 5.641 -4.652 1 96.06 213 ALA B CA 1
ATOM 3796 C C . ALA B 1 213 ? -2.467 4.566 -5.59 1 96.06 213 ALA B C 1
ATOM 3798 O O . ALA B 1 213 ? -1.385 4.719 -6.164 1 96.06 213 ALA B O 1
ATOM 3799 N N . THR B 1 214 ? -3.156 3.465 -5.684 1 97.06 214 THR B N 1
ATOM 3800 C CA . THR B 1 214 ? -2.82 2.371 -6.586 1 97.06 214 THR B CA 1
ATOM 3801 C C . THR B 1 214 ? -3.963 2.107 -7.566 1 97.06 214 THR B C 1
ATOM 3803 O O . THR B 1 214 ? -5.117 2.436 -7.281 1 97.06 214 THR B O 1
ATOM 3806 N N . PRO B 1 215 ? -3.65 1.552 -8.789 1 95.25 215 PRO B N 1
ATOM 3807 C CA . PRO B 1 215 ? -4.75 1.046 -9.609 1 95.25 215 PRO B CA 1
ATOM 3808 C C . PRO B 1 215 ? -5.664 0.084 -8.852 1 95.25 215 PRO B C 1
ATOM 3810 O O . PRO B 1 215 ? -6.883 0.108 -9.039 1 95.25 215 PRO B O 1
ATOM 3813 N N . PHE B 1 216 ? -5.055 -0.688 -8.031 1 97.12 216 PHE B N 1
ATOM 3814 C CA . PHE B 1 216 ? -5.797 -1.617 -7.188 1 97.12 216 PHE B CA 1
ATOM 3815 C C . PHE B 1 216 ? -6.836 -0.878 -6.355 1 97.12 216 PHE B C 1
ATOM 3817 O O . PHE B 1 216 ? -7.984 -1.316 -6.258 1 97.12 216 PHE B O 1
ATOM 3824 N N . PHE B 1 217 ? -6.488 0.246 -5.719 1 97.94 217 PHE B N 1
ATOM 3825 C CA . PHE B 1 217 ? -7.426 1.079 -4.973 1 97.94 217 PHE B CA 1
ATOM 3826 C C . PHE B 1 217 ? -8.586 1.517 -5.863 1 97.94 217 PHE B C 1
ATOM 3828 O O . PHE B 1 217 ? -9.742 1.488 -5.445 1 97.94 217 PHE B O 1
ATOM 3835 N N . GLY B 1 218 ? -8.25 1.938 -7.086 1 96.12 218 GLY B N 1
ATOM 3836 C CA . GLY B 1 218 ? -9.281 2.326 -8.039 1 96.12 218 GLY B CA 1
ATOM 3837 C C . GLY B 1 218 ? -10.305 1.234 -8.289 1 96.12 218 GLY B C 1
ATOM 3838 O O . GLY B 1 218 ? -11.508 1.503 -8.359 1 96.12 218 GLY B O 1
ATOM 3839 N N . PHE B 1 219 ? -9.883 0.007 -8.344 1 94.81 219 PHE B N 1
ATOM 3840 C CA . PHE B 1 219 ? -10.75 -1.136 -8.617 1 94.81 219 PHE B CA 1
ATOM 3841 C C . PHE B 1 219 ? -11.656 -1.426 -7.426 1 94.81 219 PHE B C 1
ATOM 3843 O O . PHE B 1 219 ? -12.758 -1.954 -7.59 1 94.81 219 PHE B O 1
ATOM 3850 N N . LYS B 1 220 ? -11.164 -1.098 -6.242 1 97.19 220 LYS B N 1
ATOM 3851 C CA . LYS B 1 220 ? -11.891 -1.463 -5.027 1 97.19 220 LYS B CA 1
ATOM 3852 C C . LYS B 1 220 ? -12.727 -0.296 -4.516 1 97.19 220 LYS B C 1
ATOM 3854 O O . LYS B 1 220 ? -13.555 -0.468 -3.621 1 97.19 220 LYS B O 1
ATOM 3859 N N . ARG B 1 221 ? -12.57 0.895 -5.078 1 97.5 221 ARG B N 1
ATOM 3860 C CA . ARG B 1 221 ? -13.133 2.135 -4.551 1 97.5 221 ARG B CA 1
ATOM 3861 C C . ARG B 1 221 ? -14.641 2.014 -4.359 1 97.5 221 ARG B C 1
ATOM 3863 O O . ARG B 1 221 ? -15.164 2.344 -3.295 1 97.5 221 ARG B O 1
ATOM 3870 N N . GLU B 1 222 ? -15.344 1.521 -5.383 1 96.94 222 GLU B N 1
ATOM 3871 C CA . GLU B 1 222 ? -16.797 1.438 -5.316 1 96.94 222 GLU B CA 1
ATOM 3872 C C . GLU B 1 222 ? -17.25 0.408 -4.285 1 96.94 222 GLU B C 1
ATOM 3874 O O . GLU B 1 222 ? -18.25 0.603 -3.605 1 96.94 222 GLU B O 1
ATOM 3879 N N . LEU B 1 223 ? -16.516 -0.727 -4.203 1 97.44 223 LEU B N 1
ATOM 3880 C CA . LEU B 1 223 ? -16.812 -1.734 -3.191 1 97.44 223 LEU B CA 1
ATOM 3881 C C . LEU B 1 223 ? -16.734 -1.14 -1.79 1 97.44 223 LEU B C 1
ATOM 3883 O O . LEU B 1 223 ? -17.609 -1.394 -0.953 1 97.44 223 LEU B O 1
ATOM 3887 N N . LEU B 1 224 ? -15.727 -0.353 -1.574 1 98.25 224 LEU B N 1
ATOM 3888 C CA . LEU B 1 224 ? -15.492 0.272 -0.277 1 98.25 224 LEU B CA 1
ATOM 3889 C C . LEU B 1 224 ? -16.531 1.344 0.007 1 98.25 224 LEU B C 1
ATOM 3891 O O . LEU B 1 224 ? -17.016 1.47 1.138 1 98.25 224 LEU B O 1
ATOM 3895 N N . ALA B 1 225 ? -16.906 2.104 -1.024 1 98.19 225 ALA B N 1
ATOM 3896 C CA . ALA B 1 225 ? -17.891 3.168 -0.871 1 98.19 225 ALA B CA 1
ATOM 3897 C C . ALA B 1 225 ? -19.25 2.6 -0.481 1 98.19 225 ALA B C 1
ATOM 3899 O O . ALA B 1 225 ? -19.953 3.154 0.378 1 98.19 225 ALA B O 1
ATOM 3900 N N . LYS B 1 226 ? -19.656 1.442 -1.069 1 97.44 226 LYS B N 1
ATOM 3901 C CA . LYS B 1 226 ? -21 0.902 -0.93 1 97.44 226 LYS B CA 1
ATOM 3902 C C . LYS B 1 226 ? -21.047 -0.206 0.118 1 97.44 226 LYS B C 1
ATOM 3904 O O . LYS B 1 226 ? -22.125 -0.618 0.55 1 97.44 226 LYS B O 1
ATOM 3909 N N . GLU B 1 227 ? -19.875 -0.71 0.52 1 96.88 227 GLU B N 1
ATOM 3910 C CA . GLU B 1 227 ? -19.75 -1.864 1.405 1 96.88 227 GLU B CA 1
ATOM 3911 C C . GLU B 1 227 ? -20.453 -3.086 0.821 1 96.88 227 GLU B C 1
ATOM 3913 O O . GLU B 1 227 ? -21.234 -3.746 1.506 1 96.88 227 GLU B O 1
ATOM 3918 N N . GLU B 1 228 ? -20.25 -3.297 -0.427 1 97.56 228 GLU B N 1
ATOM 3919 C CA . GLU B 1 228 ? -20.641 -4.48 -1.189 1 97.56 228 GLU B CA 1
ATOM 3920 C C . GLU B 1 228 ? -19.422 -5.172 -1.794 1 97.56 228 GLU B C 1
ATOM 3922 O O . GLU B 1 228 ? -18.594 -4.527 -2.441 1 97.56 228 GLU B O 1
ATOM 3927 N N . TYR B 1 229 ? -19.375 -6.5 -1.538 1 97.38 229 TYR B N 1
ATOM 3928 C CA . TYR B 1 229 ? -18.094 -7.137 -1.814 1 97.38 229 TYR B CA 1
ATOM 3929 C C . TYR B 1 229 ? -18.266 -8.367 -2.695 1 97.38 229 TYR B C 1
ATOM 3931 O O . TYR B 1 229 ? -17.781 -9.453 -2.365 1 97.38 229 TYR B O 1
ATOM 3939 N N . PRO B 1 230 ? -18.969 -8.156 -3.822 1 96.12 230 PRO B N 1
ATOM 3940 C CA . PRO B 1 230 ? -18.922 -9.297 -4.742 1 96.12 230 PRO B CA 1
ATOM 3941 C C . PRO B 1 230 ? -17.5 -9.727 -5.074 1 96.12 230 PRO B C 1
ATOM 3943 O O . PRO B 1 230 ? -16.625 -8.883 -5.281 1 96.12 230 PRO B O 1
ATOM 3946 N N . ALA B 1 231 ? -17.234 -10.992 -5.168 1 93.81 231 ALA B N 1
ATOM 3947 C CA . ALA B 1 231 ? -15.867 -11.523 -5.199 1 93.81 231 ALA B CA 1
ATOM 3948 C C . ALA B 1 231 ? -15.25 -11.359 -6.586 1 93.81 231 ALA B C 1
ATOM 3950 O O . ALA B 1 231 ? -15.742 -11.922 -7.562 1 93.81 231 ALA B O 1
ATOM 3951 N N . ALA B 1 232 ? -14.289 -10.539 -6.656 1 90.94 232 ALA B N 1
ATOM 3952 C CA . ALA B 1 232 ? -13.344 -10.625 -7.766 1 90.94 232 ALA B CA 1
ATOM 3953 C C . ALA B 1 232 ? -12.148 -11.5 -7.395 1 90.94 232 ALA B C 1
ATOM 3955 O O . ALA B 1 232 ? -11.695 -12.32 -8.195 1 90.94 232 ALA B O 1
ATOM 3956 N N . PHE B 1 233 ? -11.672 -11.344 -6.293 1 95 233 PHE B N 1
ATOM 3957 C CA . PHE B 1 233 ? -10.68 -12.172 -5.613 1 95 233 PHE B CA 1
ATOM 3958 C C . PHE B 1 233 ? -11.125 -12.477 -4.188 1 95 233 PHE B C 1
ATOM 3960 O O . PHE B 1 233 ? -11.016 -11.633 -3.301 1 95 233 PHE B O 1
ATOM 3967 N N . ALA B 1 234 ? -11.547 -13.672 -3.984 1 97.12 234 ALA B N 1
ATOM 3968 C CA . ALA B 1 234 ? -12.203 -14.039 -2.729 1 97.12 234 ALA B CA 1
ATOM 3969 C C . ALA B 1 234 ? -11.234 -13.938 -1.556 1 97.12 234 ALA B C 1
ATOM 3971 O O . ALA B 1 234 ? -10.055 -14.281 -1.681 1 97.12 234 ALA B O 1
ATOM 3972 N N . LEU B 1 235 ? -11.742 -13.539 -0.411 1 98.62 235 LEU B N 1
ATOM 3973 C CA . LEU B 1 235 ? -10.977 -13.344 0.813 1 98.62 235 LEU B CA 1
ATOM 3974 C C . LEU B 1 235 ? -10.289 -14.641 1.235 1 98.62 235 LEU B C 1
ATOM 3976 O O . LEU B 1 235 ? -9.148 -14.625 1.699 1 98.62 235 LEU B O 1
ATOM 3980 N N . LYS B 1 236 ? -10.898 -15.789 1.023 1 98.12 236 LYS B N 1
ATOM 3981 C CA . LYS B 1 236 ? -10.312 -17.078 1.403 1 98.12 236 LYS B CA 1
ATOM 3982 C C . LYS B 1 236 ? -9.039 -17.344 0.613 1 98.12 236 LYS B C 1
ATOM 3984 O O . LYS B 1 236 ? -8.117 -18 1.114 1 98.12 236 LYS B O 1
ATOM 3989 N N . HIS B 1 237 ? -8.992 -16.891 -0.634 1 97.56 237 HIS B N 1
ATOM 3990 C CA . HIS B 1 237 ? -7.793 -17.062 -1.44 1 97.56 237 HIS B CA 1
ATOM 3991 C C . HIS B 1 237 ? -6.648 -16.203 -0.928 1 97.56 237 HIS B C 1
ATOM 3993 O O . HIS B 1 237 ? -5.492 -16.641 -0.913 1 97.56 237 HIS B O 1
ATOM 3999 N N . MET B 1 238 ? -6.965 -14.961 -0.517 1 98.44 238 MET B N 1
ATOM 4000 C CA . MET B 1 238 ? -5.934 -14.109 0.072 1 98.44 238 MET B CA 1
ATOM 4001 C C . MET B 1 238 ? -5.441 -14.688 1.395 1 98.44 238 MET B C 1
ATOM 4003 O O . MET B 1 238 ? -4.25 -14.625 1.696 1 98.44 238 MET B O 1
ATOM 4007 N N . LEU B 1 239 ? -6.395 -15.219 2.148 1 98.75 239 LEU B N 1
ATOM 4008 C CA . LEU B 1 239 ? -6.031 -15.875 3.402 1 98.75 239 LEU B CA 1
ATOM 4009 C C . LEU B 1 239 ? -5.094 -17.047 3.15 1 98.75 239 LEU B C 1
ATOM 4011 O O . LEU B 1 239 ? -4.094 -17.219 3.854 1 98.75 239 LEU B O 1
ATOM 4015 N N . LYS B 1 240 ? -5.375 -17.828 2.16 1 98.31 240 LYS B N 1
ATOM 4016 C CA . LYS B 1 240 ? -4.5 -18.922 1.759 1 98.31 240 LYS B CA 1
ATOM 4017 C C . LYS B 1 240 ? -3.115 -18.406 1.373 1 98.31 240 LYS B C 1
ATOM 4019 O O . LYS B 1 240 ? -2.1 -18.969 1.792 1 98.31 240 LYS B O 1
ATOM 4024 N N . ASP B 1 241 ? -3.07 -17.359 0.574 1 98.56 241 ASP B N 1
ATOM 4025 C CA . ASP B 1 241 ? -1.801 -16.812 0.105 1 98.56 241 ASP B CA 1
ATOM 4026 C C . ASP B 1 241 ? -0.977 -16.266 1.268 1 98.56 241 ASP B C 1
ATOM 4028 O O . ASP B 1 241 ? 0.242 -16.453 1.312 1 98.56 241 ASP B O 1
ATOM 4032 N N . PHE B 1 242 ? -1.654 -15.539 2.211 1 98.81 242 PHE B N 1
ATOM 4033 C CA . PHE B 1 242 ? -0.958 -15.102 3.414 1 98.81 242 PHE B CA 1
ATOM 4034 C C . PHE B 1 242 ? -0.416 -16.297 4.191 1 98.81 242 PHE B C 1
ATOM 4036 O O . PHE B 1 242 ? 0.682 -16.234 4.75 1 98.81 242 PHE B O 1
ATOM 4043 N N . GLY B 1 243 ? -1.239 -17.312 4.266 1 98.81 243 GLY B N 1
ATOM 4044 C CA . GLY B 1 243 ? -0.763 -18.531 4.91 1 98.81 243 GLY B CA 1
ATOM 4045 C C . GLY B 1 243 ? 0.502 -19.094 4.281 1 98.81 243 GLY B C 1
ATOM 4046 O O . GLY B 1 243 ? 1.448 -19.438 4.988 1 98.81 243 GLY B O 1
ATOM 4047 N N . LEU B 1 244 ? 0.546 -19.188 2.975 1 98.81 244 LEU B N 1
ATOM 4048 C CA . LEU B 1 244 ? 1.73 -19.625 2.25 1 98.81 244 LEU B CA 1
ATOM 4049 C C . LEU B 1 244 ? 2.922 -18.719 2.541 1 98.81 244 LEU B C 1
ATOM 4051 O O . LEU B 1 244 ? 4.035 -19.203 2.76 1 98.81 244 LEU B O 1
ATOM 4055 N N . VAL B 1 245 ? 2.701 -17.406 2.547 1 98.88 245 VAL B N 1
ATOM 4056 C CA . VAL B 1 245 ? 3.742 -16.422 2.814 1 98.88 245 VAL B CA 1
ATOM 4057 C C . VAL B 1 245 ? 4.348 -16.672 4.195 1 98.88 245 VAL B C 1
ATOM 4059 O O . VAL B 1 245 ? 5.57 -16.75 4.336 1 98.88 245 VAL B O 1
ATOM 4062 N N . LEU B 1 246 ? 3.5 -16.797 5.184 1 98.81 246 LEU B N 1
ATOM 4063 C CA . LEU B 1 246 ? 3.971 -16.906 6.559 1 98.81 246 LEU B CA 1
ATOM 4064 C C . LEU B 1 246 ? 4.637 -18.25 6.809 1 98.81 246 LEU B C 1
ATOM 4066 O O . LEU B 1 246 ? 5.586 -18.344 7.59 1 98.81 246 LEU B O 1
ATOM 4070 N N . GLU B 1 247 ? 4.148 -19.266 6.156 1 98.69 247 GLU B N 1
ATOM 4071 C CA . GLU B 1 247 ? 4.832 -20.547 6.215 1 98.69 247 GLU B CA 1
ATOM 4072 C C . GLU B 1 247 ? 6.254 -20.438 5.676 1 98.69 247 GLU B C 1
ATOM 4074 O O . GLU B 1 247 ? 7.195 -20.938 6.293 1 98.69 247 GLU B O 1
ATOM 4079 N N . GLN B 1 248 ? 6.406 -19.844 4.52 1 98.75 248 GLN B N 1
ATOM 4080 C CA . GLN B 1 248 ? 7.723 -19.656 3.924 1 98.75 248 GLN B CA 1
ATOM 4081 C C . GLN B 1 248 ? 8.602 -18.75 4.793 1 98.75 248 GLN B C 1
ATOM 4083 O O . GLN B 1 248 ? 9.805 -19 4.93 1 98.75 248 GLN B O 1
ATOM 4088 N N . ALA B 1 249 ? 8 -17.734 5.332 1 98.75 249 ALA B N 1
ATOM 4089 C CA . ALA B 1 249 ? 8.734 -16.828 6.211 1 98.75 249 ALA B CA 1
ATOM 4090 C C . ALA B 1 249 ? 9.289 -17.562 7.426 1 98.75 249 ALA B C 1
ATOM 4092 O O . ALA B 1 249 ? 10.414 -17.297 7.855 1 98.75 249 ALA B O 1
ATOM 4093 N N . HIS B 1 250 ? 8.477 -18.391 7.98 1 98.25 250 HIS B N 1
ATOM 4094 C CA . HIS B 1 250 ? 8.93 -19.203 9.102 1 98.25 250 HIS B CA 1
ATOM 4095 C C . HIS B 1 250 ? 10.125 -20.062 8.703 1 98.25 250 HIS B C 1
ATOM 4097 O O . HIS B 1 250 ? 11.102 -20.156 9.453 1 98.25 250 HIS B O 1
ATOM 4103 N N . LYS B 1 251 ? 10.086 -20.641 7.562 1 98 251 LYS B N 1
ATOM 4104 C CA . LYS B 1 251 ? 11.133 -21.547 7.086 1 98 251 LYS B CA 1
ATOM 4105 C C . LYS B 1 251 ? 12.438 -20.797 6.832 1 98 251 LYS B C 1
ATOM 4107 O O . LYS B 1 251 ? 13.523 -21.297 7.121 1 98 251 LYS B O 1
ATOM 4112 N N . ASN B 1 252 ? 12.32 -19.625 6.289 1 97.94 252 ASN B N 1
ATOM 4113 C CA . ASN B 1 252 ? 13.539 -18.953 5.844 1 97.94 252 ASN B CA 1
ATOM 4114 C C . ASN B 1 252 ? 13.961 -17.859 6.809 1 97.94 252 ASN B C 1
ATOM 4116 O O . ASN B 1 252 ? 14.969 -17.172 6.578 1 97.94 252 ASN B O 1
ATOM 4120 N N . GLY B 1 253 ? 13.148 -17.578 7.867 1 98.25 253 GLY B N 1
ATOM 4121 C CA . GLY B 1 253 ? 13.508 -16.641 8.906 1 98.25 253 GLY B CA 1
ATOM 4122 C C . GLY B 1 253 ? 13.18 -15.203 8.547 1 98.25 253 GLY B C 1
ATOM 4123 O O . GLY B 1 253 ? 13.766 -14.266 9.102 1 98.25 253 GLY B O 1
ATOM 4124 N N . SER B 1 254 ? 12.273 -15.016 7.602 1 98.56 254 SER B N 1
ATOM 4125 C CA . SER B 1 254 ? 11.828 -13.664 7.277 1 98.56 254 SER B CA 1
ATOM 4126 C C . SER B 1 254 ? 11.008 -13.062 8.414 1 98.56 254 SER B C 1
ATOM 4128 O O . SER B 1 254 ? 10.102 -13.719 8.945 1 98.56 254 SER B O 1
ATOM 4130 N N . VAL B 1 255 ? 11.289 -11.844 8.82 1 98.69 255 VAL B N 1
ATOM 4131 C CA . VAL B 1 255 ? 10.539 -11.117 9.836 1 98.69 255 VAL B CA 1
ATOM 4132 C C . VAL B 1 255 ? 9.5 -10.219 9.172 1 98.69 255 VAL B C 1
ATOM 4134 O O . VAL B 1 255 ? 9.852 -9.211 8.547 1 98.69 255 VAL B O 1
ATOM 4137 N N . LEU B 1 256 ? 8.234 -10.594 9.281 1 98.88 256 LEU B N 1
ATOM 4138 C CA . LEU B 1 256 ? 7.121 -9.922 8.625 1 98.88 256 LEU B CA 1
ATOM 4139 C C . LEU B 1 256 ? 6.051 -9.531 9.641 1 98.88 256 LEU B C 1
ATOM 4141 O O . LEU B 1 256 ? 4.926 -10.039 9.586 1 98.88 256 LEU B O 1
ATOM 4145 N N . PRO B 1 257 ? 6.309 -8.586 10.531 1 98.88 257 PRO B N 1
ATOM 4146 C CA . PRO B 1 257 ? 5.406 -8.344 11.656 1 98.88 257 PRO B CA 1
ATOM 4147 C C . PRO B 1 257 ? 4.039 -7.824 11.219 1 98.88 257 PRO B C 1
ATOM 4149 O O . PRO B 1 257 ? 3.012 -8.266 11.742 1 98.88 257 PRO B O 1
ATOM 4152 N N . ALA B 1 258 ? 3.963 -6.879 10.305 1 98.88 258 ALA B N 1
ATOM 4153 C CA . ALA B 1 258 ? 2.676 -6.332 9.883 1 98.88 258 ALA B CA 1
ATOM 4154 C C . ALA B 1 258 ? 1.871 -7.367 9.102 1 98.88 258 ALA B C 1
ATOM 4156 O O . ALA B 1 258 ? 0.644 -7.422 9.211 1 98.88 258 ALA B O 1
ATOM 4157 N N . THR B 1 259 ? 2.576 -8.18 8.242 1 98.94 259 THR B N 1
ATOM 4158 C CA . THR B 1 259 ? 1.908 -9.25 7.5 1 98.94 259 THR B CA 1
ATOM 4159 C C . THR B 1 259 ? 1.268 -10.25 8.453 1 98.94 259 THR B C 1
ATOM 4161 O O . THR B 1 259 ? 0.147 -10.711 8.227 1 98.94 259 THR B O 1
ATOM 4164 N N . SER B 1 260 ? 1.995 -10.578 9.523 1 98.81 260 SER B N 1
ATOM 4165 C CA . SER B 1 260 ? 1.463 -11.5 10.523 1 98.81 260 SER B CA 1
ATOM 4166 C C . SER B 1 260 ? 0.189 -10.945 11.156 1 98.81 260 SER B C 1
ATOM 4168 O O . SER B 1 260 ? -0.774 -11.688 11.367 1 98.81 260 SER B O 1
ATOM 4170 N N . ALA B 1 261 ? 0.183 -9.672 11.469 1 98.88 261 ALA B N 1
ATOM 4171 C CA . ALA B 1 261 ? -1.004 -9.039 12.039 1 98.88 261 ALA B CA 1
ATOM 4172 C C . ALA B 1 261 ? -2.145 -9 11.031 1 98.88 261 ALA B C 1
ATOM 4174 O O . ALA B 1 261 ? -3.303 -9.242 11.383 1 98.88 261 ALA B O 1
ATOM 4175 N N . ALA B 1 262 ? -1.866 -8.688 9.781 1 98.88 262 ALA B N 1
ATOM 4176 C CA . ALA B 1 262 ? -2.879 -8.633 8.734 1 98.88 262 ALA B CA 1
ATOM 4177 C C . ALA B 1 262 ? -3.535 -10 8.539 1 98.88 262 ALA B C 1
ATOM 4179 O O . ALA B 1 262 ? -4.746 -10.086 8.328 1 98.88 262 ALA B O 1
ATOM 4180 N N . TYR B 1 263 ? -2.703 -11.055 8.57 1 98.88 263 TYR B N 1
ATOM 4181 C CA . TYR B 1 263 ? -3.221 -12.414 8.445 1 98.88 263 TYR B CA 1
ATOM 4182 C C . TYR B 1 263 ? -4.367 -12.648 9.422 1 98.88 263 TYR B C 1
ATOM 4184 O O . TYR B 1 263 ? -5.379 -13.25 9.062 1 98.88 263 TYR B O 1
ATOM 4192 N N . GLN B 1 264 ? -4.238 -12.188 10.641 1 98.75 264 GLN B N 1
ATOM 4193 C CA . GLN B 1 264 ? -5.262 -12.391 11.656 1 98.75 264 GLN B CA 1
ATOM 4194 C C . GLN B 1 264 ? -6.547 -11.641 11.312 1 98.75 264 GLN B C 1
ATOM 4196 O O . GLN B 1 264 ? -7.645 -12.109 11.617 1 98.75 264 GLN B O 1
ATOM 4201 N N . SER B 1 265 ? -6.438 -10.461 10.742 1 98.88 265 SER B N 1
ATOM 4202 C CA . SER B 1 265 ? -7.617 -9.727 10.297 1 98.88 265 SER B CA 1
ATOM 4203 C C . SER B 1 265 ? -8.398 -10.523 9.25 1 98.88 265 SER B C 1
ATOM 4205 O O . SER B 1 265 ? -9.625 -10.594 9.305 1 98.88 265 SER B O 1
ATOM 4207 N N . TYR B 1 266 ? -7.691 -11.094 8.289 1 98.88 266 TYR B N 1
ATOM 4208 C CA . TYR B 1 266 ? -8.328 -11.883 7.238 1 98.88 266 TYR B CA 1
ATOM 4209 C C . TYR B 1 266 ? -8.93 -13.164 7.801 1 98.88 266 TYR B C 1
ATOM 4211 O O . TYR B 1 266 ? -10.016 -13.578 7.391 1 98.88 266 TYR B O 1
ATOM 4219 N N . ALA B 1 267 ? -8.18 -13.797 8.695 1 98.88 267 ALA B N 1
ATOM 4220 C CA . ALA B 1 267 ? -8.703 -15 9.344 1 98.88 267 ALA B CA 1
ATOM 4221 C C . ALA B 1 267 ? -9.992 -14.695 10.102 1 98.88 267 ALA B C 1
ATOM 4223 O O . ALA B 1 267 ? -10.953 -15.461 10.023 1 98.88 267 ALA B O 1
ATOM 4224 N N . SER B 1 268 ? -10 -13.609 10.859 1 98.88 268 SER B N 1
ATOM 4225 C CA . SER B 1 268 ? -11.195 -13.195 11.586 1 98.88 268 SER B CA 1
ATOM 4226 C C . SER B 1 268 ? -12.359 -12.945 10.633 1 98.88 268 SER B C 1
ATOM 4228 O O . SER B 1 268 ? -13.484 -13.391 10.891 1 98.88 268 SER B O 1
ATOM 4230 N N . ALA B 1 269 ? -12.094 -12.227 9.539 1 98.81 269 ALA B N 1
ATOM 4231 C CA . ALA B 1 269 ? -13.125 -11.953 8.547 1 98.81 269 ALA B CA 1
ATOM 4232 C C . ALA B 1 269 ? -13.703 -13.25 7.988 1 98.81 269 ALA B C 1
ATOM 4234 O O . ALA B 1 269 ? -14.922 -13.375 7.836 1 98.81 269 ALA B O 1
ATOM 4235 N N . ALA B 1 270 ? -12.805 -14.195 7.66 1 98.75 270 ALA B N 1
ATOM 4236 C CA . ALA B 1 270 ? -13.25 -15.492 7.145 1 98.75 270 ALA B CA 1
ATOM 4237 C C . ALA B 1 270 ? -14.164 -16.188 8.148 1 98.75 270 ALA B C 1
ATOM 4239 O O . ALA B 1 270 ? -15.195 -16.75 7.766 1 98.75 270 ALA B O 1
ATOM 4240 N N . ASN B 1 271 ? -13.789 -16.156 9.406 1 98.31 271 ASN B N 1
ATOM 4241 C CA . ASN B 1 271 ? -14.547 -16.812 10.461 1 98.31 271 ASN B CA 1
ATOM 4242 C C . ASN B 1 271 ? -15.883 -16.141 10.703 1 98.31 271 ASN B C 1
ATOM 4244 O O . ASN B 1 271 ? -16.812 -16.75 11.25 1 98.31 271 ASN B O 1
ATOM 4248 N N . HIS B 1 272 ? -16.031 -14.914 10.32 1 98.25 272 HIS B N 1
ATOM 4249 C CA . HIS B 1 272 ? -17.266 -14.172 10.492 1 98.25 272 HIS B CA 1
ATOM 4250 C C . HIS B 1 272 ? -18.109 -14.203 9.219 1 98.25 272 HIS B C 1
ATOM 4252 O O . HIS B 1 272 ? -18.922 -13.305 8.984 1 98.25 272 HIS B O 1
ATOM 4258 N N . GLY B 1 273 ? -17.797 -15.148 8.336 1 98.19 273 GLY B N 1
ATOM 4259 C CA . GLY B 1 273 ? -18.672 -15.461 7.223 1 98.19 273 GLY B CA 1
ATOM 4260 C C . GLY B 1 273 ? -18.344 -14.68 5.965 1 98.19 273 GLY B C 1
ATOM 4261 O O . GLY B 1 273 ? -19.141 -14.641 5.023 1 98.19 273 GLY B O 1
ATOM 4262 N N . LEU B 1 274 ? -17.156 -14.07 5.891 1 98.56 274 LEU B N 1
ATOM 4263 C CA . LEU B 1 274 ? -16.844 -13.203 4.758 1 98.56 274 LEU B CA 1
ATOM 4264 C C . LEU B 1 274 ? -15.883 -13.898 3.793 1 98.56 274 LEU B C 1
ATOM 4266 O O . LEU B 1 274 ? -15.375 -13.273 2.863 1 98.56 274 LEU B O 1
ATOM 4270 N N . LYS B 1 275 ? -15.602 -15.195 4 1 98.38 275 LYS B N 1
ATOM 4271 C CA . LYS B 1 275 ? -14.523 -15.875 3.289 1 98.38 275 LYS B CA 1
ATOM 4272 C C . LYS B 1 275 ? -14.781 -15.906 1.786 1 98.38 275 LYS B C 1
ATOM 4274 O O . LYS B 1 275 ? -13.844 -15.898 0.988 1 98.38 275 LYS B O 1
ATOM 4279 N N . ASP B 1 276 ? -16.078 -15.922 1.344 1 97.75 276 ASP B N 1
ATOM 4280 C CA . ASP B 1 276 ? -16.406 -16.047 -0.073 1 97.75 276 ASP B CA 1
ATOM 4281 C C . ASP B 1 276 ? -16.625 -14.68 -0.71 1 97.75 276 ASP B C 1
ATOM 4283 O O . ASP B 1 276 ? -16.859 -14.578 -1.917 1 97.75 276 ASP B O 1
ATOM 4287 N N . MET B 1 277 ? -16.562 -13.594 0.061 1 98.19 277 MET B N 1
ATOM 4288 C CA . MET B 1 277 ? -16.625 -12.227 -0.449 1 98.19 277 MET B CA 1
ATOM 4289 C C . MET B 1 277 ? -15.266 -11.773 -0.961 1 98.19 277 MET B C 1
ATOM 4291 O O . MET B 1 277 ? -14.266 -12.477 -0.804 1 98.19 277 MET B O 1
ATOM 4295 N N . ASP B 1 278 ? -15.273 -10.648 -1.632 1 97.94 278 ASP B N 1
ATOM 4296 C CA . ASP B 1 278 ? -14.008 -10.07 -2.08 1 97.94 278 ASP B CA 1
ATOM 4297 C C . ASP B 1 278 ? -13.07 -9.82 -0.901 1 97.94 278 ASP B C 1
ATOM 4299 O O . ASP B 1 278 ? -13.523 -9.516 0.204 1 97.94 278 ASP B O 1
ATOM 4303 N N . MET B 1 279 ? -11.812 -9.891 -1.162 1 98.19 279 MET B N 1
ATOM 4304 C CA . MET B 1 279 ? -10.82 -9.656 -0.119 1 98.19 279 MET B CA 1
ATOM 4305 C C . MET B 1 279 ? -11 -8.281 0.51 1 98.19 279 MET B C 1
ATOM 4307 O O . MET B 1 279 ? -10.609 -8.062 1.658 1 98.19 279 MET B O 1
ATOM 4311 N N . ALA B 1 280 ? -11.617 -7.301 -0.176 1 98.56 280 ALA B N 1
ATOM 4312 C CA . ALA B 1 280 ? -11.875 -5.965 0.355 1 98.56 280 ALA B CA 1
ATOM 4313 C C . ALA B 1 280 ? -12.797 -6.027 1.57 1 98.56 280 ALA B C 1
ATOM 4315 O O . ALA B 1 280 ? -12.898 -5.062 2.332 1 98.56 280 ALA B O 1
ATOM 4316 N N . ALA B 1 281 ? -13.438 -7.164 1.786 1 98.75 281 ALA B N 1
ATOM 4317 C CA . ALA B 1 281 ? -14.367 -7.344 2.9 1 98.75 281 ALA B CA 1
ATOM 4318 C C . ALA B 1 281 ? -13.625 -7.316 4.238 1 98.75 281 ALA B C 1
ATOM 4320 O O . ALA B 1 281 ? -14.25 -7.188 5.293 1 98.75 281 ALA B O 1
ATOM 4321 N N . VAL B 1 282 ? -12.297 -7.406 4.195 1 98.88 282 VAL B N 1
ATOM 4322 C CA . VAL B 1 282 ? -11.531 -7.246 5.43 1 98.88 282 VAL B CA 1
ATOM 4323 C C . VAL B 1 282 ? -11.844 -5.887 6.055 1 98.88 282 VAL B C 1
ATOM 4325 O O . VAL B 1 282 ? -11.812 -5.738 7.277 1 98.88 282 VAL B O 1
ATOM 4328 N N . PHE B 1 283 ? -12.219 -4.879 5.234 1 98.81 283 PHE B N 1
ATOM 4329 C CA . PHE B 1 283 ? -12.656 -3.576 5.719 1 98.81 283 PHE B CA 1
ATOM 4330 C C . PHE B 1 283 ? -13.875 -3.715 6.625 1 98.81 283 PHE B C 1
ATOM 4332 O O . PHE B 1 283 ? -13.906 -3.145 7.719 1 98.81 283 PHE B O 1
ATOM 4339 N N . ALA B 1 284 ? -14.859 -4.508 6.18 1 98.56 284 ALA B N 1
ATOM 4340 C CA . ALA B 1 284 ? -16.062 -4.738 6.977 1 98.56 284 ALA B CA 1
ATOM 4341 C C . ALA B 1 284 ? -15.711 -5.371 8.32 1 98.56 284 ALA B C 1
ATOM 4343 O O . ALA B 1 284 ? -16.297 -5.02 9.352 1 98.56 284 ALA B O 1
ATOM 4344 N N . GLU B 1 285 ? -14.781 -6.332 8.297 1 98.62 285 GLU B N 1
ATOM 4345 C CA . GLU B 1 285 ? -14.336 -6.984 9.531 1 98.62 285 GLU B CA 1
ATOM 4346 C C . GLU B 1 285 ? -13.719 -5.977 10.492 1 98.62 285 GLU B C 1
ATOM 4348 O O . GLU B 1 285 ? -14.016 -5.992 11.688 1 98.62 285 GLU B O 1
ATOM 4353 N N . LEU B 1 286 ? -12.891 -5.117 9.969 1 98.75 286 LEU B N 1
ATOM 4354 C CA . LEU B 1 286 ? -12.203 -4.148 10.812 1 98.75 286 LEU B CA 1
ATOM 4355 C C . LEU B 1 286 ? -13.172 -3.086 11.32 1 98.75 286 LEU B C 1
ATOM 4357 O O . LEU B 1 286 ? -13.023 -2.588 12.438 1 98.75 286 LEU B O 1
ATOM 4361 N N . LEU B 1 287 ? -14.164 -2.678 10.508 1 98.44 287 LEU B N 1
ATOM 4362 C CA . LEU B 1 287 ? -15.234 -1.801 10.977 1 98.44 287 LEU B CA 1
ATOM 4363 C C . LEU B 1 287 ? -15.969 -2.42 12.164 1 98.44 287 LEU B C 1
ATOM 4365 O O . LEU B 1 287 ? -16.188 -1.755 13.18 1 98.44 287 LEU B O 1
ATOM 4369 N N . HIS B 1 288 ? -16.312 -3.695 11.969 1 97.94 288 HIS B N 1
ATOM 4370 C CA . HIS B 1 288 ? -17.016 -4.422 13.023 1 97.94 288 HIS B CA 1
ATOM 4371 C C . HIS B 1 288 ? -16.172 -4.48 14.297 1 97.94 288 HIS B C 1
ATOM 4373 O O . HIS B 1 288 ? -16.688 -4.223 15.391 1 97.94 288 HIS B O 1
ATOM 4379 N N . ALA B 1 289 ? -14.945 -4.824 14.141 1 98.12 289 ALA B N 1
ATOM 4380 C CA . ALA B 1 289 ? -14.031 -4.926 15.273 1 98.12 289 ALA B CA 1
ATOM 4381 C C . ALA B 1 289 ? -13.883 -3.58 15.977 1 98.12 289 ALA B C 1
ATOM 4383 O O . ALA B 1 289 ? -13.609 -3.527 17.172 1 98.12 289 ALA B O 1
ATOM 4384 N N . SER B 1 290 ? -14.062 -2.502 15.242 1 98.38 290 SER B N 1
ATOM 4385 C CA . SER B 1 290 ? -13.891 -1.156 15.773 1 98.38 290 SER B CA 1
ATOM 4386 C C . SER B 1 290 ? -15.203 -0.597 16.312 1 98.38 290 SER B C 1
ATOM 4388 O O . SER B 1 290 ? -15.297 0.59 16.625 1 98.38 290 SER B O 1
ATOM 4390 N N . GLY B 1 291 ? -16.219 -1.354 16.25 1 97.19 291 GLY B N 1
ATOM 4391 C CA . GLY B 1 291 ? -17.484 -0.974 16.844 1 97.19 291 GLY B CA 1
ATOM 4392 C C . GLY B 1 291 ? -18.328 -0.094 15.945 1 97.19 291 GLY B C 1
ATOM 4393 O O . GLY B 1 291 ? -19.219 0.614 16.422 1 97.19 291 GLY B O 1
ATOM 4394 N N . VAL B 1 292 ? -17.906 -0.019 14.719 1 91.38 292 VAL B N 1
ATOM 4395 C CA . VAL B 1 292 ? -18.703 0.776 13.797 1 91.38 292 VAL B CA 1
ATOM 4396 C C . VAL B 1 292 ? -19.906 -0.037 13.32 1 91.38 292 VAL B C 1
ATOM 4398 O O . VAL B 1 292 ? -19.75 -1.148 12.812 1 91.38 292 VAL B O 1
ATOM 4401 N N . LYS B 1 293 ? -20.859 -0.132 14.039 1 66.69 293 LYS B N 1
ATOM 4402 C CA . LYS B 1 293 ? -22.062 -0.917 13.781 1 66.69 293 LYS B CA 1
ATOM 4403 C C . LYS B 1 293 ? -22.703 -0.528 12.445 1 66.69 293 LYS B C 1
ATOM 4405 O O . LYS B 1 293 ? -22.828 0.658 12.141 1 66.69 293 LYS B O 1
ATOM 4410 N N . LYS B 1 294 ? -22.781 -1.472 11.539 1 51.75 294 LYS B N 1
ATOM 4411 C CA . LYS B 1 294 ? -23.969 -1.256 10.703 1 51.75 294 LYS B CA 1
ATOM 4412 C C . LYS B 1 294 ? -25.203 -1.898 11.32 1 51.75 294 LYS B C 1
ATOM 4414 O O . LYS B 1 294 ? -25.094 -2.916 12.008 1 51.75 294 LYS B O 1
#

Organism: Aneurinibacillus migulanus (NCBI:txid47500)

Secondary structure (DSSP, 8-state):
-PPEEEEE--STTHHHHHHHHHHTT-EEEEE-SSHHHHGGGGGGT-EE-SSHHHHHTT-SEEEE--SSHHHHHHHHHSTT-GGGT--TTPEEEE-S---HHHHHHHHHHHHHTT-EEEE--EES-HHHHHTT-EEEEEBS-HHHHHHTHHHHHTTEEEEEE--STTHHHHHHHHHHHHHHHHHHHHHHHHHHHHHTT--HHHHHHHHHTSTT--HHHHHHHHHHHHT----SSBHHHHHHHHHHHHHHHHHHT---HHHHHHHHHHHHHIIIIITTSBGGGHHHHHHHHTT---/-PPEEEEE--STTHHHHHHHHHHTT-EEEEE-SSHHHHGGGGGGT-EE-SSHHHHHTT-SEEEE--SSHHHHHHHHHSTT-GGGT--TTPEEEE-S---HHHHHHHHHHHHHTT-EEEE--EES-HHHHHTT-EEEEEBS-HHHHHHTHHHHHTTEEEEEE--STTHHHHHHHHHHHHHHHHHHHHHHHHHHHHHTT--HHHHHHHHHTSTT--HHHHHHHHHHHHT----SSBHHHHHHHHHHHHHHHHHHT---HHHHHHHHHHHHHIIIIITTSBGGGHHHHHHHHTT---

Foldseek 3Di:
DAFEEQEEDCDLQRVLLQLLLVVLPHQYEYEYPPQVSCVVCVVSPHHYDPDLLRRQAPGQEYEYADQELVVCCCQDPNVVHNLVRDAPPYEYEYQYQYFLVSQVVSQVVSVVRVYFYKYWHWDDFSVLQNVLAIETFIADDPVVVVVCVSSSSSGHPYYDYQYHRSRSNVVVLVVLLVVLVLLVVVLVVLLVCVVVVHDSVVVLVVLCPDPSDDVSSVVCVVCVNVVAFAARPFLLSSLVSLVSNVVVCVVVVPDDVVSVVSSVLSVQCVVVPRRGTYNNNSSVSVNVVSVVDD/DAFEEQEEDCPLQRVLLQLLLVVLPHQYEYEYPPQVSCVVCVVSPHHYDPDLLRRQAPGQEYEYADQELVVCCCQDPNVVHNLVRDAPPYAYEYQYQYFLVSQVVSQVVSVVRVYFYKYWHWDDFSVLQNVLAIETFIADDPVVVVVCVSSSSSGHPYYDYQYHRSRSNVVVLVVLLVVLVLLVVVLVVLLVCVVVVHDSVVVLVVLCPDPSDDVSSVVCVVCVNVVAFAARPFLLSSLVSLVSNVVVCVVVVPDDVSSVVSSVLSVQCVVVPRRGTYNNNSSVSVNVVSVVDD

InterPro domains:
  IPR002204 3-hydroxyisobutyrate dehydrogenase-related, conserved site [PS00895] (7-20)
  IPR006115 6-phosphogluconate dehydrogenase, NADP-binding [PF03446] (4-162)
  IPR008927 6-phosphogluconate dehydrogenase-like, C-terminal domain superfamily [SSF48179] (165-291)
  IPR013328 6-phosphogluconate dehydrogenase, domain 2 [G3DSA:1.10.1040.10] (166-286)
  IPR015815 3-hydroxyisobutyrate dehydrogenase-related [PIRSF000103] (1-289)
  IPR029154 3-hydroxyisobutyrate dehydrogenase-like, NAD-binding domain [PF14833] (166-283)
  IPR036291 NAD(P)-binding domain superfamily [SSF51735] (3-164)
  IPR051265 HIBADH-related NP60 subfamily [PTHR43580] (3-284)

Nearest PDB structures (foldseek):
  3pdu-assembly1_A  TM=9.693E-01  e=3.202E-32  Geobacter sulfurreducens
  3doj-assembly1_A  TM=9.699E-01  e=9.499E-32  Arabidopsis thaliana
  3pef-assembly2_G  TM=9.662E-01  e=5.599E-31  Geobacter metallireducens
  2uyy-assembly1_D  TM=9.688E-01  e=4.454E-31  Homo sapiens
  1vpd-assembly1_A  TM=9.682E-01  e=8.732E-30  Salmonella enterica subsp. enterica serovar Typhimurium

Solvent-accessible surface area (backbone atoms only — not comparable to full-atom values): 29178 Å² total; per-residue (Å²): 131,69,56,33,32,13,40,36,32,62,50,80,52,27,44,36,34,53,51,31,35,38,74,68,56,36,46,44,26,33,30,38,96,56,55,77,72,42,54,69,44,44,82,74,71,39,44,70,36,92,41,71,57,70,20,40,44,94,27,50,32,34,38,37,35,48,86,34,53,67,55,46,48,41,50,39,69,33,89,88,11,49,64,76,51,51,54,61,85,26,35,39,37,37,35,31,69,45,48,36,64,56,47,34,52,51,31,52,56,33,43,75,68,59,24,53,43,31,30,34,17,69,47,71,54,56,67,24,26,61,66,26,49,17,38,32,27,26,6,19,60,65,66,61,54,63,74,38,46,70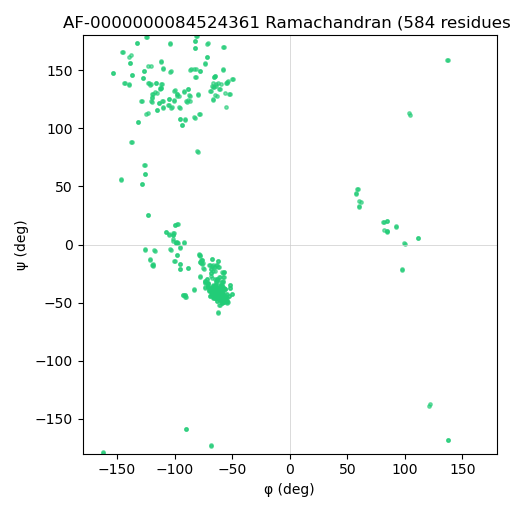,64,48,52,33,31,12,72,46,75,47,81,59,44,51,55,19,31,5,31,49,53,47,43,31,52,49,48,31,47,53,37,46,52,48,26,53,29,40,23,49,38,47,35,51,68,71,65,47,59,63,69,60,50,55,55,52,46,65,73,42,48,76,32,25,61,46,51,64,73,42,45,63,34,64,75,69,71,48,44,78,55,84,52,34,22,46,59,53,44,50,49,47,48,50,44,52,54,51,23,64,75,62,44,43,57,46,61,31,59,58,37,42,47,52,49,42,51,50,20,36,73,71,72,39,27,75,25,10,46,72,42,40,33,58,38,39,29,49,72,29,65,52,72,128,130,68,54,32,33,13,39,36,32,64,49,81,52,26,44,35,34,53,50,31,36,38,75,67,56,38,47,44,26,32,32,40,96,56,57,76,73,41,53,70,45,44,80,75,70,38,43,70,34,93,41,69,60,69,20,41,43,93,26,51,31,34,37,36,36,47,84,36,54,68,55,47,49,42,50,40,68,33,90,89,11,49,64,77,51,49,53,63,84,24,35,37,36,37,36,32,70,44,47,36,64,56,46,34,53,51,30,52,56,34,45,76,66,60,24,53,43,32,31,35,17,68,46,69,55,55,66,25,27,62,67,26,49,16,38,32,26,26,6,21,60,65,67,61,54,63,72,39,46,70,64,49,50,32,30,12,71,44,75,46,81,58,43,51,57,20,32,5,31,50,54,48,42,30,53,48,48,30,47,53,34,48,53,48,26,52,28,40,24,50,40,47,34,52,67,70,66,49,58,63,70,60,49,55,54,52,45,64,72,42,48,74,32,25,61,47,51,65,72,43,46,64,35,65,74,68,73,47,44,76,55,83,52,34,24,48,58,53,43,49,48,45,48,48,43,52,52,51,22,64,75,61,44,44,56,45,61,30,58,58,36,42,46,51,49,41,50,51,20,35,74,71,72,38,28,76,26,10,46,73,41,40,35,57,39,39,29,49,71,30,65,50,75,129

Radius of gyration: 27.69 Å; Cα contacts (8 Å, |Δi|>4): 1255; chains: 2; bounding box: 49×86×63 Å

pLDDT: mean 97.32, std 4.07, range [51.75, 98.94]

Sequence (588 aa):
MSKRIGFIGLGNMGVPMALNLHKAGFYVTVYNRTYEKALPLQEHGLEVAQSLDDAVREKDIVITMLANDEAVEEIIAGDDGILDYIEAPTLLVDMSTVSPDTSCMLADTAKEMGITMLDAPVSGSVNSAETANLVILAGGPKEAFDTLQDVFQAMGKASLYFGENGSGEKAKLVINLLLGMTMQGISESLVLAEKFGLDRNIVLDMIQQTTVATPFFGFKRELLAKEEYPAAFALKHMLKDFGLVLEQAHKNGSVLPATSAAYQSYASAANHGLKDMDMAAVFAELLHASGVKKMSKRIGFIGLGNMGVPMALNLHKAGFYVTVYNRTYEKALPLQEHGLEVAQSLDDAVREKDIVITMLANDEAVEEIIAGDDGILDYIEAPTLLVDMSTVSPDTSCMLADTAKEMGITMLDAPVSGSVNSAETANLVILAGGPKEAFDTLQDVFQAMGKASLYFGENGSGEKAKLVINLLLGMTMQGISESLVLAEKFGLDRNIVLDMIQQTTVATPFFGFKRELLAKEEYPAAFALKHMLKDFGLVLEQAHKNGSVLPATSAAYQSYASAANHGLKDMDMAAVFAELLHASGVKK